Protein AF-A0A483CW60-F1 (afdb_monomer)

Mean predicted aligned error: 19.43 Å

Sequence (568 aa):
MTVKYGLYEPDGKHYSGELNRYHDRAVLLAAGRVGFYFESDRDRIILGSAIDVQKKGKRQDLHIYFMECQIESFQVSVIRDFYLNAVASLRDAGYEVLNIWGDERFVSSLDTLTLGYSGQSGPVLSYLSGKIVAQKPSYAFTKDFKRAMSLVSGVLEVMQPILFLGYRCAVGRDAIDRENPPDLSVLPMKPYNQHAANLDSGQIDDTDASTYQRFGKVLIDNRSSLFGKEQRIGTKQKLLNAIEDTIRRGLTPSKRLDHYSRLDELNIPRTSSNTIEDAVTAVIEKNNTAYLERYLSGNFNQRDFQKYVYELPALQFLDFFTKAKETLLKMKTADGKKISNNLSNHARQLQTVANQLKEKHDPEIAPRKPDKDSLMDEKSNRRGGFAGEFNLKKILLIGGIIGLIIAIGVAVTMFAPGIFGGDGPTDGTVPGLKSEAGPEEPITVPSDDGRVRLIYSNDSVSINGAGPLKIVHTEGVPKIGNGEWFNYDDSYYTIEPDVRFDPPAELIFTVDDRNPDQIYIGHKSCSALNWTREDPSIDGQDLTLTIHESGMYALFLENVTDAPSGGV

Nearest PDB structures (foldseek):
  1iiu-assembly1_A  TM=1.927E-01  e=6.440E+00  Gallus gallus

Radius of gyration: 35.62 Å; Cα contacts (8 Å, |Δi|>4): 869; chains: 1; bounding box: 75×81×122 Å

Structure (mmCIF, N/CA/C/O backbone):
data_AF-A0A483CW60-F1
#
_entry.id   AF-A0A483CW60-F1
#
loop_
_atom_site.group_PDB
_atom_site.id
_atom_site.type_symbol
_atom_site.label_atom_id
_atom_site.label_alt_id
_atom_site.label_comp_id
_atom_site.label_asym_id
_atom_site.label_entity_id
_atom_site.label_seq_id
_atom_site.pdbx_PDB_ins_code
_atom_site.Cartn_x
_atom_site.Cartn_y
_atom_site.Cartn_z
_atom_site.occupancy
_atom_site.B_iso_or_equiv
_atom_site.auth_seq_id
_atom_site.auth_comp_id
_atom_site.auth_asym_id
_atom_site.auth_atom_id
_atom_site.pdbx_PDB_model_num
ATOM 1 N N . MET A 1 1 ? 26.965 -17.995 -5.174 1.00 51.56 1 MET A N 1
ATOM 2 C CA . MET A 1 1 ? 25.501 -18.176 -5.081 1.00 51.56 1 MET A CA 1
ATOM 3 C C . MET A 1 1 ? 24.971 -18.218 -6.500 1.00 51.56 1 MET A C 1
ATOM 5 O O . MET A 1 1 ? 25.360 -17.352 -7.272 1.00 51.56 1 MET A O 1
ATOM 9 N N . THR A 1 2 ? 24.193 -19.232 -6.879 1.00 56.75 2 THR A N 1
ATOM 10 C CA . THR A 1 2 ? 23.747 -19.390 -8.274 1.00 56.75 2 THR A CA 1
ATOM 11 C C . THR A 1 2 ? 22.528 -18.513 -8.527 1.00 56.75 2 THR A C 1
ATOM 13 O O . THR A 1 2 ? 21.395 -18.939 -8.320 1.00 56.75 2 THR A O 1
ATOM 16 N N . VAL A 1 3 ? 22.783 -17.268 -8.921 1.00 74.19 3 VAL A N 1
ATOM 17 C CA . VAL A 1 3 ? 21.757 -16.356 -9.429 1.00 74.19 3 VAL A CA 1
ATOM 18 C C . VAL A 1 3 ? 21.280 -16.890 -10.777 1.00 74.19 3 VAL A C 1
ATOM 20 O O . VAL A 1 3 ? 22.108 -17.213 -11.625 1.00 74.19 3 VAL A O 1
ATOM 23 N N . LYS A 1 4 ? 19.964 -16.992 -10.964 1.00 90.06 4 LYS A N 1
ATOM 24 C CA . LYS A 1 4 ? 19.359 -17.279 -12.272 1.00 90.06 4 LYS A CA 1
ATOM 25 C C . LYS A 1 4 ? 18.820 -15.986 -12.858 1.00 90.06 4 LYS A C 1
ATOM 27 O O . LYS A 1 4 ? 18.336 -15.141 -12.099 1.00 90.06 4 LYS A O 1
ATOM 32 N N . TYR A 1 5 ? 18.849 -15.856 -14.177 1.00 94.62 5 TYR A N 1
ATOM 33 C CA . TYR A 1 5 ? 18.301 -14.685 -14.860 1.00 94.62 5 TYR A CA 1
ATOM 34 C C . TYR A 1 5 ? 17.463 -15.064 -16.083 1.00 94.62 5 TYR A C 1
ATOM 36 O O . TYR A 1 5 ? 17.492 -16.202 -16.546 1.00 94.62 5 TYR A O 1
ATOM 44 N N . GLY A 1 6 ? 16.691 -14.111 -16.597 1.00 95.62 6 GLY A N 1
ATOM 45 C CA . GLY A 1 6 ? 15.939 -14.257 -17.841 1.00 95.62 6 GLY A CA 1
ATOM 46 C C . GLY A 1 6 ? 15.800 -12.917 -18.552 1.00 95.62 6 GLY A C 1
ATOM 47 O O . GLY A 1 6 ? 15.478 -11.913 -17.924 1.00 95.62 6 GLY A O 1
ATOM 48 N N . LEU A 1 7 ? 16.048 -12.908 -19.855 1.00 95.38 7 LEU A N 1
ATOM 49 C CA . LEU A 1 7 ? 15.878 -11.779 -20.763 1.00 95.38 7 LEU A CA 1
ATOM 50 C C . LEU A 1 7 ? 14.683 -12.041 -21.674 1.00 95.38 7 LEU A C 1
ATOM 52 O O . LEU A 1 7 ? 14.558 -13.131 -22.234 1.00 95.38 7 LEU A O 1
ATOM 56 N N . TYR A 1 8 ? 13.839 -11.028 -21.840 1.00 96.25 8 TYR A N 1
ATOM 57 C CA . TYR A 1 8 ? 12.578 -11.103 -22.568 1.00 96.25 8 TYR A CA 1
ATOM 58 C C . TYR A 1 8 ? 12.396 -9.914 -23.523 1.00 96.25 8 TYR A C 1
ATOM 60 O O . TYR A 1 8 ? 12.883 -8.804 -23.280 1.00 96.25 8 TYR A O 1
ATOM 68 N N . GLU A 1 9 ? 11.677 -10.157 -24.614 1.00 93.88 9 GLU A N 1
ATOM 69 C CA . GLU A 1 9 ? 11.112 -9.138 -25.505 1.00 93.88 9 GLU A CA 1
ATOM 70 C C . GLU A 1 9 ? 9.797 -8.564 -24.905 1.00 93.88 9 GLU A C 1
ATOM 72 O O . GLU A 1 9 ? 9.199 -9.193 -24.024 1.00 93.88 9 GLU A O 1
ATOM 77 N N . PRO A 1 10 ? 9.331 -7.368 -25.328 1.00 91.50 10 PRO A N 1
ATOM 78 C CA . PRO A 1 10 ? 8.141 -6.706 -24.763 1.00 91.50 10 PRO A CA 1
ATOM 79 C C . PRO A 1 10 ? 6.817 -7.459 -24.938 1.00 91.50 10 PRO A C 1
ATOM 81 O O . PRO A 1 10 ? 5.877 -7.230 -24.182 1.00 91.50 10 PRO A O 1
ATOM 84 N N . ASP A 1 11 ? 6.745 -8.356 -25.921 1.00 91.19 11 ASP A N 1
ATOM 85 C CA . ASP A 1 11 ? 5.626 -9.275 -26.168 1.00 91.19 11 ASP A CA 1
ATOM 86 C C . ASP A 1 11 ? 5.635 -10.498 -25.227 1.00 91.19 11 ASP A C 1
ATOM 88 O O . ASP A 1 11 ? 4.802 -11.395 -25.346 1.00 91.19 11 ASP A O 1
ATOM 92 N N . GLY A 1 12 ? 6.583 -10.542 -24.289 1.00 92.38 12 GLY A N 1
ATOM 93 C CA . GLY A 1 12 ? 6.757 -11.626 -23.338 1.00 92.38 12 GLY A CA 1
ATOM 94 C C . GLY A 1 12 ? 7.580 -12.795 -23.865 1.00 92.38 12 GLY A C 1
ATOM 95 O O . GLY A 1 12 ? 7.766 -13.762 -23.129 1.00 92.38 12 GLY A O 1
ATOM 96 N N . LYS A 1 13 ? 8.113 -12.746 -25.090 1.00 94.75 13 LYS A N 1
ATOM 97 C CA . LYS A 1 13 ? 8.930 -13.828 -25.649 1.00 94.75 13 LYS A CA 1
ATOM 98 C C . LYS A 1 13 ? 10.295 -13.917 -24.959 1.00 94.75 13 LYS A C 1
ATOM 100 O O . LYS A 1 13 ? 11.052 -12.950 -24.900 1.00 94.75 13 LYS A O 1
ATOM 105 N N . HIS A 1 14 ? 10.634 -15.103 -24.452 1.00 94.50 14 HIS A N 1
ATOM 106 C CA . HIS A 1 14 ? 11.935 -15.364 -23.832 1.00 94.50 14 HIS A CA 1
ATOM 107 C C . HIS A 1 14 ? 13.072 -15.349 -24.870 1.00 94.50 14 HIS A C 1
ATOM 109 O O . HIS A 1 14 ? 13.005 -16.037 -25.889 1.00 94.50 14 HIS A O 1
ATOM 115 N N . TYR A 1 15 ? 14.138 -14.603 -24.572 1.00 85.38 15 TYR A N 1
ATOM 116 C CA . TYR A 1 15 ? 15.302 -14.394 -25.436 1.00 85.38 15 TYR A CA 1
ATOM 117 C C . TYR A 1 15 ? 16.565 -15.119 -24.932 1.00 85.38 15 TYR A C 1
ATOM 119 O O . TYR A 1 15 ? 17.265 -15.738 -25.731 1.00 85.38 15 TYR A O 1
ATOM 127 N N . SER A 1 16 ? 16.882 -15.061 -23.630 1.00 90.38 16 SER A N 1
ATOM 128 C CA . SER A 1 16 ? 18.107 -15.662 -23.057 1.00 90.38 16 SER A CA 1
ATOM 129 C C . SER A 1 16 ? 18.017 -15.845 -21.534 1.00 90.38 16 SER A C 1
ATOM 131 O O . SER A 1 16 ? 17.231 -15.162 -20.889 1.00 90.38 16 SER A O 1
ATOM 133 N N . GLY A 1 17 ? 18.862 -16.700 -20.952 1.00 89.88 17 GLY A N 1
ATOM 134 C CA . GLY A 1 17 ? 18.898 -17.013 -19.514 1.00 89.88 17 GLY A CA 1
ATOM 135 C C . GLY A 1 17 ? 18.189 -18.324 -19.148 1.00 89.88 17 GLY A C 1
ATOM 136 O O . GLY A 1 17 ? 17.678 -19.035 -20.014 1.00 89.88 17 GLY A O 1
ATOM 137 N N . GLU A 1 18 ? 18.195 -18.682 -17.860 1.00 93.19 18 GLU A N 1
ATOM 138 C CA . GLU A 1 18 ? 17.554 -19.904 -17.347 1.00 93.19 18 GLU A CA 1
ATOM 139 C C . GLU A 1 18 ? 16.102 -19.693 -16.889 1.00 93.19 18 GLU A C 1
ATOM 141 O O . GLU A 1 18 ? 15.346 -20.658 -16.748 1.00 93.19 18 GLU A O 1
ATOM 146 N N . LEU A 1 19 ? 15.699 -18.451 -16.608 1.00 92.56 19 LEU A N 1
ATOM 147 C CA . LEU A 1 19 ? 14.353 -18.113 -16.147 1.00 92.56 19 LEU A CA 1
ATOM 148 C C . LEU A 1 19 ? 13.417 -17.908 -17.337 1.00 92.56 19 LEU A C 1
ATOM 150 O O . LEU A 1 19 ? 13.172 -16.776 -17.739 1.00 92.56 19 LEU A O 1
ATOM 154 N N . ASN A 1 20 ? 12.828 -18.994 -17.837 1.00 91.31 20 ASN A N 1
ATOM 155 C CA . ASN A 1 20 ? 11.917 -19.024 -18.990 1.00 91.31 20 ASN A CA 1
ATOM 156 C C . ASN A 1 20 ? 10.415 -19.103 -18.628 1.00 91.31 20 ASN A C 1
ATOM 158 O O . ASN A 1 20 ? 9.617 -19.607 -19.412 1.00 91.31 20 ASN A O 1
ATOM 162 N N . ARG A 1 21 ? 10.016 -18.666 -17.424 1.00 92.12 21 ARG A N 1
ATOM 163 C CA . ARG A 1 21 ? 8.647 -18.829 -16.886 1.00 92.12 21 ARG A CA 1
ATOM 164 C C . ARG A 1 21 ? 7.871 -17.532 -16.629 1.00 92.12 21 ARG A C 1
ATOM 166 O O . ARG A 1 21 ? 6.826 -17.577 -15.992 1.00 92.12 21 ARG A O 1
ATOM 173 N N . TYR A 1 22 ? 8.382 -16.388 -17.079 1.00 92.31 22 TYR A N 1
ATOM 174 C CA . TYR A 1 22 ? 7.877 -15.057 -16.721 1.00 92.31 22 TYR A CA 1
ATOM 175 C C . TYR A 1 22 ? 7.289 -14.271 -17.904 1.00 92.31 22 TYR A C 1
ATOM 177 O O . TYR A 1 22 ? 7.218 -13.050 -17.831 1.00 92.31 22 TYR A O 1
ATOM 185 N N . HIS A 1 23 ? 6.830 -14.963 -18.955 1.00 92.69 23 HIS A N 1
ATOM 186 C CA . HIS A 1 23 ? 6.254 -14.372 -20.175 1.00 92.69 23 HIS A CA 1
ATOM 187 C C . HIS A 1 23 ? 5.191 -13.294 -19.875 1.00 92.69 23 HIS A C 1
ATOM 189 O O . HIS A 1 23 ? 5.396 -12.126 -20.194 1.00 92.69 23 HIS A O 1
ATOM 195 N N . ASP A 1 24 ? 4.113 -13.645 -19.165 1.00 91.69 24 ASP A N 1
ATOM 196 C CA . ASP A 1 24 ? 3.008 -12.715 -18.869 1.00 91.69 24 ASP A CA 1
ATOM 197 C C . ASP A 1 24 ? 3.470 -11.517 -18.021 1.00 91.69 24 ASP A C 1
ATOM 199 O O . ASP A 1 24 ? 3.046 -10.378 -18.216 1.00 91.69 24 ASP A O 1
ATOM 203 N N . ARG A 1 25 ? 4.409 -11.758 -17.095 1.00 91.25 25 ARG A N 1
ATOM 204 C CA . ARG A 1 25 ? 4.998 -10.697 -16.269 1.00 91.25 25 ARG A CA 1
ATOM 205 C C . ARG A 1 25 ? 5.880 -9.772 -17.095 1.00 91.25 25 ARG A C 1
ATOM 207 O O . ARG A 1 25 ? 5.869 -8.576 -16.836 1.00 91.25 25 ARG A O 1
ATOM 214 N N . ALA A 1 26 ? 6.612 -10.284 -18.083 1.00 93.81 26 ALA A N 1
ATOM 215 C CA . ALA A 1 26 ? 7.398 -9.455 -18.988 1.00 93.81 26 ALA A CA 1
ATOM 216 C C . ALA A 1 26 ? 6.505 -8.476 -19.762 1.00 93.81 26 ALA A C 1
ATOM 218 O O . ALA A 1 26 ? 6.825 -7.290 -19.793 1.00 93.81 26 ALA A O 1
ATOM 219 N N . VAL A 1 27 ? 5.350 -8.926 -20.270 1.00 92.19 27 VAL A N 1
ATOM 220 C CA . VAL A 1 27 ? 4.353 -8.050 -20.919 1.00 92.19 27 VAL A CA 1
ATOM 221 C C . VAL A 1 27 ? 3.872 -6.951 -19.964 1.00 92.19 27 VAL A C 1
ATOM 223 O O . VAL A 1 27 ? 3.865 -5.775 -20.327 1.00 92.19 27 VAL A O 1
ATOM 226 N N . LEU A 1 28 ? 3.531 -7.300 -18.718 1.00 90.12 28 LEU A N 1
ATOM 227 C CA . LEU A 1 28 ? 3.094 -6.325 -17.708 1.00 90.12 28 LEU A CA 1
ATOM 228 C C . LEU A 1 28 ? 4.190 -5.304 -17.350 1.00 90.12 28 LEU A C 1
ATOM 230 O O . LEU A 1 28 ? 3.907 -4.108 -17.250 1.00 90.12 28 LEU A O 1
ATOM 234 N N . LEU A 1 29 ? 5.444 -5.748 -17.191 1.00 92.00 29 LEU A N 1
ATOM 235 C CA . LEU A 1 29 ? 6.576 -4.850 -16.926 1.00 92.00 29 LEU A CA 1
ATOM 236 C C . LEU A 1 29 ? 6.887 -3.941 -18.124 1.00 92.00 29 LEU A C 1
ATOM 238 O O . LEU A 1 29 ? 7.250 -2.779 -17.926 1.00 92.00 29 LEU A O 1
ATOM 242 N N . ALA A 1 30 ? 6.721 -4.447 -19.348 1.00 90.56 30 ALA A N 1
ATOM 243 C CA . ALA A 1 30 ? 6.880 -3.681 -20.577 1.00 90.56 30 ALA A CA 1
ATOM 244 C C . ALA A 1 30 ? 5.825 -2.571 -20.685 1.00 90.56 30 ALA A C 1
ATOM 246 O O . ALA A 1 30 ? 6.172 -1.403 -20.865 1.00 90.56 30 ALA A O 1
ATOM 247 N N . ALA A 1 31 ? 4.548 -2.932 -20.513 1.00 86.19 31 ALA A N 1
ATOM 248 C CA . ALA A 1 31 ? 3.415 -2.016 -20.608 1.00 86.19 31 ALA A CA 1
ATOM 249 C C . ALA A 1 31 ? 3.511 -0.872 -19.585 1.00 86.19 31 ALA A C 1
ATOM 251 O O . ALA A 1 31 ? 3.405 0.293 -19.958 1.00 86.19 31 ALA A O 1
ATOM 252 N N . GLY A 1 32 ? 3.807 -1.182 -18.316 1.00 82.31 32 GLY A N 1
ATOM 253 C CA . GLY A 1 32 ? 3.988 -0.174 -17.260 1.00 82.31 32 GLY A CA 1
ATOM 254 C C . GLY A 1 32 ? 5.334 0.569 -17.282 1.00 82.31 32 GLY A C 1
ATOM 255 O O . GLY A 1 32 ? 5.597 1.360 -16.368 1.00 82.31 32 GLY A O 1
ATOM 256 N N . ARG A 1 33 ? 6.208 0.281 -18.268 1.00 87.12 33 ARG A N 1
ATOM 257 C CA . ARG A 1 33 ? 7.614 0.737 -18.365 1.00 87.12 33 ARG A CA 1
ATOM 258 C C . ARG A 1 33 ? 8.322 0.705 -17.011 1.00 87.12 33 ARG A C 1
ATOM 260 O O . ARG A 1 33 ? 8.782 1.724 -16.490 1.00 87.12 33 ARG A O 1
ATOM 267 N N . VAL A 1 34 ? 8.316 -0.472 -16.399 1.00 92.50 34 VAL A N 1
ATOM 268 C CA . VAL A 1 34 ? 8.626 -0.637 -14.980 1.00 92.50 34 VAL A CA 1
ATOM 269 C C . VAL A 1 34 ? 10.123 -0.527 -14.731 1.00 92.50 34 VAL A C 1
ATOM 271 O O . VAL A 1 34 ? 10.888 -1.401 -15.125 1.00 92.50 34 VAL A O 1
ATOM 274 N N . GLY A 1 35 ? 10.537 0.520 -14.019 1.00 93.69 35 GLY A N 1
ATOM 275 C CA . GLY A 1 35 ? 11.925 0.709 -13.611 1.00 93.69 35 GLY A CA 1
ATOM 276 C C . GLY A 1 35 ? 12.396 -0.395 -12.671 1.00 93.69 35 GLY A C 1
ATOM 277 O O . GLY A 1 35 ? 13.482 -0.931 -12.862 1.00 93.69 35 GLY A O 1
ATOM 278 N N . PHE A 1 36 ? 11.558 -0.781 -11.704 1.00 95.56 36 PHE A N 1
ATOM 279 C CA . PHE A 1 36 ? 11.854 -1.864 -10.766 1.00 95.56 36 PHE A CA 1
ATOM 280 C C . PHE A 1 36 ? 10.609 -2.645 -10.356 1.00 95.56 36 PHE A C 1
ATOM 282 O O . PHE A 1 36 ? 9.574 -2.064 -10.033 1.00 95.56 36 PHE A O 1
ATOM 289 N N . TYR A 1 37 ? 10.744 -3.960 -10.287 1.00 95.94 37 TYR A N 1
ATOM 290 C CA . TYR A 1 37 ? 9.766 -4.887 -9.747 1.00 95.94 37 TYR A CA 1
ATOM 291 C C . TYR A 1 37 ? 10.430 -5.769 -8.694 1.00 95.94 37 TYR A C 1
ATOM 293 O O . TYR A 1 37 ? 11.539 -6.264 -8.896 1.00 95.94 37 TYR A O 1
ATOM 301 N N . PHE A 1 38 ? 9.720 -5.995 -7.598 1.00 95.31 38 PHE A N 1
ATOM 302 C CA . PHE A 1 38 ? 10.049 -6.955 -6.560 1.00 95.31 38 PHE A CA 1
ATOM 303 C C . PHE A 1 38 ? 8.825 -7.826 -6.303 1.00 95.31 38 PHE A C 1
ATOM 305 O O . PHE A 1 38 ? 7.723 -7.315 -6.113 1.00 95.31 38 PHE A O 1
ATOM 312 N N . GLU A 1 39 ? 9.037 -9.128 -6.188 1.00 94.56 39 GLU A N 1
ATOM 313 C CA . GLU A 1 39 ? 8.072 -10.064 -5.629 1.00 94.56 39 GLU A CA 1
ATOM 314 C C . GLU A 1 39 ? 8.797 -11.088 -4.768 1.00 94.56 39 GLU A C 1
ATOM 316 O O . GLU A 1 39 ? 9.745 -11.725 -5.222 1.00 94.56 39 GLU A O 1
ATOM 321 N N . SER A 1 40 ? 8.334 -11.281 -3.539 1.00 93.06 40 SER A N 1
ATOM 322 C CA . SER A 1 40 ? 8.699 -12.447 -2.745 1.00 93.06 40 SER A CA 1
ATOM 323 C C . SER A 1 40 ? 7.630 -13.531 -2.858 1.00 93.06 40 SER A C 1
ATOM 325 O O . SER A 1 40 ? 6.443 -13.247 -2.998 1.00 93.06 40 SER A O 1
ATOM 327 N N . ASP A 1 41 ? 8.053 -14.785 -2.754 1.00 86.12 41 ASP A N 1
ATOM 328 C CA . ASP A 1 41 ? 7.183 -15.950 -2.615 1.00 86.12 41 ASP A CA 1
ATOM 329 C C . ASP A 1 41 ? 7.921 -16.992 -1.772 1.00 86.12 41 ASP A C 1
ATOM 331 O O . ASP A 1 41 ? 8.865 -17.614 -2.249 1.00 86.12 41 ASP A O 1
ATOM 335 N N . ARG A 1 42 ? 7.511 -17.144 -0.506 1.00 84.06 42 ARG A N 1
ATOM 336 C CA . ARG A 1 42 ? 8.074 -18.081 0.484 1.00 84.06 42 ARG A CA 1
ATOM 337 C C . ARG A 1 42 ? 9.600 -18.028 0.626 1.00 84.06 42 ARG A C 1
ATOM 339 O O . ARG A 1 42 ? 10.086 -17.300 1.481 1.00 84.06 42 ARG A O 1
ATOM 346 N N . ASP A 1 43 ? 10.322 -18.826 -0.154 1.00 85.94 43 ASP A N 1
ATOM 347 C CA . ASP A 1 43 ? 11.772 -19.037 -0.132 1.00 85.94 43 ASP A CA 1
ATOM 348 C C . ASP A 1 43 ? 12.529 -18.242 -1.214 1.00 85.94 43 ASP A C 1
ATOM 350 O O . ASP A 1 43 ? 13.755 -18.123 -1.158 1.00 85.94 43 ASP A O 1
ATOM 354 N N . ARG A 1 44 ? 11.820 -17.659 -2.186 1.00 89.81 44 ARG A N 1
ATOM 355 C CA . ARG A 1 44 ? 12.398 -16.955 -3.340 1.00 89.81 44 ARG A CA 1
ATOM 356 C C . ARG A 1 44 ? 12.004 -15.482 -3.408 1.00 89.81 44 ARG A C 1
ATOM 358 O O . ARG A 1 44 ? 10.941 -15.065 -2.948 1.00 89.81 44 ARG A O 1
ATOM 365 N N . ILE A 1 45 ? 12.875 -14.709 -4.045 1.00 92.44 45 ILE A N 1
ATOM 366 C CA . ILE A 1 45 ? 12.650 -13.332 -4.474 1.00 92.44 45 ILE A CA 1
ATOM 367 C C . ILE A 1 45 ? 12.875 -13.265 -5.983 1.00 92.44 45 ILE A C 1
ATOM 369 O O . ILE A 1 45 ? 13.838 -13.826 -6.510 1.00 92.44 45 ILE A O 1
ATOM 373 N N . ILE A 1 46 ? 11.978 -12.560 -6.661 1.00 93.94 46 ILE A N 1
ATOM 374 C CA . ILE A 1 46 ? 11.988 -12.294 -8.093 1.00 93.94 46 ILE A CA 1
ATOM 375 C C . ILE A 1 46 ? 12.122 -10.783 -8.256 1.00 93.94 46 ILE A C 1
ATOM 377 O O . ILE A 1 46 ? 11.268 -10.026 -7.792 1.00 93.94 46 ILE A O 1
ATOM 381 N N . LEU A 1 47 ? 13.193 -10.349 -8.912 1.00 95.44 47 LEU A N 1
ATOM 382 C CA . LEU A 1 47 ? 13.417 -8.955 -9.283 1.00 95.44 47 LEU A CA 1
ATOM 383 C C . LEU A 1 47 ? 13.225 -8.793 -10.789 1.00 95.44 47 LEU A C 1
ATOM 385 O O . LEU A 1 47 ? 13.595 -9.689 -11.548 1.00 95.44 47 LEU A O 1
ATOM 389 N N . GLY A 1 48 ? 12.653 -7.671 -11.218 1.00 96.25 48 GLY A N 1
ATOM 390 C CA . GLY A 1 48 ? 12.371 -7.387 -12.626 1.00 96.25 48 GLY A CA 1
ATOM 391 C C . GLY A 1 48 ? 12.577 -5.918 -12.991 1.00 96.25 48 GLY A C 1
ATOM 392 O O . GLY A 1 48 ? 12.482 -5.043 -12.134 1.00 96.25 48 GLY A O 1
ATOM 393 N N . SER A 1 49 ? 12.875 -5.636 -14.257 1.00 96.44 49 SER A N 1
ATOM 394 C CA . SER A 1 49 ? 12.995 -4.272 -14.790 1.00 96.44 49 SER A CA 1
ATOM 395 C C . SER A 1 49 ? 12.810 -4.270 -16.306 1.00 96.44 49 SER A C 1
ATOM 397 O O . SER A 1 49 ? 13.284 -5.182 -16.984 1.00 96.44 49 SER A O 1
ATOM 399 N N . ALA A 1 50 ? 12.133 -3.248 -16.824 1.00 95.00 50 ALA A N 1
ATOM 400 C CA . ALA A 1 50 ? 12.064 -2.913 -18.238 1.00 95.00 50 ALA A CA 1
ATOM 401 C C . ALA A 1 50 ? 13.115 -1.830 -18.539 1.00 95.00 50 ALA A C 1
ATOM 403 O O . ALA A 1 50 ? 13.114 -0.752 -17.939 1.00 95.00 50 ALA A O 1
ATOM 404 N N . ILE A 1 51 ? 14.035 -2.147 -19.447 1.00 95.31 51 ILE A N 1
ATOM 405 C CA . ILE A 1 51 ? 15.283 -1.418 -19.674 1.00 95.31 51 ILE A CA 1
ATOM 406 C C . ILE A 1 51 ? 15.324 -0.958 -21.134 1.00 95.31 51 ILE A C 1
ATOM 408 O O . ILE A 1 51 ? 15.239 -1.785 -22.048 1.00 95.31 51 ILE A O 1
ATOM 412 N N . ASP A 1 52 ? 15.469 0.352 -21.349 1.00 93.50 52 ASP A N 1
ATOM 413 C CA . ASP A 1 52 ? 15.628 0.933 -22.684 1.00 93.50 52 ASP A CA 1
ATOM 414 C C . ASP A 1 52 ? 17.059 0.655 -23.180 1.00 93.50 52 ASP A C 1
ATOM 416 O O . ASP A 1 52 ? 18.054 0.988 -22.525 1.00 93.50 52 ASP A O 1
ATOM 420 N N . VAL A 1 53 ? 17.171 0.037 -24.354 1.00 94.38 53 VAL A N 1
ATOM 421 C CA . VAL A 1 53 ? 18.431 -0.468 -24.915 1.00 94.38 53 VAL A CA 1
ATOM 422 C C . VAL A 1 53 ? 18.583 -0.124 -26.393 1.00 94.38 53 VAL A C 1
ATOM 424 O O . VAL A 1 53 ? 17.634 0.251 -27.080 1.00 94.38 53 VAL A O 1
ATOM 427 N N . GLN A 1 54 ? 19.789 -0.301 -26.930 1.00 93.25 54 GLN A N 1
ATOM 428 C CA . GLN A 1 54 ? 20.045 -0.181 -28.360 1.00 93.25 54 GLN A CA 1
ATOM 429 C C . GLN A 1 54 ? 21.136 -1.149 -28.820 1.00 93.25 54 GLN A C 1
ATOM 431 O O . GLN A 1 54 ? 22.194 -1.268 -28.210 1.00 93.25 54 GLN A O 1
ATOM 436 N N . LYS A 1 55 ? 20.908 -1.830 -29.946 1.00 91.75 55 LYS A N 1
ATOM 437 C CA . LYS A 1 55 ? 21.979 -2.516 -30.686 1.00 91.75 55 LYS A CA 1
ATOM 438 C C . LYS A 1 55 ? 22.640 -1.514 -31.630 1.00 91.75 55 LYS A C 1
ATOM 440 O O . LYS A 1 55 ? 21.940 -0.772 -32.317 1.00 91.75 55 LYS A O 1
ATOM 445 N N . LYS A 1 56 ? 23.975 -1.500 -31.699 1.00 85.06 56 LYS A N 1
ATOM 446 C CA . LYS A 1 56 ? 24.737 -0.551 -32.535 1.00 85.06 56 LYS A CA 1
ATOM 447 C C . LYS A 1 56 ? 24.217 -0.533 -33.980 1.00 85.06 56 LYS A C 1
ATOM 449 O O . LYS A 1 56 ? 24.185 -1.568 -34.642 1.00 85.06 56 LYS A O 1
ATOM 454 N N . GLY A 1 57 ? 23.815 0.645 -34.464 1.00 80.88 57 GLY A N 1
ATOM 455 C CA . GLY A 1 57 ? 23.260 0.829 -35.812 1.00 80.88 57 GLY A CA 1
ATOM 456 C C . GLY A 1 57 ? 21.809 0.359 -36.004 1.00 80.88 57 GLY A C 1
ATOM 457 O O . GLY A 1 57 ? 21.331 0.346 -37.134 1.00 80.88 57 GLY A O 1
ATOM 458 N N . LYS A 1 58 ? 21.098 -0.022 -34.935 1.00 88.69 58 LYS A N 1
ATOM 459 C CA . LYS A 1 58 ? 19.654 -0.309 -34.943 1.00 88.69 58 LYS A CA 1
ATOM 460 C C . LYS A 1 58 ? 18.873 0.784 -34.208 1.00 88.69 58 LYS A C 1
ATOM 462 O O . LYS A 1 58 ? 19.460 1.630 -33.534 1.00 88.69 58 LYS A O 1
ATOM 467 N N . ARG A 1 59 ? 17.542 0.758 -34.333 1.00 87.56 59 ARG A N 1
ATOM 468 C CA . ARG A 1 59 ? 16.637 1.568 -33.500 1.00 87.56 59 ARG A CA 1
ATOM 469 C C . ARG A 1 59 ? 16.767 1.199 -32.015 1.00 87.56 59 ARG A C 1
ATOM 471 O O . ARG A 1 59 ? 17.262 0.118 -31.691 1.00 87.56 59 ARG A O 1
ATOM 478 N N . GLN A 1 60 ? 16.303 2.096 -31.150 1.00 90.62 60 GLN A N 1
ATOM 479 C CA . GLN A 1 60 ? 16.087 1.803 -29.733 1.00 90.62 60 GLN A CA 1
ATOM 480 C C . GLN A 1 60 ? 15.055 0.677 -29.580 1.00 90.62 60 GLN A C 1
ATOM 482 O O . GLN A 1 60 ? 14.162 0.528 -30.419 1.00 90.62 60 GLN A O 1
ATOM 487 N N . ASP A 1 61 ? 15.209 -0.114 -28.527 1.00 90.38 61 ASP A N 1
ATOM 488 C CA . ASP A 1 61 ? 14.393 -1.281 -28.209 1.00 90.38 61 ASP A CA 1
ATOM 489 C C . ASP A 1 61 ? 14.176 -1.357 -26.690 1.00 90.38 61 ASP A C 1
ATOM 491 O O . ASP A 1 61 ? 14.863 -0.672 -25.928 1.00 90.38 61 ASP A O 1
ATOM 495 N N . LEU A 1 62 ? 13.242 -2.193 -26.243 1.00 92.50 62 LEU A N 1
ATOM 496 C CA . LEU A 1 62 ? 12.954 -2.402 -24.822 1.00 92.50 62 LEU A CA 1
ATOM 497 C C . LEU A 1 62 ? 13.183 -3.875 -24.477 1.00 92.50 62 LEU A C 1
ATOM 499 O O . LEU A 1 62 ? 12.606 -4.754 -25.111 1.00 92.50 62 LEU A O 1
ATOM 503 N N . HIS A 1 63 ? 13.988 -4.154 -23.452 1.00 94.75 63 HIS A N 1
ATOM 504 C CA . HIS A 1 63 ? 14.164 -5.515 -22.939 1.00 94.75 63 HIS A CA 1
ATOM 505 C C . HIS A 1 63 ? 13.805 -5.616 -21.467 1.00 94.75 63 HIS A C 1
ATOM 507 O O . HIS A 1 63 ? 14.029 -4.694 -20.686 1.00 94.75 63 HIS A O 1
ATOM 513 N N . ILE A 1 64 ? 13.242 -6.764 -21.094 1.00 96.75 64 ILE A N 1
ATOM 514 C CA . ILE A 1 64 ? 12.806 -7.030 -19.733 1.00 96.75 64 ILE A CA 1
ATOM 515 C C . ILE A 1 64 ? 13.767 -8.049 -19.138 1.00 96.75 64 ILE A C 1
ATOM 517 O O . ILE A 1 64 ? 13.939 -9.145 -19.673 1.00 96.75 64 ILE A O 1
ATOM 521 N N . TYR A 1 65 ? 14.413 -7.664 -18.043 1.00 96.75 65 TYR A N 1
ATOM 522 C CA . TYR A 1 65 ? 15.357 -8.499 -17.314 1.00 96.75 65 TYR A CA 1
ATOM 523 C C . TYR A 1 65 ? 14.736 -8.948 -15.993 1.00 96.75 65 TYR A C 1
ATOM 525 O O . TYR A 1 65 ? 14.291 -8.117 -15.201 1.00 96.75 65 TYR A O 1
ATOM 533 N N . PHE A 1 66 ? 14.742 -10.257 -15.754 1.00 96.81 66 PHE A N 1
ATOM 534 C CA . PHE A 1 66 ? 14.381 -10.883 -14.487 1.00 96.81 66 PHE A CA 1
ATOM 535 C C . PHE A 1 66 ? 15.595 -11.527 -13.826 1.00 96.81 66 PHE A C 1
ATOM 537 O O . PHE A 1 66 ? 16.447 -12.106 -14.500 1.00 96.81 66 PHE A O 1
ATOM 544 N N . MET A 1 67 ? 15.617 -11.505 -12.496 1.00 94.88 67 MET A N 1
ATOM 545 C CA . MET A 1 67 ? 16.602 -12.187 -11.661 1.00 94.88 67 MET A CA 1
ATOM 546 C C . MET A 1 67 ? 15.900 -12.905 -10.509 1.00 94.88 67 MET A C 1
ATOM 548 O O . MET A 1 67 ? 14.981 -12.357 -9.904 1.00 94.88 67 MET A O 1
ATOM 552 N N . GLU A 1 68 ? 16.354 -14.111 -10.176 1.00 92.56 68 GLU A N 1
ATOM 553 C CA . GLU A 1 68 ? 15.823 -14.904 -9.065 1.00 92.56 68 GLU A CA 1
ATOM 554 C C . GLU A 1 68 ? 16.918 -15.203 -8.042 1.00 92.56 68 GLU A C 1
ATOM 556 O O . GLU A 1 68 ? 18.002 -15.689 -8.384 1.00 92.56 68 GLU A O 1
ATOM 561 N N . CYS A 1 69 ? 16.619 -14.927 -6.774 1.00 90.00 69 CYS A N 1
ATOM 562 C CA . CYS A 1 69 ? 17.493 -15.193 -5.637 1.00 90.00 69 CYS A CA 1
ATOM 563 C C . CYS A 1 69 ? 16.712 -15.791 -4.455 1.00 90.00 69 CYS A C 1
ATOM 565 O O . CYS A 1 69 ? 15.481 -15.795 -4.426 1.00 90.00 69 CYS A O 1
ATOM 567 N N . GLN A 1 70 ? 17.434 -16.355 -3.487 1.00 87.00 70 GLN A N 1
ATOM 568 C CA . GLN A 1 70 ? 16.848 -16.926 -2.272 1.00 87.00 70 GLN A CA 1
ATOM 569 C C . GLN A 1 70 ? 16.550 -15.821 -1.252 1.00 87.00 70 GLN A C 1
ATOM 571 O O . GLN A 1 70 ? 17.339 -14.889 -1.094 1.00 87.00 70 GLN A O 1
ATOM 576 N N . ILE A 1 71 ? 15.441 -15.938 -0.526 1.00 84.00 71 ILE A N 1
ATOM 577 C CA . ILE A 1 71 ? 14.969 -14.917 0.420 1.00 84.00 71 ILE A CA 1
ATOM 578 C C . ILE A 1 71 ? 15.952 -14.665 1.571 1.00 84.00 71 ILE A C 1
ATOM 580 O O . ILE A 1 71 ? 16.199 -13.519 1.939 1.00 84.00 71 ILE A O 1
ATOM 584 N N . GLU A 1 72 ? 16.595 -15.725 2.069 1.00 76.88 72 GLU A N 1
ATOM 585 C CA . GLU A 1 72 ? 17.638 -15.678 3.107 1.00 76.88 72 GLU A CA 1
ATOM 586 C C . GLU A 1 72 ? 18.854 -14.843 2.676 1.00 76.88 72 GLU A C 1
ATOM 588 O O . GLU A 1 72 ? 19.625 -14.357 3.500 1.00 76.88 72 GLU A O 1
ATOM 593 N N . SER A 1 73 ? 19.026 -14.675 1.363 1.00 67.88 73 SER A N 1
ATOM 594 C CA . SER A 1 73 ? 20.122 -13.924 0.750 1.00 67.88 73 SER A CA 1
ATOM 595 C C . SER A 1 73 ? 19.796 -12.442 0.565 1.00 67.88 73 SER A C 1
ATOM 597 O O . SER A 1 73 ? 20.636 -11.699 0.060 1.00 67.88 73 SER A O 1
ATOM 599 N N . PHE A 1 74 ? 18.592 -11.994 0.943 1.00 77.81 74 PHE A N 1
ATOM 600 C CA . PHE A 1 74 ? 18.191 -10.606 0.760 1.00 77.81 74 PHE A CA 1
ATOM 601 C C . PHE A 1 74 ? 18.985 -9.665 1.666 1.00 77.81 74 PHE A C 1
ATOM 603 O O . PHE A 1 74 ? 18.835 -9.655 2.890 1.00 77.81 74 PHE A O 1
ATOM 610 N N . GLN A 1 75 ? 19.791 -8.827 1.027 1.00 77.44 75 GLN A N 1
ATOM 611 C CA . GLN A 1 75 ? 20.440 -7.657 1.601 1.00 77.44 75 GLN A CA 1
ATOM 612 C C . GLN A 1 75 ? 20.167 -6.469 0.674 1.00 77.44 75 GLN A C 1
ATOM 614 O O . GLN A 1 75 ? 19.906 -6.656 -0.512 1.00 77.44 75 GLN A O 1
ATOM 619 N N . VAL A 1 76 ? 20.268 -5.238 1.181 1.00 71.19 76 VAL A N 1
ATOM 620 C CA . VAL A 1 76 ? 20.035 -4.014 0.383 1.00 71.19 76 VAL A CA 1
ATOM 621 C C . VAL A 1 76 ? 20.907 -3.957 -0.884 1.00 71.19 76 VAL A C 1
ATOM 623 O O . VAL A 1 76 ? 20.461 -3.449 -1.914 1.00 71.19 76 VAL A O 1
ATOM 626 N N . SER A 1 77 ? 22.111 -4.544 -0.855 1.00 80.00 77 SER A N 1
ATOM 627 C CA . SER A 1 77 ? 22.990 -4.637 -2.030 1.00 80.00 77 SER A CA 1
ATOM 628 C C . SER A 1 77 ? 22.359 -5.382 -3.207 1.00 80.00 77 SER A C 1
ATOM 630 O O . SER A 1 77 ? 22.643 -5.023 -4.343 1.00 80.00 77 SER A O 1
ATOM 632 N N . VAL A 1 78 ? 21.447 -6.334 -2.970 1.00 85.38 78 VAL A N 1
ATOM 633 C CA . VAL A 1 78 ? 20.844 -7.181 -4.016 1.00 85.38 78 VAL A CA 1
ATOM 634 C C . VAL A 1 78 ? 20.121 -6.351 -5.085 1.00 85.38 78 VAL A C 1
ATOM 636 O O . VAL A 1 78 ? 20.096 -6.746 -6.246 1.00 85.38 78 VAL A O 1
ATOM 639 N N . ILE A 1 79 ? 19.593 -5.171 -4.736 1.00 88.44 79 ILE A N 1
ATOM 640 C CA . ILE A 1 79 ? 18.984 -4.236 -5.700 1.00 88.44 79 ILE A CA 1
ATOM 641 C C . ILE A 1 79 ? 20.046 -3.599 -6.614 1.00 88.44 79 ILE A C 1
ATOM 643 O O . ILE A 1 79 ? 19.808 -3.413 -7.805 1.00 88.44 79 ILE A O 1
ATOM 647 N N . ARG A 1 80 ? 21.232 -3.278 -6.085 1.00 87.88 80 ARG A N 1
ATOM 648 C CA . ARG A 1 80 ? 22.370 -2.791 -6.880 1.00 87.88 80 ARG A CA 1
ATOM 649 C C . ARG A 1 80 ? 22.945 -3.920 -7.739 1.00 87.88 80 ARG A C 1
ATOM 651 O O . ARG A 1 80 ? 23.146 -3.728 -8.936 1.00 87.88 80 ARG A O 1
ATOM 658 N N . ASP A 1 81 ? 23.149 -5.091 -7.140 1.00 88.19 81 ASP A N 1
ATOM 659 C CA . ASP A 1 81 ? 23.683 -6.284 -7.801 1.00 88.19 81 ASP A CA 1
ATOM 660 C C . ASP A 1 81 ? 22.774 -6.722 -8.964 1.00 88.19 81 ASP A C 1
ATOM 662 O O . ASP A 1 81 ? 23.263 -7.064 -10.037 1.00 88.19 81 ASP A O 1
ATOM 666 N N . PHE A 1 82 ? 21.450 -6.615 -8.797 1.00 92.88 82 PHE A N 1
ATOM 667 C CA . PHE A 1 82 ? 20.453 -6.816 -9.851 1.00 92.88 82 PHE A CA 1
ATOM 668 C C . PHE A 1 82 ? 20.720 -5.965 -11.099 1.00 92.88 82 PHE A C 1
ATOM 670 O O . PHE A 1 82 ? 20.810 -6.512 -12.196 1.00 92.88 82 PHE A O 1
ATOM 677 N N . TYR A 1 83 ? 20.891 -4.648 -10.949 1.00 93.31 83 TYR A N 1
ATOM 678 C CA . TYR A 1 83 ? 21.146 -3.770 -12.095 1.00 93.31 83 TYR A CA 1
ATOM 679 C C . TYR A 1 83 ? 22.533 -3.977 -12.705 1.00 93.31 83 TYR A C 1
ATOM 681 O O . TYR A 1 83 ? 22.667 -3.926 -13.926 1.00 93.31 83 TYR A O 1
ATOM 689 N N . LEU A 1 84 ? 23.558 -4.250 -11.890 1.00 91.81 84 LEU A N 1
ATOM 690 C CA . LEU A 1 84 ? 24.893 -4.587 -12.394 1.00 91.81 84 LEU A CA 1
ATOM 691 C C . LEU A 1 84 ? 24.855 -5.865 -13.251 1.00 91.81 84 LEU A C 1
ATOM 693 O O . LEU A 1 84 ? 25.400 -5.877 -14.356 1.00 91.81 84 LEU A O 1
ATOM 697 N N . ASN A 1 85 ? 24.142 -6.898 -12.792 1.00 92.69 85 ASN A N 1
ATOM 698 C CA . ASN A 1 85 ? 23.934 -8.135 -13.545 1.00 92.69 85 ASN A CA 1
ATOM 699 C C . ASN A 1 85 ? 23.100 -7.899 -14.816 1.00 92.69 85 ASN A C 1
ATOM 701 O O . ASN A 1 85 ? 23.466 -8.404 -15.873 1.00 92.69 85 ASN A O 1
ATOM 705 N N . ALA A 1 86 ? 22.040 -7.085 -14.752 1.00 94.12 86 ALA A N 1
ATOM 706 C CA . ALA A 1 86 ? 21.223 -6.730 -15.915 1.00 94.12 86 ALA A CA 1
ATOM 707 C C . ALA A 1 86 ? 22.048 -6.038 -17.015 1.00 94.12 86 ALA A C 1
ATOM 709 O O . ALA A 1 86 ? 22.001 -6.436 -18.180 1.00 94.12 86 ALA A O 1
ATOM 710 N N . VAL A 1 87 ? 22.851 -5.034 -16.640 1.00 93.62 87 VAL A N 1
ATOM 711 C CA . VAL A 1 87 ? 23.736 -4.299 -17.560 1.00 93.62 87 VAL A CA 1
ATOM 712 C C . VAL A 1 87 ? 24.800 -5.220 -18.162 1.00 93.62 87 VAL A C 1
ATOM 714 O O . VAL A 1 87 ? 25.073 -5.120 -19.359 1.00 93.62 87 VAL A O 1
ATOM 717 N N . ALA A 1 88 ? 25.376 -6.131 -17.372 1.00 92.62 88 ALA A N 1
ATOM 718 C CA . ALA A 1 88 ? 26.324 -7.127 -17.869 1.00 92.62 88 ALA A CA 1
ATOM 719 C C . ALA A 1 88 ? 25.665 -8.086 -18.879 1.00 92.62 88 ALA A C 1
ATOM 721 O O . ALA A 1 88 ? 26.125 -8.185 -20.014 1.00 92.62 88 ALA A O 1
ATOM 722 N N . SER A 1 89 ? 24.536 -8.712 -18.523 1.00 92.31 89 SER A N 1
ATOM 723 C CA . SER A 1 89 ? 23.827 -9.660 -19.396 1.00 92.31 89 SER A CA 1
ATOM 724 C C . SER A 1 89 ? 23.345 -9.027 -20.708 1.00 92.31 89 SER A C 1
ATOM 726 O O . SER A 1 89 ? 23.410 -9.662 -21.761 1.00 92.31 89 SER A O 1
ATOM 728 N N . LEU A 1 90 ? 22.883 -7.771 -20.677 1.00 92.44 90 LEU A N 1
ATOM 729 C CA . LEU A 1 90 ? 22.490 -7.035 -21.884 1.00 92.44 90 LEU A CA 1
ATOM 730 C C . LEU A 1 90 ? 23.697 -6.699 -22.773 1.00 92.44 90 LEU A C 1
ATOM 732 O O . LEU A 1 90 ? 23.614 -6.847 -23.995 1.00 92.44 90 LEU A O 1
ATOM 736 N N . ARG A 1 91 ? 24.834 -6.322 -22.172 1.00 92.12 91 ARG A N 1
ATOM 737 C CA . ARG A 1 91 ? 26.092 -6.074 -22.889 1.00 92.12 91 ARG A CA 1
ATOM 738 C C . ARG A 1 91 ? 26.621 -7.336 -23.566 1.00 92.12 91 ARG A C 1
ATOM 740 O O . ARG A 1 91 ? 26.980 -7.276 -24.741 1.00 92.12 91 ARG A O 1
ATOM 747 N N . ASP A 1 92 ? 26.593 -8.472 -22.873 1.00 90.62 92 ASP A N 1
ATOM 748 C CA . ASP A 1 92 ? 26.991 -9.774 -23.422 1.00 90.62 92 ASP A CA 1
ATOM 749 C C . ASP A 1 92 ? 26.058 -10.220 -24.567 1.00 90.62 92 ASP A C 1
ATOM 751 O O . ASP A 1 92 ? 26.502 -10.806 -25.553 1.00 90.62 92 ASP A O 1
ATOM 755 N N . ALA A 1 93 ? 24.771 -9.850 -24.508 1.00 88.25 93 ALA A N 1
ATOM 756 C CA . ALA A 1 93 ? 23.804 -10.015 -25.599 1.00 88.25 93 ALA A CA 1
ATOM 757 C C . ALA A 1 93 ? 23.963 -8.999 -26.762 1.00 88.25 93 ALA A C 1
ATOM 759 O O . ALA A 1 93 ? 23.178 -9.021 -27.724 1.00 88.25 93 ALA A O 1
ATOM 760 N N . GLY A 1 94 ? 24.970 -8.120 -26.696 1.00 90.12 94 GLY A N 1
ATOM 761 C CA . GLY A 1 94 ? 25.320 -7.139 -27.724 1.00 90.12 94 GLY A CA 1
ATOM 762 C C . GLY A 1 94 ? 24.499 -5.846 -27.700 1.00 90.12 94 GLY A C 1
ATOM 763 O O . GLY A 1 94 ? 24.430 -5.172 -28.730 1.00 90.12 94 GLY A O 1
ATOM 764 N N . TYR A 1 95 ? 23.858 -5.513 -26.577 1.00 92.44 95 TYR A N 1
ATOM 765 C CA . TYR A 1 95 ? 23.104 -4.270 -26.391 1.00 92.44 95 TYR A CA 1
ATOM 766 C C . TYR A 1 95 ? 23.882 -3.240 -25.567 1.00 92.44 95 TYR A C 1
ATOM 768 O O . TYR A 1 95 ? 24.567 -3.561 -24.598 1.00 92.44 95 TYR A O 1
ATOM 776 N N . GLU A 1 96 ? 23.714 -1.976 -25.928 1.00 92.25 96 GLU A N 1
ATOM 777 C CA . GLU A 1 96 ? 24.011 -0.826 -25.084 1.00 92.25 96 GLU A CA 1
ATOM 778 C C . GLU A 1 96 ? 22.766 -0.494 -24.250 1.00 92.25 96 GLU A C 1
ATOM 780 O O . GLU A 1 96 ? 21.647 -0.531 -24.766 1.00 92.25 96 GLU A O 1
ATOM 785 N N . VAL A 1 97 ? 22.946 -0.204 -22.959 1.00 92.88 97 VAL A N 1
ATOM 786 C CA . VAL A 1 97 ? 21.859 0.229 -22.068 1.00 92.88 97 VAL A CA 1
ATOM 787 C C . VAL A 1 97 ? 21.799 1.749 -22.098 1.00 92.88 97 VAL A C 1
ATOM 789 O O . VAL A 1 97 ? 22.798 2.396 -21.794 1.00 92.88 97 VAL A O 1
ATOM 792 N N . LEU A 1 98 ? 20.642 2.304 -22.460 1.00 90.56 98 LEU A N 1
ATOM 793 C CA . LEU A 1 98 ? 20.465 3.745 -22.634 1.00 90.56 98 LEU A CA 1
ATOM 794 C C . LEU A 1 98 ? 19.990 4.419 -21.348 1.00 90.56 98 LEU A C 1
ATOM 796 O O . LEU A 1 98 ? 20.583 5.391 -20.891 1.00 90.56 98 LEU A O 1
ATOM 800 N N . ASN A 1 99 ? 18.909 3.904 -20.765 1.00 88.50 99 ASN A N 1
ATOM 801 C CA . ASN A 1 99 ? 18.340 4.418 -19.527 1.00 88.50 99 ASN A CA 1
ATOM 802 C C . ASN A 1 99 ? 17.537 3.322 -18.809 1.00 88.50 99 ASN A C 1
ATOM 804 O O . ASN A 1 99 ? 17.219 2.278 -19.384 1.00 88.50 99 ASN A O 1
ATOM 808 N N . ILE A 1 100 ? 17.180 3.585 -17.553 1.00 88.19 100 ILE A N 1
ATOM 809 C CA . ILE A 1 100 ? 16.189 2.794 -16.817 1.00 88.19 100 ILE A CA 1
ATOM 810 C C . ILE A 1 100 ? 15.111 3.762 -16.331 1.00 88.19 100 ILE A C 1
ATOM 812 O O . ILE A 1 100 ? 15.430 4.792 -15.742 1.00 88.19 100 ILE A O 1
ATOM 816 N N . TRP A 1 101 ? 13.837 3.455 -16.606 1.00 86.06 101 TRP A N 1
ATOM 817 C CA . TRP A 1 101 ? 12.664 4.282 -16.255 1.00 86.06 101 TRP A CA 1
ATOM 818 C C . TRP A 1 101 ? 12.621 5.703 -16.874 1.00 86.06 101 TRP A C 1
ATOM 820 O O . TRP A 1 101 ? 11.675 6.464 -16.657 1.00 86.06 101 TRP A O 1
ATOM 830 N N . GLY A 1 102 ? 13.570 6.058 -17.740 1.00 83.06 102 GLY A N 1
ATOM 831 C CA . GLY A 1 102 ? 13.800 7.408 -18.267 1.00 83.06 102 GLY A CA 1
ATOM 832 C C . GLY A 1 102 ? 14.990 8.141 -17.635 1.00 83.06 102 GLY A C 1
ATOM 833 O O . GLY A 1 102 ? 15.258 9.274 -18.021 1.00 83.06 102 GLY A O 1
ATOM 834 N N . ASP A 1 103 ? 15.707 7.528 -16.687 1.00 85.69 103 ASP A N 1
ATOM 835 C CA . ASP A 1 103 ? 16.909 8.098 -16.071 1.00 85.69 103 ASP A CA 1
ATOM 836 C C . ASP A 1 103 ? 18.184 7.551 -16.743 1.00 85.69 103 ASP A C 1
ATOM 838 O O . ASP A 1 103 ? 18.644 6.438 -16.472 1.00 85.69 103 ASP A O 1
ATOM 842 N N . GLU A 1 104 ? 18.759 8.354 -17.642 1.00 85.25 104 GLU A N 1
ATOM 843 C CA . GLU A 1 104 ? 20.033 8.083 -18.332 1.00 85.25 104 GLU A CA 1
ATOM 844 C C . GLU A 1 104 ? 21.237 8.075 -17.369 1.00 85.25 104 GLU A C 1
ATOM 846 O O . GLU A 1 104 ? 22.263 7.443 -17.624 1.00 85.25 104 GLU A O 1
ATOM 851 N N . ARG A 1 105 ? 21.139 8.784 -16.235 1.00 86.75 105 ARG A N 1
ATOM 852 C CA . ARG A 1 105 ? 22.231 8.929 -15.260 1.00 86.75 105 ARG A CA 1
ATOM 853 C C . ARG A 1 105 ? 22.240 7.800 -14.238 1.00 86.75 105 ARG A C 1
ATOM 855 O O . ARG A 1 105 ? 23.286 7.521 -13.655 1.00 86.75 105 ARG A O 1
ATOM 862 N N . PHE A 1 106 ? 21.111 7.125 -14.029 1.00 86.06 106 PHE A N 1
ATOM 863 C CA . PHE A 1 106 ? 21.013 6.030 -13.068 1.00 86.06 106 PHE A CA 1
ATOM 864 C C . PHE A 1 106 ? 22.061 4.939 -13.328 1.00 86.06 106 PHE A C 1
ATOM 866 O O . PHE A 1 106 ? 22.785 4.558 -12.407 1.00 86.06 106 PHE A O 1
ATOM 873 N N . VAL A 1 107 ? 22.210 4.510 -14.587 1.00 84.19 107 VAL A N 1
ATOM 874 C CA . VAL A 1 107 ? 23.152 3.452 -15.000 1.00 84.19 107 VAL A CA 1
ATOM 875 C C . VAL A 1 107 ? 24.605 3.837 -14.701 1.00 84.19 107 VAL A C 1
ATOM 877 O O . VAL A 1 107 ? 25.347 3.035 -14.139 1.00 84.19 107 VAL A O 1
ATOM 880 N N . SER A 1 108 ? 25.010 5.077 -14.999 1.00 84.00 108 SER A N 1
ATOM 881 C CA . SER A 1 108 ? 26.364 5.563 -14.688 1.00 84.00 108 SER A CA 1
ATOM 882 C C . SER A 1 108 ? 26.602 5.770 -13.187 1.00 84.00 108 SER A C 1
ATOM 884 O O . SER A 1 108 ? 27.748 5.790 -12.741 1.00 84.00 108 SER A O 1
ATOM 886 N N . SER A 1 109 ? 25.536 5.868 -12.386 1.00 84.75 109 SER A N 1
ATOM 887 C CA . SER A 1 109 ? 25.625 5.991 -10.929 1.00 84.75 109 SER A CA 1
ATOM 888 C C . SER A 1 109 ? 25.748 4.657 -10.180 1.00 84.75 109 SER A C 1
ATOM 890 O O . SER A 1 109 ? 26.096 4.683 -8.999 1.00 84.75 109 SER A O 1
ATOM 892 N N . LEU A 1 110 ? 25.510 3.503 -10.827 1.00 83.69 110 LEU A N 1
ATOM 893 C CA . LEU A 1 110 ? 25.412 2.181 -10.177 1.00 83.69 110 LEU A CA 1
ATOM 894 C C . LEU A 1 110 ? 26.619 1.816 -9.298 1.00 83.69 110 LEU A C 1
ATOM 896 O O . LEU A 1 110 ? 26.444 1.195 -8.249 1.00 83.69 110 LEU A O 1
ATOM 900 N N . ASP A 1 111 ? 27.831 2.231 -9.668 1.00 78.75 111 ASP A N 1
ATOM 901 C CA . ASP A 1 111 ? 29.045 1.955 -8.886 1.00 78.75 111 ASP A CA 1
ATOM 902 C C . ASP A 1 111 ? 29.158 2.768 -7.589 1.00 78.75 111 ASP A C 1
ATOM 904 O O . ASP A 1 111 ? 29.823 2.350 -6.641 1.00 78.75 111 ASP A O 1
ATOM 908 N N . THR A 1 112 ? 28.458 3.901 -7.522 1.00 79.19 112 THR A N 1
ATOM 909 C CA . THR A 1 112 ? 28.407 4.816 -6.368 1.00 79.19 112 THR A CA 1
ATOM 910 C C . THR A 1 112 ? 27.002 4.899 -5.758 1.00 79.19 112 THR A C 1
ATOM 912 O O . THR A 1 112 ? 26.693 5.802 -4.973 1.00 79.19 112 THR A O 1
ATOM 915 N N . LEU A 1 113 ? 26.122 3.959 -6.120 1.00 77.88 113 LEU A N 1
ATOM 916 C CA . LEU A 1 113 ? 24.723 3.957 -5.722 1.00 77.88 113 LEU A CA 1
ATOM 917 C C . LEU A 1 113 ? 24.567 3.528 -4.258 1.00 77.88 113 LEU A C 1
ATOM 919 O O . LEU A 1 113 ? 24.330 2.362 -3.943 1.00 77.88 113 LEU A O 1
ATOM 923 N N . THR A 1 114 ? 24.639 4.501 -3.355 1.00 75.81 114 THR A N 1
ATOM 924 C CA . THR A 1 114 ? 24.151 4.340 -1.983 1.00 75.81 114 THR A CA 1
ATOM 925 C C . THR A 1 114 ? 22.623 4.358 -1.991 1.00 75.81 114 THR A C 1
ATOM 927 O O . THR A 1 114 ? 22.019 5.406 -2.233 1.00 75.81 114 THR A O 1
ATOM 930 N N . LEU A 1 115 ? 22.009 3.203 -1.725 1.00 77.25 115 LEU A N 1
ATOM 931 C CA . LEU A 1 115 ? 20.594 3.078 -1.376 1.00 77.25 115 LEU A CA 1
ATOM 932 C C . LEU A 1 115 ? 20.462 3.036 0.148 1.00 77.25 115 LEU A C 1
ATOM 934 O O . LEU A 1 115 ? 21.224 2.348 0.825 1.00 77.25 115 LEU A O 1
ATOM 938 N N . GLY A 1 116 ? 19.502 3.782 0.685 1.00 62.84 116 GLY A N 1
ATOM 939 C CA . GLY A 1 116 ? 19.247 3.852 2.120 1.00 62.84 116 GLY A CA 1
ATOM 940 C C . GLY A 1 116 ? 18.327 5.018 2.457 1.00 62.84 116 GLY A C 1
ATOM 941 O O . GLY A 1 116 ? 18.332 6.042 1.775 1.00 62.84 116 GLY A O 1
ATOM 942 N N . TYR A 1 117 ? 17.517 4.859 3.501 1.00 61.66 117 TYR A N 1
ATOM 943 C CA . TYR A 1 117 ? 16.553 5.876 3.911 1.00 61.66 117 TYR A CA 1
ATOM 944 C C . TYR A 1 117 ? 17.161 6.819 4.954 1.00 61.66 117 TYR A C 1
ATOM 946 O O . TYR A 1 117 ? 17.733 6.372 5.949 1.00 61.66 117 TYR A O 1
ATOM 954 N N . SER A 1 118 ? 17.055 8.132 4.732 1.00 54.97 118 SER A N 1
ATOM 955 C CA . SER A 1 118 ? 17.551 9.128 5.686 1.00 54.97 118 SER A CA 1
ATOM 956 C C . SER A 1 118 ? 16.576 9.290 6.860 1.00 54.97 118 SER A C 1
ATOM 958 O O . SER A 1 118 ? 15.371 9.058 6.733 1.00 54.97 118 SER A O 1
ATOM 960 N N . GLY A 1 119 ? 17.082 9.725 8.019 1.00 52.12 119 GLY A N 1
ATOM 961 C CA . GLY A 1 119 ? 16.270 9.846 9.239 1.00 52.12 119 GLY A CA 1
ATOM 962 C C . GLY A 1 119 ? 15.065 10.792 9.120 1.00 52.12 119 GLY A C 1
ATOM 963 O O . GLY A 1 119 ? 14.083 10.614 9.836 1.00 52.12 119 GLY A O 1
ATOM 964 N N . GLN A 1 120 ? 15.096 11.753 8.189 1.00 50.19 120 GLN A N 1
ATOM 965 C CA . GLN A 1 120 ? 13.981 12.675 7.940 1.00 50.19 120 GLN A CA 1
ATOM 966 C C . GLN A 1 120 ? 12.767 11.993 7.286 1.00 50.19 120 GLN A C 1
ATOM 968 O O . GLN A 1 120 ? 11.647 12.471 7.434 1.00 50.19 120 GLN A O 1
ATOM 973 N N . SER A 1 121 ? 12.956 10.853 6.616 1.00 67.00 121 SER A N 1
ATOM 974 C CA . SER A 1 121 ? 11.890 10.150 5.891 1.00 67.00 121 SER A CA 1
ATOM 975 C C . SER A 1 121 ? 11.202 9.042 6.714 1.00 67.00 121 SER A C 1
ATOM 977 O O . SER A 1 121 ? 10.275 8.390 6.232 1.00 67.00 121 SER A O 1
ATOM 979 N N . GLY A 1 122 ? 11.589 8.847 7.982 1.00 79.56 122 GLY A N 1
ATOM 980 C CA . GLY A 1 122 ? 11.005 7.845 8.890 1.00 79.56 122 GLY A CA 1
ATOM 981 C C . GLY A 1 122 ? 9.461 7.809 8.972 1.00 79.56 122 GLY A C 1
ATOM 982 O O . GLY A 1 122 ? 8.904 6.705 9.004 1.00 79.56 122 GLY A O 1
ATOM 983 N N . PRO A 1 123 ? 8.738 8.951 8.952 1.00 88.06 123 PRO A N 1
ATOM 984 C CA . PRO A 1 123 ? 7.271 8.965 8.931 1.00 88.06 123 PRO A CA 1
ATOM 985 C C . PRO A 1 123 ? 6.662 8.338 7.669 1.00 88.06 123 PRO A C 1
ATOM 987 O O . PRO A 1 123 ? 5.652 7.642 7.767 1.00 88.06 123 PRO A O 1
ATOM 990 N N . VAL A 1 124 ? 7.287 8.532 6.501 1.00 92.31 124 VAL A N 1
ATOM 991 C CA . VAL A 1 124 ? 6.853 7.945 5.220 1.00 92.31 124 VAL A CA 1
ATOM 992 C C . VAL A 1 124 ? 7.107 6.439 5.205 1.00 92.31 124 VAL A C 1
ATOM 994 O O . VAL A 1 124 ? 6.213 5.666 4.864 1.00 92.31 124 VAL A O 1
ATOM 997 N N . LEU A 1 125 ? 8.289 6.007 5.658 1.00 92.31 125 LEU A N 1
ATOM 998 C CA . LEU A 1 125 ? 8.635 4.586 5.763 1.00 92.31 125 LEU A CA 1
ATOM 999 C C . LEU A 1 125 ? 7.669 3.830 6.687 1.00 92.31 125 LEU A C 1
ATOM 1001 O O . LEU A 1 125 ? 7.190 2.749 6.343 1.00 92.31 125 LEU A O 1
ATOM 1005 N N . SER A 1 126 ? 7.352 4.425 7.840 1.00 93.38 126 SER A N 1
ATOM 1006 C CA . SER A 1 126 ? 6.410 3.862 8.814 1.00 93.38 126 SER A CA 1
ATOM 1007 C C . SER A 1 126 ? 4.978 3.833 8.271 1.00 93.38 126 SER A C 1
ATOM 1009 O O . SER A 1 126 ? 4.263 2.861 8.488 1.00 93.38 126 SER A O 1
ATOM 1011 N N . TYR A 1 127 ? 4.556 4.872 7.544 1.00 96.00 127 TYR A N 1
ATOM 1012 C CA . TYR A 1 127 ? 3.241 4.935 6.902 1.00 96.00 127 TYR A CA 1
ATOM 1013 C C . TYR A 1 127 ? 3.058 3.819 5.862 1.00 96.00 127 TYR A C 1
ATOM 1015 O O . TYR A 1 127 ? 2.127 3.023 5.977 1.00 96.00 127 TYR A O 1
ATOM 1023 N N . LEU A 1 128 ? 3.978 3.709 4.898 1.00 96.06 128 LEU A N 1
ATOM 1024 C CA . LEU A 1 128 ? 3.877 2.743 3.798 1.00 96.06 128 LEU A CA 1
ATOM 1025 C C . LEU A 1 128 ? 3.998 1.300 4.299 1.00 96.06 128 LEU A C 1
ATOM 1027 O O . LEU A 1 128 ? 3.129 0.481 4.016 1.00 96.06 128 LEU A O 1
ATOM 1031 N N . SER A 1 129 ? 4.998 1.004 5.138 1.00 95.00 129 SER A N 1
ATOM 1032 C CA . SER A 1 129 ? 5.131 -0.323 5.767 1.00 95.00 129 SER A CA 1
ATOM 1033 C C . SER A 1 129 ? 3.886 -0.684 6.590 1.00 95.00 129 SER A C 1
ATOM 1035 O O . SER A 1 129 ? 3.475 -1.841 6.646 1.00 95.00 129 SER A O 1
ATOM 1037 N N . GLY A 1 130 ? 3.253 0.319 7.206 1.00 95.94 130 GLY A N 1
ATOM 1038 C CA . GLY A 1 130 ? 2.008 0.181 7.948 1.00 95.94 130 GLY A CA 1
ATOM 1039 C C . GLY A 1 130 ? 0.790 -0.157 7.091 1.00 95.94 130 GLY A C 1
ATOM 1040 O O . GLY A 1 130 ? 0.020 -1.033 7.480 1.00 95.94 130 GLY A O 1
ATOM 1041 N N . LYS A 1 131 ? 0.622 0.480 5.923 1.00 95.94 131 LYS A N 1
ATOM 1042 C CA . LYS A 1 131 ? -0.450 0.138 4.969 1.00 95.94 131 LYS A CA 1
ATOM 1043 C C . LYS A 1 131 ? -0.279 -1.272 4.403 1.00 95.94 131 LYS A C 1
ATOM 1045 O O . LYS A 1 131 ? -1.246 -2.031 4.403 1.00 95.94 131 LYS A O 1
ATOM 1050 N N . ILE A 1 132 ? 0.949 -1.667 4.059 1.00 95.50 132 ILE A N 1
ATOM 1051 C CA . ILE A 1 132 ? 1.268 -3.033 3.608 1.00 95.50 132 ILE A CA 1
ATOM 1052 C C . ILE A 1 132 ? 0.908 -4.076 4.683 1.00 95.50 132 ILE A C 1
ATOM 1054 O O . ILE A 1 132 ? 0.253 -5.078 4.391 1.00 95.50 132 ILE A O 1
ATOM 1058 N N . VAL A 1 133 ? 1.269 -3.831 5.950 1.00 93.69 133 VAL A N 1
ATOM 1059 C CA . VAL A 1 133 ? 0.874 -4.680 7.095 1.00 93.69 133 VAL A CA 1
ATOM 1060 C C . VAL A 1 133 ? -0.644 -4.721 7.287 1.00 93.69 133 VAL A C 1
ATOM 1062 O O . VAL A 1 133 ? -1.200 -5.788 7.540 1.00 93.69 133 VAL A O 1
ATOM 1065 N N . ALA A 1 134 ? -1.320 -3.580 7.142 1.00 93.31 134 ALA A N 1
ATOM 1066 C CA . ALA A 1 134 ? -2.776 -3.469 7.209 1.00 93.31 134 ALA A CA 1
ATOM 1067 C C . ALA A 1 134 ? -3.501 -4.079 5.991 1.00 93.31 134 ALA A C 1
ATOM 1069 O O . ALA A 1 134 ? -4.730 -4.036 5.942 1.00 93.31 134 ALA A O 1
ATOM 1070 N N . GLN A 1 135 ? -2.761 -4.664 5.038 1.00 92.19 135 GLN A N 1
ATOM 1071 C CA . GLN A 1 135 ? -3.274 -5.257 3.799 1.00 92.19 135 GLN A CA 1
ATOM 1072 C C . GLN A 1 135 ? -4.050 -4.228 2.951 1.00 92.19 135 GLN A C 1
ATOM 1074 O O . GLN A 1 135 ? -5.112 -4.516 2.403 1.00 92.19 135 GLN A O 1
ATOM 1079 N N . LYS A 1 136 ? -3.516 -3.001 2.869 1.00 92.06 136 LYS A N 1
ATOM 1080 C CA . LYS A 1 136 ? -4.038 -1.894 2.056 1.00 92.06 136 LYS A CA 1
ATOM 1081 C C . LYS A 1 136 ? -3.025 -1.513 0.966 1.00 92.06 136 LYS A C 1
ATOM 1083 O O . LYS A 1 136 ? -1.834 -1.435 1.279 1.00 92.06 136 LYS A O 1
ATOM 1088 N N . PRO A 1 137 ? -3.467 -1.215 -0.273 1.00 90.19 137 PRO A N 1
ATOM 1089 C CA . PRO A 1 137 ? -2.586 -0.707 -1.322 1.00 90.19 137 PRO A CA 1
ATOM 1090 C C . PRO A 1 137 ? -1.827 0.540 -0.862 1.00 90.19 137 PRO A C 1
ATOM 1092 O O . PRO A 1 137 ? -2.414 1.472 -0.299 1.00 90.19 137 PRO A O 1
ATOM 1095 N N . SER A 1 138 ? -0.514 0.547 -1.082 1.00 93.88 138 SER A N 1
ATOM 1096 C CA . SER A 1 138 ? 0.373 1.628 -0.653 1.00 93.88 138 SER A CA 1
ATOM 1097 C C . SER A 1 138 ? 0.932 2.355 -1.863 1.00 93.88 138 SER A C 1
ATOM 1099 O O . SER A 1 138 ? 1.527 1.735 -2.741 1.00 93.88 138 SER A O 1
ATOM 1101 N N . TYR A 1 139 ? 0.779 3.676 -1.888 1.00 94.12 139 TYR A N 1
ATOM 1102 C CA . TYR A 1 139 ? 1.235 4.507 -2.995 1.00 94.12 139 TYR A CA 1
ATOM 1103 C C . TYR A 1 139 ? 2.239 5.552 -2.523 1.00 94.12 139 TYR A C 1
ATOM 1105 O O . TYR A 1 139 ? 2.076 6.179 -1.472 1.00 94.12 139 TYR A O 1
ATOM 1113 N N . ALA A 1 140 ? 3.264 5.770 -3.332 1.00 94.88 140 ALA A N 1
ATOM 1114 C CA . ALA A 1 140 ? 4.194 6.876 -3.192 1.00 94.88 140 ALA A CA 1
ATOM 1115 C C . ALA A 1 140 ? 4.467 7.498 -4.561 1.00 94.88 140 ALA A C 1
ATOM 1117 O O . ALA A 1 140 ? 4.276 6.843 -5.587 1.00 94.88 140 ALA A O 1
ATOM 1118 N N . PHE A 1 141 ? 4.931 8.745 -4.592 1.00 93.50 141 PHE A N 1
ATOM 1119 C CA . PHE A 1 141 ? 5.321 9.373 -5.848 1.00 93.50 141 PHE A CA 1
ATOM 1120 C C . PHE A 1 141 ? 6.533 10.295 -5.738 1.00 93.50 141 PHE A C 1
ATOM 1122 O O . PHE A 1 141 ? 6.774 10.927 -4.707 1.00 93.50 141 PHE A O 1
ATOM 1129 N N . THR A 1 142 ? 7.305 10.327 -6.822 1.00 91.81 142 THR A N 1
ATOM 1130 C CA . THR A 1 142 ? 8.469 11.194 -7.052 1.00 91.81 142 THR A CA 1
ATOM 1131 C C . THR A 1 142 ? 8.891 11.094 -8.511 1.00 91.81 142 THR A C 1
ATOM 1133 O O . THR A 1 142 ? 8.722 10.044 -9.123 1.00 91.81 142 THR A O 1
ATOM 1136 N N . LYS A 1 143 ? 9.503 12.146 -9.060 1.00 89.38 143 LYS A N 1
ATOM 1137 C CA . LYS A 1 143 ? 10.169 12.086 -10.376 1.00 89.38 143 LYS A CA 1
ATOM 1138 C C . LYS A 1 143 ? 11.638 11.632 -10.298 1.00 89.38 143 LYS A C 1
ATOM 1140 O O . LYS A 1 143 ? 12.267 11.440 -11.332 1.00 89.38 143 LYS A O 1
ATOM 1145 N N . ASP A 1 144 ? 12.191 11.462 -9.095 1.00 89.81 144 ASP A N 1
ATOM 1146 C CA . ASP A 1 144 ? 13.571 11.027 -8.843 1.00 89.81 144 ASP A CA 1
ATOM 1147 C C . ASP A 1 144 ? 13.624 9.494 -8.685 1.00 89.81 144 ASP A C 1
ATOM 1149 O O . ASP A 1 144 ? 13.189 8.929 -7.676 1.00 89.81 144 ASP A O 1
ATOM 1153 N N . PHE A 1 145 ? 14.177 8.801 -9.687 1.00 90.00 145 PHE A N 1
ATOM 1154 C CA . PHE A 1 145 ? 14.256 7.337 -9.683 1.00 90.00 145 PHE A CA 1
ATOM 1155 C C . PHE A 1 145 ? 15.118 6.802 -8.534 1.00 90.00 145 PHE A C 1
ATOM 1157 O O . PHE A 1 145 ? 14.750 5.829 -7.874 1.00 90.00 145 PHE A O 1
ATOM 1164 N N . LYS A 1 146 ? 16.233 7.470 -8.213 1.00 88.38 146 LYS A N 1
ATOM 1165 C CA . LYS A 1 146 ? 17.101 7.084 -7.093 1.00 88.38 146 LYS A CA 1
ATOM 1166 C C . LYS A 1 146 ? 16.366 7.211 -5.757 1.00 88.38 146 LYS A C 1
ATOM 1168 O O . LYS A 1 146 ? 16.559 6.371 -4.873 1.00 88.38 146 LYS A O 1
ATOM 1173 N N . ARG A 1 147 ? 15.493 8.208 -5.607 1.00 88.94 147 ARG A N 1
ATOM 1174 C CA . ARG A 1 147 ? 14.620 8.381 -4.433 1.00 88.94 147 ARG A CA 1
ATOM 1175 C C . ARG A 1 147 ? 13.550 7.299 -4.338 1.00 88.94 147 ARG A C 1
ATOM 1177 O O . ARG A 1 147 ? 13.382 6.731 -3.257 1.00 88.94 147 ARG A O 1
ATOM 1184 N N . ALA A 1 148 ? 12.901 6.954 -5.450 1.00 92.19 148 ALA A N 1
ATOM 1185 C CA . ALA A 1 148 ? 11.965 5.831 -5.516 1.00 92.19 148 ALA A CA 1
ATOM 1186 C C . ALA A 1 148 ? 12.642 4.504 -5.123 1.00 92.19 148 ALA A C 1
ATOM 1188 O O . ALA A 1 148 ? 12.157 3.791 -4.242 1.00 92.19 148 ALA A O 1
ATOM 1189 N N . MET A 1 149 ? 13.818 4.219 -5.689 1.00 91.06 149 MET A N 1
ATOM 1190 C CA . MET A 1 149 ? 14.612 3.032 -5.359 1.00 91.06 149 MET A CA 1
ATOM 1191 C C . MET A 1 149 ? 15.080 3.015 -3.899 1.00 91.06 149 MET A C 1
ATOM 1193 O O . MET A 1 149 ? 15.056 1.965 -3.258 1.00 91.06 149 MET A O 1
ATOM 1197 N N . SER A 1 150 ? 15.453 4.171 -3.340 1.00 89.38 150 SER A N 1
ATOM 1198 C CA . SER A 1 150 ? 15.850 4.288 -1.929 1.00 89.38 150 SER A CA 1
ATOM 1199 C C . SER A 1 150 ? 14.681 4.031 -0.974 1.00 89.38 150 SER A C 1
ATOM 1201 O O . SER A 1 150 ? 14.881 3.409 0.070 1.00 89.38 150 SER A O 1
ATOM 1203 N N . LEU A 1 151 ? 13.457 4.444 -1.335 1.00 91.94 151 LEU A N 1
ATOM 1204 C CA . LEU A 1 151 ? 12.244 4.076 -0.599 1.00 91.94 151 LEU A CA 1
ATOM 1205 C C . LEU A 1 151 ? 11.998 2.570 -0.643 1.00 91.94 151 LEU A C 1
ATOM 1207 O O . LEU A 1 151 ? 11.840 1.962 0.414 1.00 91.94 151 LEU A O 1
ATOM 1211 N N . VAL A 1 152 ? 11.942 1.973 -1.838 1.00 92.62 152 VAL A N 1
ATOM 1212 C CA . VAL A 1 152 ? 11.627 0.542 -1.974 1.00 92.62 152 VAL A CA 1
ATOM 1213 C C . VAL A 1 152 ? 12.672 -0.297 -1.240 1.00 92.62 152 VAL A C 1
ATOM 1215 O O . VAL A 1 152 ? 12.307 -1.192 -0.484 1.00 92.62 152 VAL A O 1
ATOM 1218 N N . SER A 1 153 ? 13.952 0.069 -1.342 1.00 91.00 153 SER A N 1
ATOM 1219 C CA . SER A 1 153 ? 15.026 -0.512 -0.534 1.00 91.00 153 SER A CA 1
ATOM 1220 C C . SER A 1 153 ? 14.740 -0.442 0.971 1.00 91.00 153 SER A C 1
ATOM 1222 O O . SER A 1 153 ? 14.862 -1.455 1.653 1.00 91.00 153 SER A O 1
ATOM 1224 N N . GLY A 1 154 ? 14.352 0.724 1.500 1.00 89.94 154 GLY A N 1
ATOM 1225 C CA . GLY A 1 154 ? 14.052 0.895 2.926 1.00 89.94 154 GLY A CA 1
ATOM 1226 C C . GLY A 1 154 ? 12.831 0.094 3.390 1.00 89.94 154 GLY A C 1
ATOM 1227 O O . GLY A 1 154 ? 12.871 -0.526 4.452 1.00 89.94 154 GLY A O 1
ATOM 1228 N N . VAL A 1 155 ? 11.761 0.057 2.589 1.00 91.88 155 VAL A N 1
ATOM 1229 C CA . VAL A 1 155 ? 10.548 -0.728 2.885 1.00 91.88 155 VAL A CA 1
ATOM 1230 C C . VAL A 1 155 ? 10.866 -2.222 2.906 1.00 91.88 155 VAL A C 1
ATOM 1232 O O . VAL A 1 155 ? 10.526 -2.904 3.872 1.00 91.88 155 VAL A O 1
ATOM 1235 N N . LEU A 1 156 ? 11.574 -2.729 1.894 1.00 90.50 156 LEU A N 1
ATOM 1236 C CA . LEU A 1 156 ? 11.979 -4.135 1.830 1.00 90.50 156 LEU A CA 1
ATOM 1237 C C . LEU A 1 156 ? 12.927 -4.520 2.972 1.00 90.50 156 LEU A C 1
ATOM 1239 O O . LEU A 1 156 ? 12.843 -5.633 3.484 1.00 90.50 156 LEU A O 1
ATOM 1243 N N . GLU A 1 157 ? 13.790 -3.605 3.422 1.00 87.94 157 GLU A N 1
ATOM 1244 C CA . GLU A 1 157 ? 14.651 -3.841 4.581 1.00 87.94 157 GLU A CA 1
ATOM 1245 C C . GLU A 1 157 ? 13.837 -3.979 5.883 1.00 87.94 157 GLU A C 1
ATOM 1247 O O . GLU A 1 157 ? 14.036 -4.927 6.645 1.00 87.94 157 GLU A O 1
ATOM 1252 N N . VAL A 1 158 ? 12.866 -3.087 6.115 1.00 88.31 158 VAL A N 1
ATOM 1253 C CA . VAL A 1 158 ? 11.923 -3.177 7.248 1.00 88.31 158 VAL A CA 1
ATOM 1254 C C . VAL A 1 158 ? 11.102 -4.467 7.186 1.00 88.31 158 VAL A C 1
ATOM 1256 O O . VAL A 1 158 ? 10.891 -5.122 8.209 1.00 88.31 158 VAL A O 1
ATOM 1259 N N . MET A 1 159 ? 10.664 -4.852 5.987 1.00 89.12 159 MET A N 1
ATOM 1260 C CA . MET A 1 159 ? 9.846 -6.037 5.744 1.00 89.12 159 MET A CA 1
ATOM 1261 C C . MET A 1 159 ? 10.638 -7.348 5.667 1.00 89.12 159 MET A C 1
ATOM 1263 O O . MET A 1 159 ? 10.015 -8.406 5.640 1.00 89.12 159 MET A O 1
ATOM 1267 N N . GLN A 1 160 ? 11.973 -7.330 5.687 1.00 87.88 160 GLN A N 1
ATOM 1268 C CA . GLN A 1 160 ? 12.812 -8.531 5.566 1.00 87.88 160 GLN A CA 1
ATOM 1269 C C . GLN A 1 160 ? 12.347 -9.742 6.415 1.00 87.88 160 GLN A C 1
ATOM 1271 O O . GLN A 1 160 ? 12.252 -10.826 5.841 1.00 87.88 160 GLN A O 1
ATOM 1276 N N . PRO A 1 161 ? 11.970 -9.612 7.712 1.00 86.19 161 PRO A N 1
ATOM 1277 C CA . PRO A 1 161 ? 11.543 -10.755 8.535 1.00 86.19 161 PRO A CA 1
ATOM 1278 C C . PRO A 1 161 ? 10.176 -11.341 8.154 1.00 86.19 161 PRO A C 1
ATOM 1280 O O . PRO A 1 161 ? 9.720 -12.283 8.794 1.00 86.19 161 PRO A O 1
ATOM 1283 N N . ILE A 1 162 ? 9.462 -10.723 7.211 1.00 89.75 162 ILE A N 1
ATOM 1284 C CA . ILE A 1 162 ? 8.096 -11.080 6.811 1.00 89.75 162 ILE A CA 1
ATOM 1285 C C . ILE A 1 162 ? 7.953 -11.258 5.294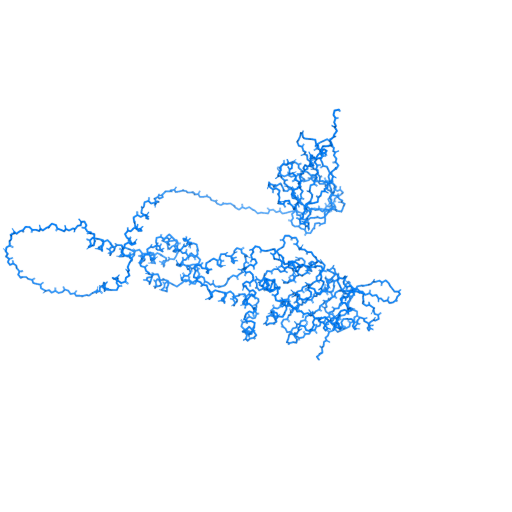 1.00 89.75 162 ILE A C 1
ATOM 1287 O O . ILE A 1 162 ? 6.868 -11.606 4.835 1.00 89.75 162 ILE A O 1
ATOM 1291 N N . LEU A 1 163 ? 9.023 -11.073 4.507 1.00 90.56 163 LEU A N 1
ATOM 1292 C CA . LEU A 1 163 ? 8.982 -11.216 3.046 1.00 90.56 163 LEU A CA 1
ATOM 1293 C C . LEU A 1 163 ? 8.464 -12.602 2.608 1.00 90.56 163 LEU A C 1
ATOM 1295 O O . LEU A 1 163 ? 7.799 -12.698 1.579 1.00 90.56 163 LEU A O 1
ATOM 1299 N N . PHE A 1 164 ? 8.650 -13.654 3.413 1.00 88.56 164 PHE A N 1
ATOM 1300 C CA . PHE A 1 164 ? 8.157 -15.010 3.124 1.00 88.56 164 PHE A CA 1
ATOM 1301 C C . PHE A 1 164 ? 6.620 -15.105 2.988 1.00 88.56 164 PHE A C 1
ATOM 1303 O O . PHE A 1 164 ? 6.102 -16.091 2.465 1.00 88.56 164 PHE A O 1
ATOM 1310 N N . LEU A 1 165 ? 5.878 -14.082 3.435 1.00 91.12 165 LEU A N 1
ATOM 1311 C CA . LEU A 1 165 ? 4.416 -13.978 3.323 1.00 91.12 165 LEU A CA 1
ATOM 1312 C C . LEU A 1 165 ? 3.910 -13.550 1.934 1.00 91.12 165 LEU A C 1
ATOM 1314 O O . LEU A 1 165 ? 2.697 -13.477 1.737 1.00 91.12 165 LEU A O 1
ATOM 1318 N N . GLY A 1 166 ? 4.816 -13.268 0.995 1.00 92.81 166 GLY A N 1
ATOM 1319 C CA . GLY A 1 166 ? 4.505 -12.969 -0.402 1.00 92.81 166 GLY A CA 1
ATOM 1320 C C . GLY A 1 166 ? 4.063 -11.525 -0.639 1.00 92.81 166 GLY A C 1
ATOM 1321 O O . GLY A 1 166 ? 2.869 -11.223 -0.634 1.00 92.81 166 GLY A O 1
ATOM 1322 N N . TYR A 1 167 ? 5.021 -10.621 -0.840 1.00 94.25 167 TYR A N 1
ATOM 1323 C CA . TYR A 1 167 ? 4.784 -9.191 -1.045 1.00 94.25 167 TYR A CA 1
ATOM 1324 C C . TYR A 1 167 ? 5.326 -8.728 -2.396 1.00 94.25 167 TYR A C 1
ATOM 1326 O O . TYR A 1 167 ? 6.390 -9.172 -2.826 1.00 94.25 167 TYR A O 1
ATOM 1334 N N . ARG A 1 168 ? 4.604 -7.810 -3.045 1.00 94.81 168 ARG A N 1
ATOM 1335 C CA . ARG A 1 168 ? 4.972 -7.205 -4.329 1.00 94.81 168 ARG A CA 1
ATOM 1336 C C . ARG A 1 168 ? 5.243 -5.712 -4.167 1.00 94.81 168 ARG A C 1
ATOM 1338 O O . ARG A 1 168 ? 4.462 -5.001 -3.534 1.00 94.81 168 ARG A O 1
ATOM 1345 N N . CYS A 1 169 ? 6.323 -5.222 -4.766 1.00 95.06 169 CYS A N 1
ATOM 1346 C CA . CYS A 1 169 ? 6.643 -3.797 -4.821 1.00 95.06 169 CYS A CA 1
ATOM 1347 C C . CYS A 1 169 ? 7.035 -3.388 -6.244 1.00 95.06 169 CYS A C 1
ATOM 1349 O O . CYS A 1 169 ? 7.663 -4.159 -6.966 1.00 95.06 169 CYS A O 1
ATOM 1351 N N . ALA A 1 170 ? 6.686 -2.166 -6.634 1.00 94.62 170 ALA A N 1
ATOM 1352 C CA . ALA A 1 170 ? 6.884 -1.658 -7.983 1.00 94.62 170 ALA A CA 1
ATOM 1353 C C . ALA A 1 170 ? 7.358 -0.202 -7.998 1.00 94.62 170 ALA A C 1
ATOM 1355 O O . ALA A 1 170 ? 6.887 0.617 -7.211 1.00 94.62 170 ALA A O 1
ATOM 1356 N N . VAL A 1 171 ? 8.232 0.124 -8.949 1.00 94.69 171 VAL A N 1
ATOM 1357 C CA . VAL A 1 171 ? 8.532 1.487 -9.400 1.00 94.69 171 VAL A CA 1
ATOM 1358 C C . VAL A 1 171 ? 8.228 1.533 -10.896 1.00 94.69 171 VAL A C 1
ATOM 1360 O O . VAL A 1 171 ? 8.996 1.007 -11.701 1.00 94.69 171 VAL A O 1
ATOM 1363 N N . GLY A 1 172 ? 7.076 2.091 -11.262 1.00 88.62 172 GLY A N 1
ATOM 1364 C CA . GLY A 1 172 ? 6.532 2.082 -12.627 1.00 88.62 172 GLY A CA 1
ATOM 1365 C C . GLY A 1 172 ? 6.191 3.485 -13.109 1.00 88.62 172 GLY A C 1
ATOM 1366 O O . GLY A 1 172 ? 6.211 4.427 -12.319 1.00 88.62 172 GLY A O 1
ATOM 1367 N N . ARG A 1 173 ? 5.948 3.666 -14.412 1.00 79.25 173 ARG A N 1
ATOM 1368 C CA . ARG A 1 173 ? 5.327 4.918 -14.891 1.00 79.25 173 ARG A CA 1
ATOM 1369 C C . ARG A 1 173 ? 3.836 4.936 -14.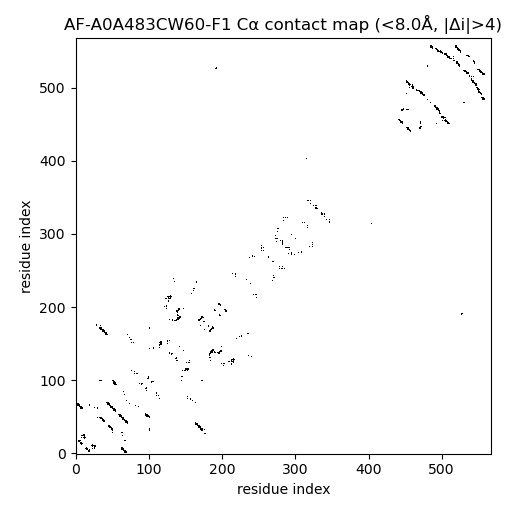573 1.00 79.25 173 ARG A C 1
ATOM 1371 O O . ARG A 1 173 ? 3.318 5.961 -14.147 1.00 79.25 173 ARG A O 1
ATOM 1378 N N . ASP A 1 174 ? 3.220 3.766 -14.672 1.00 73.00 174 ASP A N 1
ATOM 1379 C CA . ASP A 1 174 ? 1.828 3.501 -14.341 1.00 73.00 174 ASP A CA 1
ATOM 1380 C C . ASP A 1 174 ? 1.723 2.441 -13.238 1.00 73.00 174 ASP A C 1
ATOM 1382 O O . ASP A 1 174 ? 2.684 1.722 -12.939 1.00 73.00 174 ASP A O 1
ATOM 1386 N N . ALA A 1 175 ? 0.541 2.329 -12.629 1.00 66.00 175 ALA A N 1
ATOM 1387 C CA . ALA A 1 175 ? 0.236 1.226 -11.726 1.00 66.00 175 ALA A CA 1
ATOM 1388 C C . ALA A 1 175 ? 0.256 -0.096 -12.511 1.00 66.00 175 ALA A C 1
ATOM 1390 O O . ALA A 1 175 ? -0.580 -0.317 -13.389 1.00 66.00 175 ALA A O 1
ATOM 1391 N N . ILE A 1 176 ? 1.217 -0.967 -12.190 1.00 65.94 176 ILE A N 1
ATOM 1392 C CA . ILE A 1 176 ? 1.259 -2.334 -12.717 1.00 65.94 176 ILE A CA 1
ATOM 1393 C C . ILE A 1 176 ? 0.010 -3.052 -12.215 1.00 65.94 176 ILE A C 1
ATOM 1395 O O . ILE A 1 176 ? -0.179 -3.103 -11.004 1.00 65.94 176 ILE A O 1
ATOM 1399 N N . ASP A 1 177 ? -0.778 -3.630 -13.125 1.00 68.25 177 ASP A N 1
ATOM 1400 C CA . ASP A 1 177 ? -1.959 -4.441 -12.798 1.00 68.25 177 ASP A CA 1
ATOM 1401 C C . ASP A 1 177 ? -3.004 -3.672 -11.952 1.00 68.25 177 ASP A C 1
ATOM 1403 O O . ASP A 1 177 ? -2.997 -3.692 -10.723 1.00 68.25 177 ASP A O 1
ATOM 1407 N N . ARG A 1 178 ? -3.922 -2.958 -12.625 1.00 67.00 178 ARG A N 1
ATOM 1408 C CA . ARG A 1 178 ? -4.981 -2.175 -11.955 1.00 67.00 178 ARG A CA 1
ATOM 1409 C C . ARG A 1 178 ? -5.969 -3.041 -11.167 1.00 67.00 178 ARG A C 1
ATOM 1411 O O . ARG A 1 178 ? -6.546 -2.547 -10.203 1.00 67.00 178 ARG A O 1
ATOM 1418 N N . GLU A 1 179 ? -6.178 -4.290 -11.578 1.00 72.56 179 GLU A N 1
ATOM 1419 C CA . GLU A 1 179 ? -7.117 -5.213 -10.928 1.00 72.56 179 GLU A CA 1
ATOM 1420 C C . GLU A 1 179 ? -6.511 -5.825 -9.661 1.00 72.56 179 GLU A C 1
ATOM 1422 O O . GLU A 1 179 ? -7.207 -6.038 -8.667 1.00 72.56 179 GLU A O 1
ATOM 1427 N N . ASN A 1 180 ? -5.199 -6.070 -9.668 1.00 80.00 180 ASN A N 1
ATOM 1428 C CA . ASN A 1 180 ? -4.470 -6.669 -8.560 1.00 80.00 180 ASN A CA 1
ATOM 1429 C C . ASN A 1 180 ? -3.118 -5.959 -8.320 1.00 80.00 180 ASN A C 1
ATOM 1431 O O . ASN A 1 180 ? -2.051 -6.562 -8.518 1.00 80.00 180 ASN A O 1
ATOM 1435 N N . PRO A 1 181 ? -3.134 -4.700 -7.839 1.00 82.75 181 PRO A N 1
ATOM 1436 C CA . PRO A 1 181 ? -1.935 -3.877 -7.722 1.00 82.75 181 PRO A CA 1
ATOM 1437 C C . PRO A 1 181 ? -0.912 -4.435 -6.713 1.00 82.75 181 PRO A C 1
ATOM 1439 O O . PRO A 1 181 ? -1.277 -5.120 -5.748 1.00 82.75 181 PRO A O 1
ATOM 1442 N N . PRO A 1 182 ? 0.389 -4.132 -6.889 1.00 90.94 182 PRO A N 1
ATOM 1443 C CA . PRO A 1 182 ? 1.430 -4.395 -5.899 1.00 90.94 182 PRO A CA 1
ATOM 1444 C C . PRO A 1 182 ? 1.085 -3.828 -4.515 1.00 90.94 182 PRO A C 1
ATOM 1446 O O . PRO A 1 182 ? 0.481 -2.760 -4.410 1.00 90.94 182 PRO A O 1
ATOM 1449 N N . ASP A 1 183 ? 1.541 -4.493 -3.444 1.00 95.12 183 ASP A N 1
ATOM 1450 C CA . ASP A 1 183 ? 1.356 -4.009 -2.067 1.00 95.12 183 ASP A CA 1
ATOM 1451 C C . ASP A 1 183 ? 1.943 -2.588 -1.881 1.00 95.12 183 ASP A C 1
ATOM 1453 O O . ASP A 1 183 ? 1.391 -1.784 -1.126 1.00 95.12 183 ASP A O 1
ATOM 1457 N N . LEU A 1 184 ? 3.025 -2.270 -2.612 1.00 95.56 184 LEU A N 1
ATOM 1458 C CA . LEU A 1 184 ? 3.599 -0.928 -2.765 1.00 95.56 184 LEU A CA 1
ATOM 1459 C C . LEU A 1 184 ? 3.823 -0.569 -4.241 1.00 95.56 184 LEU A C 1
ATOM 1461 O O . LEU A 1 184 ? 4.572 -1.255 -4.933 1.00 95.56 184 LEU A O 1
ATOM 1465 N N . SER A 1 185 ? 3.285 0.566 -4.683 1.00 94.56 185 SER A N 1
ATOM 1466 C CA . SER A 1 185 ? 3.584 1.172 -5.986 1.00 94.56 185 SER A CA 1
ATOM 1467 C C . SER A 1 185 ? 4.182 2.572 -5.822 1.00 94.56 185 SER A C 1
ATOM 1469 O O . SER A 1 185 ? 3.605 3.428 -5.147 1.00 94.56 185 SER A O 1
ATOM 1471 N N . VAL A 1 186 ? 5.329 2.820 -6.456 1.00 94.44 186 VAL A N 1
ATOM 1472 C CA . VAL A 1 186 ? 5.960 4.142 -6.562 1.00 94.44 186 VAL A CA 1
ATOM 1473 C C . VAL A 1 186 ? 5.842 4.638 -8.000 1.00 94.44 186 VAL A C 1
ATOM 1475 O O . VAL A 1 186 ? 6.242 3.938 -8.931 1.00 94.44 186 VAL A O 1
ATOM 1478 N N . LEU A 1 187 ? 5.273 5.830 -8.171 1.00 92.38 187 LEU A N 1
ATOM 1479 C CA . LEU A 1 187 ? 4.868 6.395 -9.461 1.00 92.38 187 LEU A CA 1
ATOM 1480 C C . LEU A 1 187 ? 5.521 7.773 -9.705 1.00 92.38 187 LEU A C 1
ATOM 1482 O O . LEU A 1 187 ? 5.929 8.433 -8.748 1.00 92.38 187 LEU A O 1
ATOM 1486 N N . PRO A 1 188 ? 5.602 8.268 -10.955 1.00 90.06 188 PRO A N 1
ATOM 1487 C CA . PRO A 1 188 ? 6.128 9.605 -11.248 1.00 90.06 188 PRO A CA 1
ATOM 1488 C C . PRO A 1 188 ? 5.208 10.737 -10.760 1.00 90.06 188 PRO A C 1
ATOM 1490 O O . PRO A 1 188 ? 5.647 11.878 -10.603 1.00 90.06 188 PRO A O 1
ATOM 1493 N N . MET A 1 189 ? 3.923 10.437 -10.547 1.00 89.25 189 MET A N 1
ATOM 1494 C CA . MET A 1 189 ? 2.869 11.370 -10.141 1.00 89.25 189 MET A CA 1
ATOM 1495 C C . MET A 1 189 ? 1.919 10.699 -9.142 1.00 89.25 189 MET A C 1
ATOM 1497 O O . MET A 1 189 ? 1.877 9.471 -9.045 1.00 89.25 189 MET A O 1
ATOM 1501 N N . LYS A 1 190 ? 1.163 11.501 -8.381 1.00 87.81 190 LYS A N 1
ATOM 1502 C CA . LYS A 1 190 ? 0.177 10.986 -7.424 1.00 87.81 190 LYS A CA 1
ATOM 1503 C C . LYS A 1 190 ? -0.928 10.211 -8.172 1.00 87.81 190 LYS A C 1
ATOM 1505 O O . LYS A 1 190 ? -1.531 10.791 -9.072 1.00 87.81 190 LYS A O 1
ATOM 1510 N N . PRO A 1 191 ? -1.245 8.959 -7.794 1.00 82.69 191 PRO A N 1
ATOM 1511 C CA . PRO A 1 191 ? -2.402 8.257 -8.341 1.00 82.69 191 PRO A CA 1
ATOM 1512 C C . PRO A 1 191 ? -3.722 8.923 -7.911 1.00 82.69 191 PRO A C 1
ATOM 1514 O O . PRO A 1 191 ? -3.872 9.357 -6.765 1.00 82.69 191 PRO A O 1
ATOM 1517 N N . TYR A 1 192 ? -4.678 9.009 -8.839 1.00 75.81 192 TYR A N 1
ATOM 1518 C CA . TYR A 1 192 ? -5.964 9.680 -8.628 1.00 75.81 192 TYR A CA 1
ATOM 1519 C C . TYR A 1 192 ? -6.823 8.978 -7.573 1.00 75.81 192 TYR A C 1
ATOM 1521 O O . TYR A 1 192 ? -6.844 7.751 -7.501 1.00 75.81 192 TYR A O 1
ATOM 1529 N N . ASN A 1 193 ? -7.499 9.763 -6.727 1.00 80.50 193 ASN A N 1
ATOM 1530 C CA . ASN A 1 193 ? -8.310 9.303 -5.591 1.00 80.50 193 ASN A CA 1
ATOM 1531 C C . ASN A 1 193 ? -7.624 8.287 -4.649 1.00 80.50 193 ASN A C 1
ATOM 1533 O O . ASN A 1 193 ? -8.284 7.621 -3.856 1.00 80.50 193 ASN A O 1
ATOM 1537 N N . GLN A 1 194 ? -6.289 8.199 -4.683 1.00 85.56 194 GLN A N 1
ATOM 1538 C CA . GLN A 1 194 ? -5.500 7.337 -3.810 1.00 85.56 194 GLN A CA 1
ATOM 1539 C C . GLN A 1 194 ? -4.703 8.151 -2.790 1.00 85.56 194 GLN A C 1
ATOM 1541 O O . GLN A 1 194 ? -4.041 9.141 -3.114 1.00 85.56 194 GLN A O 1
ATOM 1546 N N . HIS A 1 195 ? -4.704 7.671 -1.549 1.00 91.69 195 HIS A N 1
ATOM 1547 C CA . HIS A 1 195 ? -3.837 8.179 -0.492 1.00 91.69 195 HIS A CA 1
ATOM 1548 C C . HIS A 1 195 ? -2.382 7.768 -0.730 1.00 91.69 195 HIS A C 1
ATOM 1550 O O . HIS A 1 195 ? -2.072 6.572 -0.800 1.00 91.69 195 HIS A O 1
ATOM 1556 N N . ALA A 1 196 ? -1.483 8.750 -0.817 1.00 92.56 196 ALA A N 1
ATOM 1557 C CA . ALA A 1 196 ? -0.103 8.540 -1.245 1.00 92.56 196 ALA A CA 1
ATOM 1558 C C . ALA A 1 196 ? 0.907 9.419 -0.493 1.00 92.56 196 ALA A C 1
ATOM 1560 O O . ALA A 1 196 ? 0.587 10.512 -0.029 1.00 92.56 196 ALA A O 1
ATOM 1561 N N . ALA A 1 197 ? 2.154 8.952 -0.406 1.00 93.69 197 ALA A N 1
ATOM 1562 C CA . ALA A 1 197 ? 3.270 9.737 0.116 1.00 93.69 197 ALA A CA 1
ATOM 1563 C C . ALA A 1 197 ? 4.027 10.460 -1.011 1.00 93.69 197 ALA A C 1
ATOM 1565 O O . ALA A 1 197 ? 4.529 9.822 -1.937 1.00 93.69 197 ALA A O 1
ATOM 1566 N N . ASN A 1 198 ? 4.160 11.780 -0.904 1.00 92.50 198 ASN A N 1
ATOM 1567 C CA . ASN A 1 198 ? 5.040 12.573 -1.754 1.00 92.50 198 ASN A CA 1
ATOM 1568 C C . ASN A 1 198 ? 6.473 12.449 -1.220 1.00 92.50 198 ASN A C 1
ATOM 1570 O O . ASN A 1 198 ? 6.768 12.933 -0.127 1.00 92.50 198 ASN A O 1
ATOM 1574 N N . LEU A 1 199 ? 7.377 11.811 -1.965 1.00 90.44 199 LEU A N 1
ATOM 1575 C CA . LEU A 1 199 ? 8.762 11.642 -1.502 1.00 90.44 199 LEU A CA 1
ATOM 1576 C C . LEU A 1 199 ? 9.602 12.906 -1.701 1.00 90.44 199 LEU A C 1
ATOM 1578 O O . LEU A 1 199 ? 10.660 13.027 -1.089 1.00 90.44 199 LEU A O 1
ATOM 1582 N N . ASP A 1 200 ? 9.131 13.847 -2.521 1.00 87.38 200 ASP A N 1
ATOM 1583 C CA . ASP A 1 200 ? 9.829 15.095 -2.820 1.00 87.38 200 ASP A CA 1
ATOM 1584 C C . ASP A 1 200 ? 9.598 16.165 -1.748 1.00 87.38 200 ASP A C 1
ATOM 1586 O O . ASP A 1 200 ? 10.525 16.906 -1.428 1.00 87.38 200 ASP A O 1
ATOM 1590 N N . SER A 1 201 ? 8.405 16.203 -1.142 1.00 86.44 201 SER A N 1
ATOM 1591 C CA . SER A 1 201 ? 8.108 17.055 0.022 1.00 86.44 201 SER A CA 1
ATOM 1592 C C . SER A 1 201 ? 8.145 16.319 1.368 1.00 86.44 201 SER A C 1
ATOM 1594 O O . SER A 1 201 ? 8.124 16.960 2.417 1.00 86.44 201 SER A O 1
ATOM 1596 N N . GLY A 1 202 ? 8.157 14.981 1.366 1.00 85.75 202 GLY A N 1
ATOM 1597 C CA . GLY A 1 202 ? 8.007 14.150 2.567 1.00 85.75 202 GLY A CA 1
ATOM 1598 C C . GLY A 1 202 ? 6.591 14.144 3.163 1.00 85.75 202 GLY A C 1
ATOM 1599 O O . GLY A 1 202 ? 6.376 13.543 4.216 1.00 85.75 202 GLY A O 1
ATOM 1600 N N . GLN A 1 203 ? 5.625 14.810 2.521 1.00 89.81 203 GLN A N 1
ATOM 1601 C CA . GLN A 1 203 ? 4.237 14.874 2.978 1.00 89.81 203 GLN A CA 1
ATOM 1602 C C . GLN A 1 203 ? 3.480 13.579 2.666 1.00 89.81 203 GLN A C 1
ATOM 1604 O O . GLN A 1 203 ? 3.739 12.902 1.671 1.00 89.81 203 GLN A O 1
ATOM 1609 N N . ILE A 1 204 ? 2.501 13.257 3.509 1.00 93.75 204 ILE A N 1
ATOM 1610 C CA . ILE A 1 204 ? 1.613 12.108 3.335 1.00 93.75 204 ILE A CA 1
ATOM 1611 C C . ILE A 1 204 ? 0.196 12.643 3.158 1.00 93.75 204 ILE A C 1
ATOM 1613 O O . ILE A 1 204 ? -0.330 13.299 4.055 1.00 93.75 204 ILE A O 1
ATOM 1617 N N . ASP A 1 205 ? -0.404 12.360 2.007 1.00 92.19 205 ASP A N 1
ATOM 1618 C CA . ASP A 1 205 ? -1.776 12.736 1.674 1.00 92.19 205 ASP A CA 1
ATOM 1619 C C . ASP A 1 205 ? -2.741 11.613 2.088 1.00 92.19 205 ASP A C 1
ATOM 1621 O O . ASP A 1 205 ? -3.269 10.857 1.269 1.00 92.19 205 ASP A O 1
ATOM 1625 N N . ASP A 1 206 ? -2.861 11.441 3.404 1.00 93.19 206 ASP A N 1
ATOM 1626 C CA . ASP A 1 206 ? -3.725 10.465 4.067 1.00 93.19 206 ASP A CA 1
ATOM 1627 C C . ASP A 1 206 ? -4.100 11.026 5.452 1.00 93.19 206 ASP A C 1
ATOM 1629 O O . ASP A 1 206 ? -3.232 11.212 6.312 1.00 93.19 206 ASP A O 1
ATOM 1633 N N . THR A 1 207 ? -5.385 11.311 5.689 1.00 91.25 207 THR A N 1
ATOM 1634 C CA . THR A 1 207 ? -5.898 11.776 6.997 1.00 91.25 207 THR A CA 1
ATOM 1635 C C . THR A 1 207 ? -5.666 10.755 8.112 1.00 91.25 207 THR A C 1
ATOM 1637 O O . THR A 1 207 ? -5.646 11.087 9.301 1.00 91.25 207 THR A O 1
ATOM 1640 N N . ASP A 1 208 ? -5.438 9.503 7.728 1.00 92.88 208 ASP A N 1
ATOM 1641 C CA . ASP A 1 208 ? -5.380 8.335 8.584 1.00 92.88 208 ASP A CA 1
ATOM 1642 C C . ASP A 1 208 ? -3.925 7.848 8.719 1.00 92.88 208 ASP A C 1
ATOM 1644 O O . ASP A 1 208 ? -3.652 6.855 9.403 1.00 92.88 208 ASP A O 1
ATOM 1648 N N . ALA A 1 209 ? -2.966 8.602 8.153 1.00 94.19 209 ALA A N 1
ATOM 1649 C CA . ALA A 1 209 ? -1.530 8.330 8.162 1.00 94.19 209 ALA A CA 1
ATOM 1650 C C . ALA A 1 209 ? -0.996 7.935 9.543 1.00 94.19 209 ALA A C 1
ATOM 1652 O O . ALA A 1 209 ? -0.209 6.997 9.649 1.00 94.19 209 ALA A O 1
ATOM 1653 N N . SER A 1 210 ? -1.448 8.604 10.608 1.00 93.19 210 SER A N 1
ATOM 1654 C CA . SER A 1 210 ? -1.040 8.325 11.994 1.00 93.19 210 SER A CA 1
ATOM 1655 C C . SER A 1 210 ? -1.403 6.909 12.465 1.00 93.19 210 SER A C 1
ATOM 1657 O O . SER A 1 210 ? -0.667 6.306 13.251 1.00 93.19 210 SER A O 1
ATOM 1659 N N . THR A 1 211 ? -2.501 6.341 11.953 1.00 92.56 211 THR A N 1
ATOM 1660 C CA . THR A 1 211 ? -2.928 4.967 12.250 1.00 92.56 211 THR A CA 1
ATOM 1661 C C . THR A 1 211 ? -1.998 3.975 11.561 1.00 92.56 211 THR A C 1
ATOM 1663 O O . THR A 1 211 ? -1.440 3.100 12.224 1.00 92.56 211 THR A O 1
ATOM 1666 N N . TYR A 1 212 ? -1.738 4.151 10.264 1.00 96.06 212 TYR A N 1
ATOM 1667 C CA . TYR A 1 212 ? -0.816 3.290 9.517 1.00 96.06 212 TYR A CA 1
ATOM 1668 C C . TYR A 1 212 ? 0.630 3.407 10.016 1.00 96.06 212 TYR A C 1
ATOM 1670 O O . TYR A 1 212 ? 1.275 2.390 10.265 1.00 96.06 212 TYR A O 1
ATOM 1678 N N . GLN A 1 213 ? 1.117 4.619 10.296 1.00 95.44 213 GLN A N 1
ATOM 1679 C CA . GLN A 1 213 ? 2.424 4.846 10.924 1.00 95.44 213 GLN A CA 1
ATOM 1680 C C . GLN A 1 213 ? 2.595 4.053 12.219 1.00 95.44 213 GLN A C 1
ATOM 1682 O O . GLN A 1 213 ? 3.695 3.585 12.502 1.00 95.44 213 GLN A O 1
ATOM 1687 N N . ARG A 1 214 ? 1.521 3.847 12.991 1.00 93.50 214 ARG A N 1
ATOM 1688 C CA . ARG A 1 214 ? 1.555 3.032 14.208 1.00 93.50 214 ARG A CA 1
ATOM 1689 C C . ARG A 1 214 ? 1.768 1.544 13.917 1.00 93.50 214 ARG A C 1
ATOM 1691 O O . ARG A 1 214 ? 2.561 0.916 14.616 1.00 93.50 214 ARG A O 1
ATOM 1698 N N . PHE A 1 215 ? 1.126 0.998 12.880 1.00 93.62 215 PHE A N 1
ATOM 1699 C CA . PHE A 1 215 ? 1.369 -0.373 12.410 1.00 93.62 215 PHE A CA 1
ATOM 1700 C C . PHE A 1 215 ? 2.817 -0.554 11.935 1.00 93.62 215 PHE A C 1
ATOM 1702 O O . PHE A 1 215 ? 3.510 -1.460 12.403 1.00 93.62 215 PHE A O 1
ATOM 1709 N N . GLY A 1 216 ? 3.308 0.339 11.069 1.00 93.81 216 GLY A N 1
ATOM 1710 C CA . GLY A 1 216 ? 4.678 0.259 10.556 1.00 93.81 216 GLY A CA 1
ATOM 1711 C C . GLY A 1 216 ? 5.732 0.487 11.639 1.00 93.81 216 GLY A C 1
ATOM 1712 O O . GLY A 1 216 ? 6.733 -0.222 11.671 1.00 93.81 216 GLY A O 1
ATOM 1713 N N . LYS A 1 217 ? 5.483 1.390 12.595 1.00 93.06 217 LYS A N 1
ATOM 1714 C CA . LYS A 1 217 ? 6.359 1.580 13.757 1.00 93.06 217 LYS A CA 1
ATOM 1715 C C . LYS A 1 217 ? 6.479 0.311 14.598 1.00 93.06 217 LYS A C 1
ATOM 1717 O O . LYS A 1 217 ? 7.585 -0.033 14.995 1.00 93.06 217 LYS A O 1
ATOM 1722 N N . VAL A 1 218 ? 5.386 -0.417 14.836 1.00 91.62 218 VAL A N 1
ATOM 1723 C CA . VAL A 1 218 ? 5.459 -1.695 15.563 1.00 91.62 218 VAL A CA 1
ATOM 1724 C C . VAL A 1 218 ? 6.258 -2.739 14.778 1.00 91.62 218 VAL A C 1
ATOM 1726 O O . VAL A 1 218 ? 7.059 -3.434 15.399 1.00 91.62 218 VAL A O 1
ATOM 1729 N N . LEU A 1 219 ? 6.120 -2.816 13.448 1.00 90.12 219 LEU A N 1
ATOM 1730 C CA . LEU A 1 219 ? 6.963 -3.679 12.606 1.00 90.12 219 LEU A CA 1
ATOM 1731 C C . LEU A 1 219 ? 8.457 -3.322 12.736 1.00 90.12 219 LEU A C 1
ATOM 1733 O O . LEU A 1 219 ? 9.272 -4.211 12.980 1.00 90.12 219 LEU A O 1
ATOM 1737 N N . ILE A 1 220 ? 8.802 -2.033 12.641 1.00 89.69 220 ILE A N 1
ATOM 1738 C CA . ILE A 1 220 ? 10.176 -1.518 12.774 1.00 89.69 220 ILE A CA 1
ATOM 1739 C C . ILE A 1 220 ? 10.743 -1.824 14.169 1.00 89.69 220 ILE A C 1
ATOM 1741 O O . ILE A 1 220 ? 11.776 -2.485 14.284 1.00 89.69 220 ILE A O 1
ATOM 1745 N N . ASP A 1 221 ? 10.043 -1.410 15.229 1.00 88.88 221 ASP A N 1
ATOM 1746 C CA . ASP A 1 221 ? 10.487 -1.550 16.622 1.00 88.88 221 ASP A CA 1
ATOM 1747 C C . ASP A 1 221 ? 10.609 -3.034 17.050 1.00 88.88 221 ASP A C 1
ATOM 1749 O O . ASP A 1 221 ? 11.380 -3.359 17.952 1.00 88.88 221 ASP A O 1
ATOM 1753 N N . ASN A 1 222 ? 9.869 -3.955 16.409 1.00 82.75 222 ASN A N 1
ATOM 1754 C CA . ASN A 1 222 ? 9.844 -5.384 16.757 1.00 82.75 222 ASN A CA 1
ATOM 1755 C C . ASN A 1 222 ? 10.554 -6.300 15.745 1.00 82.75 222 ASN A C 1
ATOM 1757 O O . ASN A 1 222 ? 10.506 -7.521 15.945 1.00 82.75 222 ASN A O 1
ATOM 1761 N N . ARG A 1 223 ? 11.229 -5.756 14.716 1.00 76.94 223 ARG A N 1
ATOM 1762 C CA . ARG A 1 223 ? 11.880 -6.489 13.604 1.00 76.94 223 ARG A CA 1
ATOM 1763 C C . ARG A 1 223 ? 12.659 -7.723 14.084 1.00 76.94 223 ARG A C 1
ATOM 1765 O O . ARG A 1 223 ? 12.382 -8.841 13.653 1.00 76.94 223 ARG A O 1
ATOM 1772 N N . SER A 1 224 ? 13.536 -7.551 15.077 1.00 73.50 224 SER A N 1
ATOM 1773 C CA . SER A 1 224 ? 14.350 -8.624 15.678 1.00 73.50 224 SER A CA 1
ATOM 1774 C C . SER A 1 224 ? 13.530 -9.751 16.324 1.00 73.50 224 SER A C 1
ATOM 1776 O O . SER A 1 224 ? 13.935 -10.909 16.304 1.00 73.50 224 SER A O 1
ATOM 1778 N N . SER A 1 225 ? 12.361 -9.437 16.891 1.00 75.44 225 SER A N 1
ATOM 1779 C CA . SER A 1 225 ? 11.483 -10.419 17.547 1.00 75.44 225 SER A CA 1
ATOM 1780 C C . SER A 1 225 ? 10.575 -11.181 16.575 1.00 75.44 225 SER A C 1
ATOM 1782 O O . SER A 1 225 ? 9.945 -12.164 16.977 1.00 75.44 225 SER A O 1
ATOM 1784 N N . LEU A 1 226 ? 10.459 -10.703 15.330 1.00 69.94 226 LEU A N 1
ATOM 1785 C CA . LEU A 1 226 ? 9.635 -11.301 14.279 1.00 69.94 226 LEU A CA 1
ATOM 1786 C C . LEU A 1 226 ? 10.405 -12.380 13.508 1.00 69.94 226 LEU A C 1
ATOM 1788 O O . LEU A 1 226 ? 9.820 -13.428 13.249 1.00 69.94 226 LEU A O 1
ATOM 1792 N N . PHE A 1 227 ? 11.716 -12.201 13.288 1.00 62.19 227 PHE A N 1
ATOM 1793 C CA . PHE A 1 227 ? 12.605 -13.245 12.743 1.00 62.19 227 PHE A CA 1
ATOM 1794 C C . PHE A 1 227 ? 12.488 -14.583 13.503 1.00 62.19 227 PHE A C 1
ATOM 1796 O O . PHE A 1 227 ? 12.470 -15.649 12.905 1.00 62.19 227 PHE A O 1
ATOM 1803 N N . GLY A 1 228 ? 12.326 -14.556 14.831 1.00 60.56 228 GLY A N 1
ATOM 1804 C CA . GLY A 1 228 ? 12.145 -15.772 15.640 1.00 60.56 228 GLY A CA 1
ATOM 1805 C C . GLY A 1 228 ? 10.740 -16.401 15.599 1.00 60.56 228 GLY A C 1
ATOM 1806 O O . GLY A 1 228 ? 10.463 -17.303 16.391 1.00 60.56 228 GLY A O 1
ATOM 1807 N N . LYS A 1 229 ? 9.810 -15.898 14.771 1.00 62.16 229 LYS A N 1
ATOM 1808 C CA . LYS A 1 229 ? 8.374 -16.254 14.805 1.00 62.16 229 LYS A CA 1
ATOM 1809 C C . LYS A 1 229 ? 7.786 -16.688 13.460 1.00 62.16 229 LYS A C 1
ATOM 1811 O O . LYS A 1 229 ? 6.571 -16.884 13.402 1.00 62.16 229 LYS A O 1
ATOM 1816 N N . GLU A 1 230 ? 8.590 -16.889 12.417 1.00 61.25 230 GLU A N 1
ATOM 1817 C CA . GLU A 1 230 ? 8.120 -17.238 11.061 1.00 61.25 230 GLU A CA 1
ATOM 1818 C C . GLU A 1 230 ? 7.084 -18.379 11.064 1.00 61.25 230 GLU A C 1
ATOM 1820 O O . GLU A 1 230 ? 5.965 -18.209 10.574 1.00 61.25 230 GLU A O 1
ATOM 1825 N N . GLN A 1 231 ? 7.395 -19.482 11.762 1.00 59.09 231 GLN A N 1
ATOM 1826 C CA . GLN A 1 231 ? 6.516 -20.652 11.935 1.00 59.09 231 GLN A CA 1
ATOM 1827 C C . GLN A 1 231 ? 5.153 -20.345 12.587 1.00 59.09 231 GLN A C 1
ATOM 1829 O O . GLN A 1 231 ? 4.193 -21.090 12.397 1.00 59.09 231 GLN A O 1
ATOM 1834 N N . ARG A 1 232 ? 5.048 -19.279 13.391 1.00 66.94 232 ARG A N 1
ATOM 1835 C CA . ARG A 1 232 ? 3.798 -18.882 14.067 1.00 66.94 232 ARG A CA 1
ATOM 1836 C C . ARG A 1 232 ? 2.969 -17.914 13.233 1.00 66.94 232 ARG A C 1
ATOM 1838 O O . ARG A 1 232 ? 1.742 -17.936 13.341 1.00 66.94 232 ARG A O 1
ATOM 1845 N N . ILE A 1 233 ? 3.630 -17.071 12.440 1.00 80.62 233 ILE A N 1
ATOM 1846 C CA . ILE A 1 233 ? 2.979 -16.033 11.644 1.00 80.62 233 ILE A CA 1
ATOM 1847 C C . ILE A 1 233 ? 2.385 -16.661 10.382 1.00 80.62 233 ILE A C 1
ATOM 1849 O O . ILE A 1 233 ? 1.170 -16.763 10.312 1.00 80.62 233 ILE A O 1
ATOM 1853 N N . GLY A 1 234 ? 3.175 -17.173 9.436 1.00 83.00 234 GLY A N 1
ATOM 1854 C CA . GLY A 1 234 ? 2.688 -18.002 8.312 1.00 83.00 234 GLY A CA 1
ATOM 1855 C C . GLY A 1 234 ? 1.667 -17.401 7.316 1.00 83.00 234 GLY A C 1
ATOM 1856 O O . GLY A 1 234 ? 1.500 -17.969 6.243 1.00 83.00 234 GLY A O 1
ATOM 1857 N N . THR A 1 235 ? 0.976 -16.296 7.626 1.00 89.88 235 THR A N 1
ATOM 1858 C CA . THR A 1 235 ? 0.027 -15.580 6.748 1.00 89.88 235 THR A CA 1
ATOM 1859 C C . THR A 1 235 ? 0.027 -14.071 7.038 1.00 89.88 235 THR A C 1
ATOM 1861 O O . THR A 1 235 ? 0.251 -13.661 8.182 1.00 89.88 235 THR A O 1
ATOM 1864 N N . LYS A 1 236 ? -0.299 -13.236 6.033 1.00 91.44 236 LYS A N 1
ATOM 1865 C CA . LYS A 1 236 ? -0.455 -11.772 6.198 1.00 91.44 236 LYS A CA 1
ATOM 1866 C C . LYS A 1 236 ? -1.467 -11.416 7.299 1.00 91.44 236 LYS A C 1
ATOM 1868 O O . LYS A 1 236 ? -1.180 -10.571 8.143 1.00 91.44 236 LYS A O 1
ATOM 1873 N N . GLN A 1 237 ? -2.589 -12.137 7.390 1.00 90.19 237 GLN A N 1
ATOM 1874 C CA . GLN A 1 237 ? -3.576 -11.907 8.451 1.00 90.19 237 GLN A CA 1
ATOM 1875 C C . GLN A 1 237 ? -3.015 -12.170 9.857 1.00 90.19 237 GLN A C 1
ATOM 1877 O O . GLN A 1 237 ? -3.210 -11.359 10.755 1.00 90.19 237 GLN A O 1
ATOM 1882 N N . LYS A 1 238 ? -2.286 -13.271 10.081 1.00 89.00 238 LYS A N 1
ATOM 1883 C CA . LYS A 1 238 ? -1.687 -13.550 11.399 1.00 89.00 238 LYS A CA 1
ATOM 1884 C C . LYS A 1 238 ? -0.597 -12.540 11.775 1.00 89.00 238 LYS A C 1
ATOM 1886 O O . LYS A 1 238 ? -0.418 -12.284 12.965 1.00 89.00 238 LYS A O 1
ATOM 1891 N N . LEU A 1 239 ? 0.097 -11.951 10.797 1.00 91.00 239 LEU A N 1
ATOM 1892 C CA . LEU A 1 239 ? 1.011 -10.831 11.037 1.00 91.00 239 LEU A CA 1
ATOM 1893 C C . LEU A 1 239 ? 0.247 -9.596 11.528 1.00 91.00 239 LEU A C 1
ATOM 1895 O O . LEU A 1 239 ? 0.605 -9.045 12.568 1.00 91.00 239 LEU A O 1
ATOM 1899 N N . LEU A 1 240 ? -0.815 -9.203 10.814 1.00 91.50 240 LEU A N 1
ATOM 1900 C CA . LEU A 1 240 ? -1.683 -8.089 11.201 1.00 91.50 240 LEU A CA 1
ATOM 1901 C C . LEU A 1 240 ? -2.214 -8.285 12.628 1.00 91.50 240 LEU A C 1
ATOM 1903 O O . LEU A 1 240 ? -2.077 -7.387 13.454 1.00 91.50 240 LEU A O 1
ATOM 1907 N N . ASN A 1 241 ? -2.698 -9.489 12.951 1.00 87.50 241 ASN A N 1
ATOM 1908 C CA . ASN A 1 241 ? -3.147 -9.848 14.297 1.00 87.50 241 ASN A CA 1
ATOM 1909 C C . ASN A 1 241 ? -2.034 -9.665 15.340 1.00 87.50 241 ASN A C 1
ATOM 1911 O O . ASN A 1 241 ? -2.266 -9.075 16.384 1.00 87.50 241 ASN A O 1
ATOM 1915 N N . ALA A 1 242 ? -0.814 -10.149 15.081 1.00 87.44 242 ALA A N 1
ATOM 1916 C CA . ALA A 1 242 ? 0.298 -10.038 16.030 1.00 87.44 242 ALA A CA 1
ATOM 1917 C C . ALA A 1 242 ? 0.741 -8.581 16.270 1.00 87.44 242 ALA A C 1
ATOM 1919 O O . ALA A 1 242 ? 1.192 -8.240 17.369 1.00 87.44 242 ALA A O 1
ATOM 1920 N N . ILE A 1 243 ? 0.606 -7.721 15.258 1.00 89.94 243 ILE A N 1
ATOM 1921 C CA . ILE A 1 243 ? 0.905 -6.289 15.352 1.00 89.94 243 ILE A CA 1
ATOM 1922 C C . ILE A 1 243 ? -0.227 -5.544 16.076 1.00 89.94 243 ILE A C 1
ATOM 1924 O O . ILE A 1 243 ? 0.060 -4.797 17.012 1.00 89.94 243 ILE A O 1
ATOM 1928 N N . GLU A 1 244 ? -1.492 -5.802 15.734 1.00 88.94 244 GLU A N 1
ATOM 1929 C CA . GLU A 1 244 ? -2.681 -5.289 16.439 1.00 88.94 244 GLU A CA 1
ATOM 1930 C C . GLU A 1 244 ? -2.629 -5.646 17.929 1.00 88.94 244 GLU A C 1
ATOM 1932 O O . GLU A 1 244 ? -2.673 -4.765 18.784 1.00 88.94 244 GLU A O 1
ATOM 1937 N N . ASP A 1 245 ? -2.360 -6.910 18.249 1.00 85.44 245 ASP A N 1
ATOM 1938 C CA . ASP A 1 245 ? -2.262 -7.413 19.617 1.00 85.44 245 ASP A CA 1
ATOM 1939 C C . ASP A 1 245 ? -1.100 -6.768 20.407 1.00 85.44 245 ASP A C 1
ATOM 1941 O O . ASP A 1 245 ? -1.163 -6.638 21.632 1.00 85.44 245 ASP A O 1
ATOM 1945 N N . THR A 1 246 ? -0.051 -6.305 19.714 1.00 88.00 246 THR A N 1
ATOM 1946 C CA . THR A 1 246 ? 1.055 -5.528 20.302 1.00 88.00 246 THR A CA 1
ATOM 1947 C C . THR A 1 246 ? 0.652 -4.069 20.548 1.00 88.00 246 THR A C 1
ATOM 1949 O O . THR A 1 246 ? 0.913 -3.543 21.632 1.00 88.00 246 THR A O 1
ATOM 1952 N N . ILE A 1 247 ? -0.045 -3.426 19.601 1.00 88.88 247 ILE A N 1
ATOM 1953 C CA . ILE A 1 247 ? -0.619 -2.077 19.765 1.00 88.88 247 ILE A CA 1
ATOM 1954 C C . ILE A 1 247 ? -1.609 -2.059 20.940 1.00 88.88 247 ILE A C 1
ATOM 1956 O O . ILE A 1 247 ? -1.528 -1.194 21.817 1.00 88.88 247 ILE A O 1
ATOM 1960 N N . ARG A 1 248 ? -2.510 -3.046 20.982 1.00 85.38 248 ARG A N 1
ATOM 1961 C CA . ARG A 1 248 ? -3.592 -3.221 21.957 1.00 85.38 248 ARG A CA 1
ATOM 1962 C C . ARG A 1 248 ? -3.096 -3.297 23.400 1.00 85.38 248 ARG A C 1
ATOM 1964 O O . ARG A 1 248 ? -3.704 -2.700 24.286 1.00 85.38 248 ARG A O 1
ATOM 1971 N N . ARG A 1 249 ? -1.980 -3.992 23.648 1.00 83.62 249 ARG A N 1
ATOM 1972 C CA . ARG A 1 249 ? -1.375 -4.125 24.991 1.00 83.62 249 ARG A CA 1
ATOM 1973 C C . ARG A 1 249 ? -0.867 -2.799 25.563 1.00 83.62 249 ARG A C 1
ATOM 1975 O O . ARG A 1 249 ? -0.793 -2.666 26.778 1.00 83.62 249 ARG A O 1
ATOM 1982 N N . GLY A 1 250 ? -0.547 -1.824 24.710 1.00 82.00 250 GLY A N 1
ATOM 1983 C CA . GLY A 1 250 ? -0.131 -0.476 25.109 1.00 82.00 250 GLY A CA 1
ATOM 1984 C C . GLY A 1 250 ? -1.280 0.527 25.279 1.00 82.00 250 GLY A C 1
ATOM 1985 O O . GLY A 1 250 ? -1.019 1.727 25.359 1.00 82.00 250 GLY A O 1
ATOM 1986 N N . LEU A 1 251 ? -2.543 0.083 25.269 1.00 85.31 251 LEU A N 1
ATOM 1987 C CA . LEU A 1 251 ? -3.721 0.952 25.288 1.00 85.31 251 LEU A CA 1
ATOM 1988 C C . LEU A 1 251 ? -4.629 0.703 26.499 1.00 85.31 251 LEU A C 1
ATOM 1990 O O . LEU A 1 251 ? -4.923 -0.436 26.861 1.00 85.31 251 LEU A O 1
ATOM 1994 N N . THR A 1 252 ? -5.134 1.800 27.073 1.00 83.31 252 THR A N 1
ATOM 1995 C CA . THR A 1 252 ? -6.242 1.778 28.039 1.00 83.31 252 THR A CA 1
ATOM 1996 C C . THR A 1 252 ? -7.551 1.377 27.344 1.00 83.31 252 THR A C 1
ATOM 1998 O O . THR A 1 252 ? -7.669 1.604 26.137 1.00 83.31 252 THR A O 1
ATOM 2001 N N . PRO A 1 253 ? -8.563 0.849 28.058 1.00 79.44 253 PRO A N 1
ATOM 2002 C CA . PRO A 1 253 ? -9.790 0.334 27.435 1.00 79.44 253 PRO A CA 1
ATOM 2003 C C . PRO A 1 253 ? -10.515 1.373 26.563 1.00 79.44 253 PRO A C 1
ATOM 2005 O O . PRO A 1 253 ? -10.862 1.089 25.419 1.00 79.44 253 PRO A O 1
ATOM 2008 N N . SER A 1 254 ? -10.614 2.620 27.038 1.00 75.00 254 SER A N 1
ATOM 2009 C CA . SER A 1 254 ? -11.160 3.755 26.274 1.00 75.00 254 SER A CA 1
ATOM 2010 C C . SER A 1 254 ? -10.429 3.995 24.944 1.00 75.00 254 SER A C 1
ATOM 2012 O O . SER A 1 254 ? -11.050 4.171 23.899 1.00 75.00 254 SER A O 1
ATOM 2014 N N . LYS A 1 255 ? -9.089 3.917 24.951 1.00 84.00 255 LYS A N 1
ATOM 2015 C CA . LYS A 1 255 ? -8.269 4.067 23.739 1.00 84.00 255 LYS A CA 1
ATOM 2016 C C . LYS A 1 255 ? -8.268 2.813 22.859 1.00 84.00 255 LYS A C 1
ATOM 2018 O O . LYS A 1 255 ? -8.014 2.933 21.664 1.00 84.00 255 LYS A O 1
ATOM 2023 N N . ARG A 1 256 ? -8.531 1.622 23.417 1.00 84.44 256 ARG A N 1
ATOM 2024 C CA . ARG A 1 256 ? -8.765 0.393 22.636 1.00 84.44 256 ARG A CA 1
ATOM 2025 C C . ARG A 1 256 ? -10.067 0.514 21.848 1.00 84.44 256 ARG A C 1
ATOM 2027 O O . ARG A 1 256 ? -10.046 0.248 20.655 1.00 84.44 256 ARG A O 1
ATOM 2034 N N . LEU A 1 257 ? -11.143 1.007 22.468 1.00 79.12 257 LEU A N 1
ATOM 2035 C CA . LEU A 1 257 ? -12.404 1.308 21.779 1.00 79.12 257 LEU A CA 1
ATOM 2036 C C . LEU A 1 257 ? -12.188 2.246 20.581 1.00 79.12 257 LEU A C 1
ATOM 2038 O O . LEU A 1 257 ? -12.563 1.886 19.470 1.00 79.12 257 LEU A O 1
ATOM 2042 N N . ASP A 1 258 ? -11.527 3.390 20.786 1.00 83.38 258 ASP A N 1
ATOM 2043 C CA . ASP A 1 258 ? -11.246 4.346 19.701 1.00 83.38 258 ASP A CA 1
ATOM 2044 C C . ASP A 1 258 ? -10.374 3.737 18.597 1.00 83.38 258 ASP A C 1
ATOM 2046 O O . ASP A 1 258 ? -10.614 3.962 17.412 1.00 83.38 258 ASP A O 1
ATOM 2050 N N . HIS A 1 259 ? -9.393 2.910 18.970 1.00 86.94 259 HIS A N 1
ATOM 2051 C CA . HIS A 1 259 ? -8.587 2.172 18.005 1.00 86.94 259 HIS A CA 1
ATOM 2052 C C . HIS A 1 259 ? -9.436 1.208 17.166 1.00 86.94 259 HIS A C 1
ATOM 2054 O O . HIS A 1 259 ? -9.294 1.210 15.949 1.00 86.94 259 HIS A O 1
ATOM 2060 N N . TYR A 1 260 ? -10.333 0.421 17.770 1.00 83.62 260 TYR A N 1
ATOM 2061 C CA . TYR A 1 260 ? -11.165 -0.527 17.023 1.00 83.62 260 TYR A CA 1
ATOM 2062 C C . TYR A 1 260 ? -12.212 0.150 16.145 1.00 83.62 260 TYR A C 1
ATOM 2064 O O . TYR A 1 260 ? -12.410 -0.312 15.027 1.00 83.62 260 TYR A O 1
ATOM 2072 N N . SER A 1 261 ? -12.849 1.233 16.608 1.00 81.62 261 SER A N 1
ATOM 2073 C CA . SER A 1 261 ? -13.735 2.042 15.757 1.00 81.62 261 SER A CA 1
ATOM 2074 C C . SER A 1 261 ? -12.982 2.509 14.512 1.00 81.62 261 SER A C 1
ATOM 2076 O O . SER A 1 261 ? -13.465 2.334 13.400 1.00 81.62 261 SER A O 1
ATOM 2078 N N . ARG A 1 262 ? -11.735 2.968 14.688 1.00 87.44 262 ARG A N 1
ATOM 2079 C CA . ARG A 1 262 ? -10.879 3.394 13.580 1.00 87.44 262 ARG A CA 1
ATOM 2080 C C . ARG A 1 262 ? -10.460 2.258 12.641 1.00 87.44 262 ARG A C 1
ATOM 2082 O O . ARG A 1 262 ? -10.317 2.489 11.446 1.00 87.44 262 ARG A O 1
ATOM 2089 N N . LEU A 1 263 ? -10.261 1.038 13.148 1.00 89.00 263 LEU A N 1
ATOM 2090 C CA . LEU A 1 263 ? -10.010 -0.134 12.295 1.00 89.00 263 LEU A CA 1
ATOM 2091 C C . LEU A 1 263 ? -11.263 -0.557 11.518 1.00 89.00 263 LEU A C 1
ATOM 2093 O O . LEU A 1 263 ? -11.141 -0.893 10.342 1.00 89.00 263 LEU A O 1
ATOM 2097 N N . ASP A 1 264 ? -12.440 -0.509 12.152 1.00 84.06 264 ASP A N 1
ATOM 2098 C CA . ASP A 1 264 ? -13.728 -0.784 11.506 1.00 84.06 264 ASP A CA 1
ATOM 2099 C C . ASP A 1 264 ? -13.984 0.244 10.375 1.00 84.06 264 ASP A C 1
ATOM 2101 O O . ASP A 1 264 ? -14.257 -0.161 9.248 1.00 84.06 264 ASP A O 1
ATOM 2105 N N . GLU A 1 265 ? -13.795 1.550 10.626 1.00 87.50 265 GLU A N 1
ATOM 2106 C CA . GLU A 1 265 ? -13.873 2.634 9.618 1.00 87.50 265 GLU A CA 1
ATOM 2107 C C . GLU A 1 265 ? -12.929 2.407 8.424 1.00 87.50 265 GLU A C 1
ATOM 2109 O O . GLU A 1 265 ? -13.327 2.520 7.265 1.00 87.50 265 GLU A O 1
ATOM 2114 N N . LEU A 1 266 ? -11.674 2.039 8.699 1.00 88.12 266 LEU A N 1
ATOM 2115 C CA . LEU A 1 266 ? -10.655 1.777 7.679 1.00 88.12 266 LEU A CA 1
ATOM 2116 C C . LEU A 1 266 ? -10.838 0.438 6.945 1.00 88.12 266 LEU A C 1
ATOM 2118 O O . LEU A 1 266 ? -10.044 0.101 6.056 1.00 88.12 266 LEU A O 1
ATOM 2122 N N . ASN A 1 267 ? -11.854 -0.354 7.305 1.00 89.00 267 ASN A N 1
ATOM 2123 C CA . ASN A 1 267 ? -12.049 -1.729 6.848 1.00 89.00 267 ASN A CA 1
ATOM 2124 C C . ASN A 1 267 ? -10.784 -2.597 7.047 1.00 89.00 267 ASN A C 1
ATOM 2126 O O . ASN A 1 267 ? -10.385 -3.345 6.149 1.00 89.00 267 ASN A O 1
ATOM 2130 N N . ILE A 1 268 ? -10.086 -2.446 8.177 1.00 88.50 268 ILE A N 1
ATOM 2131 C CA . ILE A 1 268 ? -8.908 -3.249 8.541 1.00 88.50 268 ILE A CA 1
ATOM 2132 C C . ILE A 1 268 ? -9.382 -4.452 9.374 1.00 88.50 268 ILE A C 1
ATOM 2134 O O . ILE A 1 268 ? -9.952 -4.249 10.448 1.00 88.50 268 ILE A O 1
ATOM 2138 N N . PRO A 1 269 ? -9.141 -5.706 8.942 1.00 81.06 269 PRO A N 1
ATOM 2139 C CA . PRO A 1 269 ? -9.614 -6.879 9.673 1.00 81.06 269 PRO A CA 1
ATOM 2140 C C . PRO A 1 269 ? -8.989 -6.986 11.071 1.00 81.06 269 PRO A C 1
ATOM 2142 O O . PRO A 1 269 ? -7.787 -7.228 11.206 1.00 81.06 269 PRO A O 1
ATOM 2145 N N . ARG A 1 270 ? -9.816 -6.866 12.116 1.00 75.56 270 ARG A N 1
ATOM 2146 C CA . ARG A 1 270 ? -9.426 -7.112 13.514 1.00 75.56 270 ARG A CA 1
ATOM 2147 C C . ARG A 1 270 ? -9.808 -8.518 13.966 1.00 75.56 270 ARG A C 1
ATOM 2149 O O . ARG A 1 270 ? -10.832 -9.054 13.551 1.00 75.56 270 ARG A O 1
ATOM 2156 N N . THR A 1 271 ? -8.995 -9.109 14.842 1.00 64.38 271 THR A N 1
ATOM 2157 C CA . THR A 1 271 ? -9.228 -10.474 15.363 1.00 64.38 271 THR A CA 1
ATOM 2158 C C . THR A 1 271 ? -9.313 -10.551 16.879 1.00 64.38 271 THR A C 1
ATOM 2160 O O . THR A 1 271 ? -9.811 -11.544 17.411 1.00 64.38 271 THR A O 1
ATOM 2163 N N . SER A 1 272 ? -8.899 -9.502 17.592 1.00 61.12 272 SER A N 1
ATOM 2164 C CA . SER A 1 272 ? -9.146 -9.366 19.020 1.00 61.12 272 SER A CA 1
ATOM 2165 C C . SER A 1 272 ? -10.654 -9.337 19.314 1.00 61.12 272 SER A C 1
ATOM 2167 O O . SER A 1 272 ? -11.347 -8.365 18.997 1.00 61.12 272 SER A O 1
ATOM 2169 N N . SER A 1 273 ? -11.174 -10.374 19.974 1.00 64.38 273 SER A N 1
ATOM 2170 C CA . SER A 1 273 ? -12.504 -10.301 20.581 1.00 64.38 273 SER A CA 1
ATOM 2171 C C . SER A 1 273 ? -12.505 -9.230 21.672 1.00 64.38 273 SER A C 1
ATOM 2173 O O . SER A 1 273 ? -11.613 -9.245 22.524 1.00 64.38 273 SER A O 1
ATOM 2175 N N . ASN A 1 274 ? -13.513 -8.350 21.667 1.00 71.50 274 ASN A N 1
ATOM 2176 C CA . ASN A 1 274 ? -13.757 -7.358 22.717 1.00 71.50 274 ASN A CA 1
ATOM 2177 C C . ASN A 1 274 ? -13.543 -7.995 24.108 1.00 71.50 274 ASN A C 1
ATOM 2179 O O . ASN A 1 274 ? -14.088 -9.068 24.373 1.00 71.50 274 ASN A O 1
ATOM 2183 N N . THR A 1 275 ? -12.759 -7.378 24.996 1.00 79.62 275 THR A N 1
ATOM 2184 C CA . THR A 1 275 ? -12.628 -7.894 26.371 1.00 79.62 275 THR A CA 1
ATOM 2185 C C . THR A 1 275 ? -13.814 -7.452 27.235 1.00 79.62 275 THR A C 1
ATOM 2187 O O . THR A 1 275 ? -14.506 -6.491 26.900 1.00 79.62 275 THR A O 1
ATOM 2190 N N . ILE A 1 276 ? -14.039 -8.127 28.371 1.00 85.62 276 ILE A N 1
ATOM 2191 C CA . ILE A 1 276 ? -15.046 -7.713 29.370 1.00 85.62 276 ILE A CA 1
ATOM 2192 C C . ILE A 1 276 ? -14.798 -6.264 29.810 1.00 85.62 276 ILE A C 1
ATOM 2194 O O . ILE A 1 276 ? -15.724 -5.460 29.845 1.00 85.62 276 ILE A O 1
ATOM 2198 N N . GLU A 1 277 ? -13.537 -5.940 30.096 1.00 84.50 277 GLU A N 1
ATOM 2199 C CA . GLU A 1 277 ? -13.083 -4.600 30.464 1.00 84.50 277 GLU A CA 1
ATOM 2200 C C . GLU A 1 277 ? -13.428 -3.573 29.373 1.00 84.50 277 GLU A C 1
ATOM 2202 O O . GLU A 1 277 ? -14.061 -2.565 29.671 1.00 84.50 277 GLU A O 1
ATOM 2207 N N . ASP A 1 278 ? -13.124 -3.857 28.099 1.00 81.06 278 ASP A N 1
ATOM 2208 C CA . ASP A 1 278 ? -13.496 -2.962 26.990 1.00 81.06 278 ASP A CA 1
ATOM 2209 C C . ASP A 1 278 ? -15.010 -2.752 26.899 1.00 81.06 278 ASP A C 1
ATOM 2211 O O . ASP A 1 278 ? -15.470 -1.629 26.714 1.00 81.06 278 ASP A O 1
ATOM 2215 N N . ALA A 1 279 ? -15.790 -3.829 27.030 1.00 82.69 279 ALA A N 1
ATOM 2216 C CA . ALA A 1 279 ? -17.245 -3.785 26.936 1.00 82.69 279 ALA A CA 1
ATOM 2217 C C . ALA A 1 279 ? -17.890 -2.975 28.068 1.00 82.69 279 ALA A C 1
ATOM 2219 O O . ALA A 1 279 ? -18.849 -2.240 27.835 1.00 82.69 279 ALA A O 1
ATOM 2220 N N . VAL A 1 280 ? -17.351 -3.081 29.282 1.00 86.50 280 VAL A N 1
ATOM 2221 C CA . VAL A 1 280 ? -17.834 -2.343 30.451 1.00 86.50 280 VAL A CA 1
ATOM 2222 C C . VAL A 1 280 ? -17.405 -0.875 30.394 1.00 86.50 280 VAL A C 1
ATOM 2224 O O . VAL A 1 280 ? -18.252 0.005 30.556 1.00 86.50 280 VAL A O 1
ATOM 2227 N N . THR A 1 281 ? -16.137 -0.582 30.082 1.00 85.38 281 THR A N 1
ATOM 2228 C CA . THR A 1 281 ? -15.656 0.803 29.945 1.00 85.38 281 THR A CA 1
ATOM 2229 C C . THR A 1 281 ? -16.339 1.539 28.789 1.00 85.38 281 THR A C 1
ATOM 2231 O O . THR A 1 281 ? -16.705 2.699 28.956 1.00 85.38 281 THR A O 1
ATOM 2234 N N . ALA A 1 282 ? -16.587 0.883 27.647 1.00 82.56 282 ALA A N 1
ATOM 2235 C CA . ALA A 1 282 ? -17.291 1.486 26.509 1.00 82.56 282 ALA A CA 1
ATOM 2236 C C . ALA A 1 282 ? -18.705 1.973 26.870 1.00 82.56 282 ALA A C 1
ATOM 2238 O O . ALA A 1 282 ? -19.136 3.033 26.409 1.00 82.56 282 ALA A O 1
ATOM 2239 N N . VAL A 1 283 ? -19.411 1.228 27.724 1.00 85.12 283 VAL A N 1
ATOM 2240 C CA . VAL A 1 283 ? -20.726 1.622 28.238 1.00 85.12 283 VAL A CA 1
ATOM 2241 C C . VAL A 1 283 ? -20.603 2.763 29.247 1.00 85.12 283 VAL A C 1
ATOM 2243 O O . VAL A 1 283 ? -21.288 3.768 29.091 1.00 85.12 283 VAL A O 1
ATOM 2246 N N . ILE A 1 284 ? -19.724 2.651 30.248 1.00 85.31 284 ILE A N 1
ATOM 2247 C CA . ILE A 1 284 ? -19.561 3.681 31.290 1.00 85.31 284 ILE A CA 1
ATOM 2248 C C . ILE A 1 284 ? -19.128 5.018 30.668 1.00 85.31 284 ILE A C 1
ATOM 2250 O O . ILE A 1 284 ? -19.829 6.021 30.791 1.00 85.31 284 ILE A O 1
ATOM 2254 N N . GLU A 1 285 ? -18.000 5.038 29.958 1.00 82.81 285 GLU A N 1
ATOM 2255 C CA . GLU A 1 285 ? -17.366 6.284 29.512 1.00 82.81 285 GLU A CA 1
ATOM 2256 C C . GLU A 1 285 ? -17.986 6.869 28.240 1.00 82.81 285 GLU A C 1
ATOM 2258 O O . GLU A 1 285 ? -18.043 8.089 28.104 1.00 82.81 285 GLU A O 1
ATOM 2263 N N . LYS A 1 286 ? -18.434 6.025 27.299 1.00 79.25 286 LYS A N 1
ATOM 2264 C CA . LYS A 1 286 ? -18.883 6.470 25.965 1.00 79.25 286 LYS A CA 1
ATOM 2265 C C . LYS A 1 286 ? -20.349 6.166 25.656 1.00 79.25 286 LYS A C 1
ATOM 2267 O O . LYS A 1 286 ? -20.792 6.431 24.544 1.00 79.25 286 LYS A O 1
ATOM 2272 N N . ASN A 1 287 ? -21.097 5.599 26.609 1.00 81.94 287 ASN A N 1
ATOM 2273 C CA . ASN A 1 287 ? -22.481 5.141 26.422 1.00 81.94 287 ASN A CA 1
ATOM 2274 C C . ASN A 1 287 ? -22.664 4.189 25.214 1.00 81.94 287 ASN A C 1
ATOM 2276 O O . ASN A 1 287 ? -23.752 4.074 24.654 1.00 81.94 287 ASN A O 1
ATOM 2280 N N . ASN A 1 288 ? -21.596 3.502 24.787 1.00 79.44 288 ASN A N 1
ATOM 2281 C CA . ASN A 1 288 ? -21.589 2.696 23.568 1.00 79.44 288 ASN A CA 1
ATOM 2282 C C . ASN A 1 288 ? -22.021 1.255 23.873 1.00 79.44 288 ASN A C 1
ATOM 2284 O O . ASN A 1 288 ? -21.209 0.354 24.099 1.00 79.44 288 ASN A O 1
ATOM 2288 N N . THR A 1 289 ? -23.334 1.042 23.881 1.00 82.75 289 THR A N 1
ATOM 2289 C CA . THR A 1 289 ? -23.953 -0.257 24.166 1.00 82.75 289 THR A CA 1
ATOM 2290 C C . THR A 1 289 ? -23.839 -1.263 23.015 1.00 82.75 289 THR A C 1
ATOM 2292 O O . THR A 1 289 ? -23.829 -2.467 23.272 1.00 82.75 289 THR A O 1
ATOM 2295 N N . ALA A 1 290 ? -23.649 -0.814 21.770 1.00 77.88 290 ALA A N 1
ATOM 2296 C CA . ALA A 1 290 ? -23.390 -1.692 20.623 1.00 77.88 290 ALA A CA 1
ATOM 2297 C C . ALA A 1 290 ? -22.062 -2.461 20.771 1.00 77.88 290 ALA A C 1
ATOM 2299 O O . ALA A 1 290 ? -21.932 -3.614 20.354 1.00 77.88 290 ALA A O 1
ATOM 2300 N N . TYR A 1 291 ? -21.065 -1.856 21.422 1.00 76.19 291 TYR A N 1
ATOM 2301 C CA . TYR A 1 291 ? -19.798 -2.523 21.711 1.00 76.19 291 TYR A CA 1
ATOM 2302 C C . TYR A 1 291 ? -19.942 -3.633 22.775 1.00 76.19 291 TYR A C 1
ATOM 2304 O O . TYR A 1 291 ? -19.301 -4.685 22.668 1.00 76.19 291 TYR A O 1
ATOM 2312 N N . LEU A 1 292 ? 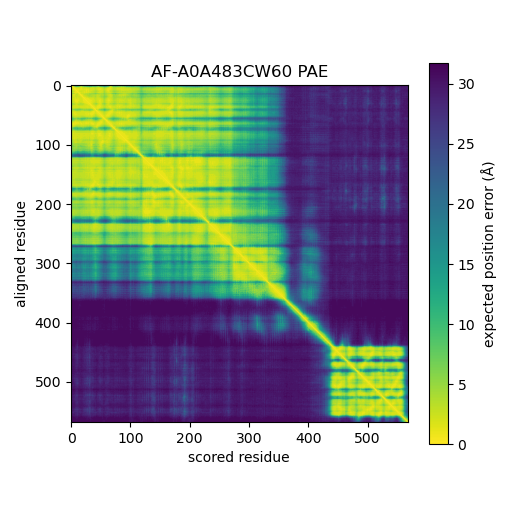-20.836 -3.439 23.755 1.00 82.31 292 LEU A N 1
ATOM 2313 C CA . LEU A 1 292 ? -21.257 -4.488 24.688 1.00 82.31 292 LEU A CA 1
ATOM 2314 C C . LEU A 1 292 ? -22.027 -5.597 23.954 1.00 82.31 292 LEU A C 1
ATOM 2316 O O . LEU A 1 292 ? -21.724 -6.766 24.159 1.00 82.31 292 LEU A O 1
ATOM 2320 N N . GLU A 1 293 ? -22.959 -5.264 23.060 1.00 79.62 293 GLU A N 1
ATOM 2321 C CA . GLU A 1 293 ? -23.710 -6.253 22.270 1.00 79.62 293 GLU A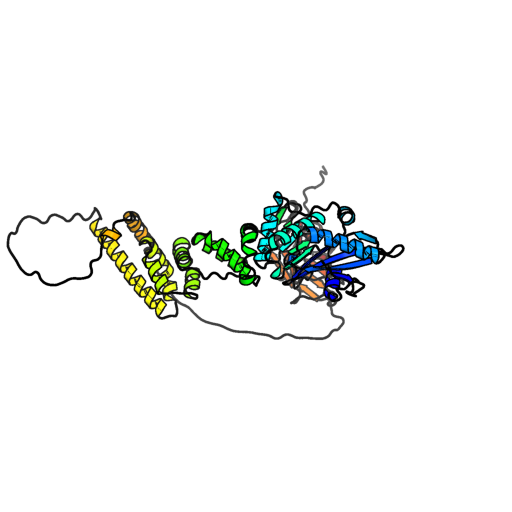 CA 1
ATOM 2322 C C . GLU A 1 293 ? -22.781 -7.157 21.439 1.00 79.62 293 GLU A C 1
ATOM 2324 O O . GLU A 1 293 ? -22.910 -8.384 21.472 1.00 79.62 293 GLU A O 1
ATOM 2329 N N . ARG A 1 294 ? -21.762 -6.573 20.791 1.00 76.62 294 ARG A N 1
ATOM 2330 C CA . ARG A 1 294 ? -20.700 -7.309 20.078 1.00 76.62 294 ARG A CA 1
ATOM 2331 C C . ARG A 1 294 ? -19.911 -8.255 20.997 1.00 76.62 294 ARG A C 1
ATOM 2333 O O . ARG A 1 294 ? -19.590 -9.363 20.580 1.00 76.62 294 ARG A O 1
ATOM 2340 N N . TYR A 1 295 ? -19.623 -7.860 22.243 1.00 79.88 295 TYR A N 1
ATOM 2341 C CA . TYR A 1 295 ? -18.993 -8.752 23.229 1.00 79.88 295 TYR A CA 1
ATOM 2342 C C . TYR A 1 295 ? -19.921 -9.908 23.636 1.00 79.88 295 TYR A C 1
ATOM 2344 O O . TYR A 1 295 ? -19.517 -11.071 23.603 1.00 79.88 295 TYR A O 1
ATOM 2352 N N . LEU A 1 296 ? -21.175 -9.592 23.972 1.00 77.94 296 LEU A N 1
ATOM 2353 C CA . LEU A 1 296 ? -22.199 -10.549 24.406 1.00 77.94 296 LEU A CA 1
ATOM 2354 C C . LEU A 1 296 ? -22.571 -11.572 23.317 1.00 77.94 296 LEU A C 1
ATOM 2356 O O . LEU A 1 296 ? -23.012 -12.672 23.641 1.00 77.94 296 LEU A O 1
ATOM 2360 N N . SER A 1 297 ? -22.372 -11.217 22.046 1.00 74.50 297 SER A N 1
ATOM 2361 C CA . SER A 1 297 ? -22.614 -12.078 20.877 1.00 74.50 297 SER A CA 1
ATOM 2362 C C . SER A 1 297 ? -21.394 -12.915 20.463 1.00 74.50 297 SER A C 1
ATOM 2364 O O . SER A 1 297 ? -21.502 -13.752 19.570 1.00 74.50 297 SER A O 1
ATOM 2366 N N . GLY A 1 298 ? -20.229 -12.667 21.073 1.00 72.69 298 GLY A N 1
ATOM 2367 C CA . GLY A 1 298 ? -18.953 -13.310 20.753 1.00 72.69 298 GLY A CA 1
ATOM 2368 C C . GLY A 1 298 ? -18.497 -14.297 21.830 1.00 72.69 298 GLY A C 1
ATOM 2369 O O . GLY A 1 298 ? -19.237 -15.189 22.238 1.00 72.69 298 GLY A O 1
ATOM 2370 N N . ASN A 1 299 ? -17.263 -14.120 22.315 1.00 64.88 299 ASN A N 1
ATOM 2371 C CA . ASN A 1 299 ? -16.632 -14.941 23.362 1.00 64.88 299 ASN A CA 1
ATOM 2372 C C . ASN A 1 299 ? -17.199 -14.642 24.770 1.00 64.88 299 ASN A C 1
ATOM 2374 O O . ASN A 1 299 ? -16.460 -14.337 25.712 1.00 64.88 299 ASN A O 1
ATOM 2378 N N . PHE A 1 300 ? -18.523 -14.674 24.914 1.00 78.69 300 PHE A N 1
ATOM 2379 C CA . PHE A 1 300 ? -19.203 -14.317 26.149 1.00 78.69 300 PHE A CA 1
ATOM 2380 C C . PHE A 1 300 ? -19.042 -15.394 27.231 1.00 78.69 300 PHE A C 1
ATOM 2382 O O . PHE A 1 300 ? -19.511 -16.522 27.084 1.00 78.69 300 PHE A O 1
ATOM 2389 N N . ASN A 1 301 ? -18.444 -15.023 28.367 1.00 80.25 301 ASN A N 1
ATOM 2390 C CA . ASN A 1 301 ? -18.407 -15.854 29.569 1.00 80.25 301 ASN A CA 1
ATOM 2391 C C . ASN A 1 301 ? -19.205 -15.173 30.687 1.00 80.25 301 ASN A C 1
ATOM 2393 O O . ASN A 1 301 ? -18.763 -14.181 31.268 1.00 80.25 301 ASN A O 1
ATOM 2397 N N . GLN A 1 302 ? -20.369 -15.741 31.019 1.00 78.69 302 GLN A N 1
ATOM 2398 C CA . GLN A 1 302 ? -21.267 -15.216 32.053 1.00 78.69 302 GLN A CA 1
ATOM 2399 C C . GLN A 1 302 ? -20.592 -15.063 33.419 1.00 78.69 302 GLN A C 1
ATOM 2401 O O . GLN A 1 302 ? -20.836 -14.070 34.104 1.00 78.69 302 GLN A O 1
ATOM 2406 N N . ARG A 1 303 ? -19.768 -16.035 33.831 1.00 80.56 303 ARG A N 1
ATOM 2407 C CA . ARG A 1 303 ? -19.153 -16.060 35.164 1.00 80.56 303 ARG A CA 1
ATOM 2408 C C . ARG A 1 303 ? -18.130 -14.942 35.309 1.00 80.56 303 ARG A C 1
ATOM 2410 O O . ARG A 1 303 ? -18.160 -14.218 36.302 1.00 80.56 303 ARG A O 1
ATOM 2417 N N . ASP A 1 304 ? -17.262 -14.799 34.316 1.00 82.44 304 ASP A N 1
ATOM 2418 C CA . ASP A 1 304 ? -16.186 -13.809 34.344 1.00 82.44 304 ASP A CA 1
ATOM 2419 C C . ASP A 1 304 ? -16.744 -12.393 34.151 1.00 82.44 304 ASP A C 1
ATOM 2421 O O . ASP A 1 304 ? -16.340 -11.473 34.860 1.00 82.44 304 ASP A O 1
ATOM 2425 N N . PHE A 1 305 ? -17.747 -12.232 33.279 1.00 84.06 305 PHE A N 1
ATOM 2426 C CA . PHE A 1 305 ? -18.467 -10.971 33.102 1.00 84.06 305 PHE A CA 1
ATOM 2427 C C . PHE A 1 305 ? -19.177 -10.525 34.387 1.00 84.06 305 PHE A C 1
ATOM 2429 O O . PHE A 1 305 ? -18.994 -9.391 34.825 1.00 84.06 305 PHE A O 1
ATOM 2436 N N . GLN A 1 306 ? -19.946 -11.414 35.031 1.00 82.50 306 GLN A N 1
ATOM 2437 C CA . GLN A 1 306 ? -20.601 -11.098 36.305 1.00 82.50 306 GLN A CA 1
ATOM 2438 C C . GLN A 1 306 ? -19.577 -10.747 37.383 1.00 82.50 306 GLN A C 1
ATOM 2440 O O . GLN A 1 306 ? -19.748 -9.738 38.060 1.00 82.50 306 GLN A O 1
ATOM 2445 N N . LYS A 1 307 ? -18.502 -11.537 37.521 1.00 84.12 307 LYS A N 1
ATOM 2446 C CA . LYS A 1 307 ? -17.437 -11.265 38.492 1.00 84.12 307 LYS A CA 1
ATOM 2447 C C . LYS A 1 307 ? -16.853 -9.862 38.299 1.00 84.12 307 LYS A C 1
ATOM 2449 O O . LYS A 1 307 ? -16.822 -9.100 39.257 1.00 84.12 307 LYS A O 1
ATOM 2454 N N . TYR A 1 308 ? -16.447 -9.518 37.077 1.00 86.19 308 TYR A N 1
ATOM 2455 C CA . TYR A 1 308 ? -15.857 -8.213 36.774 1.00 86.19 308 TYR A CA 1
ATOM 2456 C C . TYR A 1 308 ? -16.824 -7.062 37.078 1.00 86.19 308 TYR A C 1
ATOM 2458 O O . TYR A 1 308 ? -16.451 -6.103 37.746 1.00 86.19 308 TYR A O 1
ATOM 2466 N N . VAL A 1 309 ? -18.087 -7.173 36.647 1.00 85.56 309 VAL A N 1
ATOM 2467 C CA . VAL A 1 309 ? -19.098 -6.132 36.890 1.00 85.56 309 VAL A CA 1
ATOM 2468 C C . VAL A 1 309 ? -19.374 -5.959 38.392 1.00 85.56 309 VAL A C 1
ATOM 2470 O O . VAL A 1 309 ? -19.502 -4.828 38.847 1.00 85.56 309 VAL A O 1
ATOM 2473 N N . TYR A 1 310 ? -19.399 -7.035 39.187 1.00 81.25 310 TYR A N 1
ATOM 2474 C CA . TYR A 1 310 ? -19.550 -6.949 40.649 1.00 81.25 310 TYR A CA 1
ATOM 2475 C C . TYR A 1 310 ? -18.300 -6.443 41.395 1.00 81.25 310 TYR A C 1
ATOM 2477 O O . TYR A 1 310 ? -18.411 -6.060 42.558 1.00 81.25 310 TYR A O 1
ATOM 2485 N N . GLU A 1 311 ? -17.127 -6.428 40.757 1.00 84.81 311 GLU A N 1
ATOM 2486 C CA . GLU A 1 311 ? -15.888 -5.862 41.313 1.00 84.81 311 GLU A CA 1
ATOM 2487 C C . GLU A 1 311 ? -15.740 -4.349 41.022 1.00 84.81 311 GLU A C 1
ATOM 2489 O O . GLU A 1 311 ? -14.828 -3.710 41.550 1.00 84.81 311 GLU A O 1
ATOM 2494 N N . LEU A 1 312 ? -16.656 -3.747 40.247 1.00 81.62 312 LEU A N 1
ATOM 2495 C CA . LEU A 1 312 ? -16.683 -2.304 39.981 1.00 81.62 312 LEU A CA 1
ATOM 2496 C C . LEU A 1 312 ? -17.008 -1.470 41.242 1.00 81.62 312 LEU A C 1
ATOM 2498 O O . LEU A 1 312 ? -17.848 -1.863 42.057 1.00 81.62 312 LEU A O 1
ATOM 2502 N N . PRO A 1 313 ? -16.457 -0.245 41.367 1.00 85.88 313 PRO A N 1
ATOM 2503 C CA . PRO A 1 313 ? -16.943 0.758 42.314 1.00 85.88 313 PRO A CA 1
ATOM 2504 C C . PRO A 1 313 ? -18.452 0.999 42.159 1.00 85.88 313 PRO A C 1
ATOM 2506 O O . PRO A 1 313 ? -18.946 1.118 41.040 1.00 85.88 313 PRO A O 1
ATOM 2509 N N . ALA A 1 314 ? -19.185 1.159 43.267 1.00 75.81 314 ALA A N 1
ATOM 2510 C CA . ALA A 1 314 ? -20.655 1.222 43.260 1.00 75.81 314 ALA A CA 1
ATOM 2511 C C . ALA A 1 314 ? -21.252 2.265 42.286 1.00 75.81 314 ALA A C 1
ATOM 2513 O O . ALA A 1 314 ? -22.264 1.994 41.646 1.00 75.81 314 ALA A O 1
ATOM 2514 N N . LEU A 1 315 ? -20.606 3.428 42.126 1.00 75.62 315 LEU A N 1
ATOM 2515 C CA . LEU A 1 315 ? -20.999 4.448 41.143 1.00 75.62 315 LEU A CA 1
ATOM 2516 C C . LEU A 1 315 ? -20.856 3.953 39.694 1.00 75.62 315 LEU A C 1
ATOM 2518 O O . LEU A 1 315 ? -21.775 4.117 38.898 1.00 75.62 315 LEU A O 1
ATOM 2522 N N . GLN A 1 316 ? -19.732 3.309 39.367 1.00 81.94 316 GLN A N 1
ATOM 2523 C CA . GLN A 1 316 ? -19.472 2.740 38.041 1.00 81.94 316 GLN A CA 1
ATOM 2524 C C . GLN A 1 316 ? -20.377 1.538 37.750 1.00 81.94 316 GLN A C 1
ATOM 2526 O O . GLN A 1 316 ? -20.845 1.394 36.626 1.00 81.94 316 GLN A O 1
ATOM 2531 N N . PHE A 1 317 ? -20.684 0.714 38.759 1.00 83.25 317 PHE A N 1
ATOM 2532 C CA . PHE A 1 317 ? -21.674 -0.359 38.642 1.00 83.25 317 PHE A CA 1
ATOM 2533 C C . PHE A 1 317 ? -23.068 0.185 38.296 1.00 83.25 317 PHE A C 1
ATOM 2535 O O . PHE A 1 317 ? -23.713 -0.324 37.382 1.00 83.25 317 PHE A O 1
ATOM 2542 N N . LEU A 1 318 ? -23.541 1.209 39.019 1.00 78.81 318 LEU A N 1
ATOM 2543 C CA . LEU A 1 318 ? -24.870 1.792 38.801 1.00 78.81 318 LEU A CA 1
ATOM 2544 C C . LEU A 1 318 ? -24.968 2.482 37.436 1.00 78.81 318 LEU A C 1
ATOM 2546 O O . LEU A 1 318 ? -25.965 2.298 36.737 1.00 78.81 318 LEU A O 1
ATOM 2550 N N . ASP A 1 319 ? -23.933 3.219 37.033 1.00 81.50 319 ASP A N 1
ATOM 2551 C CA . ASP A 1 319 ? -23.856 3.862 35.720 1.00 81.50 319 ASP A CA 1
ATOM 2552 C C . ASP A 1 319 ? -23.817 2.829 34.578 1.00 81.50 319 ASP A C 1
ATOM 2554 O O . ASP A 1 319 ? -24.645 2.880 33.664 1.00 81.50 319 ASP A O 1
ATOM 2558 N N . PHE A 1 320 ? -22.949 1.813 34.689 1.00 87.38 320 PHE A N 1
ATOM 2559 C CA . PHE A 1 320 ? -22.912 0.679 33.764 1.00 87.38 320 PHE A CA 1
ATOM 2560 C C . PHE A 1 320 ? -24.279 0.003 33.649 1.00 87.38 320 PHE A C 1
ATOM 2562 O O . PHE A 1 320 ? -24.784 -0.178 32.545 1.00 87.38 320 PHE A O 1
ATOM 2569 N N . PHE A 1 321 ? -24.889 -0.370 34.778 1.00 82.88 321 PHE A N 1
ATOM 2570 C CA . PHE A 1 321 ? -26.159 -1.087 34.786 1.00 82.88 321 PHE A CA 1
ATOM 2571 C C . PHE A 1 321 ? -27.279 -0.256 34.157 1.00 82.88 321 PHE A C 1
ATOM 2573 O O . PHE A 1 321 ? -28.036 -0.787 33.349 1.00 82.88 321 PHE A O 1
ATOM 2580 N N . THR A 1 322 ? -27.357 1.038 34.477 1.00 81.75 322 THR A N 1
ATOM 2581 C CA . THR A 1 322 ? -28.377 1.949 33.935 1.00 81.75 322 THR A CA 1
ATOM 2582 C C . THR A 1 322 ? -28.296 2.022 32.410 1.00 81.75 322 THR A C 1
ATOM 2584 O O . THR A 1 322 ? -29.313 1.853 31.740 1.00 81.75 322 THR A O 1
ATOM 2587 N N . LYS A 1 323 ? -27.085 2.178 31.861 1.00 86.38 323 LYS A N 1
ATOM 2588 C CA . LYS A 1 323 ? -26.838 2.264 30.413 1.00 86.38 323 LYS A CA 1
ATOM 2589 C C . LYS A 1 323 ? -26.956 0.908 29.696 1.00 86.38 323 LYS A C 1
ATOM 2591 O O . LYS A 1 323 ? -27.527 0.825 28.614 1.00 86.38 323 LYS A O 1
ATOM 2596 N N . ALA A 1 324 ? -26.468 -0.180 30.297 1.00 85.06 324 ALA A N 1
ATOM 2597 C CA . ALA A 1 324 ? -26.453 -1.521 29.697 1.00 85.06 324 ALA A CA 1
ATOM 2598 C C . ALA A 1 324 ? -27.791 -2.279 29.774 1.00 85.06 324 ALA A C 1
ATOM 2600 O O . ALA A 1 324 ? -27.956 -3.289 29.081 1.00 85.06 324 ALA A O 1
ATOM 2601 N N . LYS A 1 325 ? -28.728 -1.854 30.636 1.00 81.94 325 LYS A N 1
ATOM 2602 C CA . LYS A 1 325 ? -29.945 -2.611 30.987 1.00 81.94 325 LYS A CA 1
ATOM 2603 C C . LYS A 1 325 ? -30.723 -3.109 29.771 1.00 81.94 325 LYS A C 1
ATOM 2605 O O . LYS A 1 325 ? -31.103 -4.279 29.743 1.00 81.94 325 LYS A O 1
ATOM 2610 N N . GLU A 1 326 ? -30.961 -2.254 28.777 1.00 79.12 326 GLU A N 1
ATOM 2611 C CA . GLU A 1 326 ? -31.720 -2.645 27.585 1.00 79.12 326 GLU A CA 1
ATOM 2612 C C . GLU A 1 326 ? -30.997 -3.696 26.743 1.00 79.12 326 GLU A C 1
ATOM 2614 O O . GLU A 1 326 ? -31.607 -4.684 26.346 1.00 79.12 326 GLU A O 1
ATOM 2619 N N . THR A 1 327 ? -29.700 -3.521 26.498 1.00 81.62 327 THR A N 1
ATOM 2620 C CA . THR A 1 327 ? -28.883 -4.469 25.724 1.00 81.62 327 THR A CA 1
ATOM 2621 C C . THR A 1 327 ? -28.810 -5.831 26.413 1.00 81.62 327 THR A C 1
ATOM 2623 O O . THR A 1 327 ? -28.968 -6.866 25.768 1.00 81.62 327 THR A O 1
ATOM 2626 N N . LEU A 1 328 ? -28.681 -5.849 27.744 1.00 79.00 328 LEU A N 1
ATOM 2627 C CA . LEU A 1 328 ? -28.715 -7.080 28.542 1.00 79.00 328 LEU A CA 1
ATOM 2628 C C . LEU A 1 328 ? -30.089 -7.776 28.506 1.00 79.00 328 LEU A C 1
ATOM 2630 O O . LEU A 1 328 ? -30.154 -9.001 28.577 1.00 79.00 328 LEU A O 1
ATOM 2634 N N . LEU A 1 329 ? -31.185 -7.018 28.374 1.00 73.38 329 LEU A N 1
ATOM 2635 C CA . LEU A 1 329 ? -32.541 -7.558 28.194 1.00 73.38 329 LEU A CA 1
ATOM 2636 C C . LEU A 1 329 ? -32.814 -8.044 26.758 1.00 73.38 329 LEU A C 1
ATOM 2638 O O . LEU A 1 329 ? -33.623 -8.953 26.581 1.00 73.38 329 LEU A O 1
ATOM 2642 N N . LYS A 1 330 ? -32.141 -7.466 25.752 1.00 73.50 330 LYS A N 1
ATOM 2643 C CA . LYS A 1 330 ? -32.240 -7.839 24.327 1.00 73.50 330 LYS A CA 1
ATOM 2644 C C . LYS A 1 330 ? -31.482 -9.132 23.978 1.00 73.50 330 LYS A C 1
ATOM 2646 O O . LYS A 1 330 ? -31.776 -9.738 22.948 1.00 73.50 330 LYS A O 1
ATOM 2651 N N . MET A 1 331 ? -30.567 -9.608 24.833 1.00 69.94 331 MET A N 1
ATOM 2652 C CA . MET A 1 331 ? -29.919 -10.918 24.664 1.00 69.94 331 MET A CA 1
ATOM 2653 C C . MET A 1 331 ? -30.958 -12.049 24.554 1.00 69.94 331 MET A C 1
ATOM 2655 O O . MET A 1 331 ? -31.700 -12.325 25.497 1.00 69.94 331 MET A O 1
ATOM 2659 N N . LYS A 1 332 ? -30.965 -12.758 23.418 1.00 57.91 332 LYS A N 1
ATOM 2660 C CA . LYS A 1 332 ? -31.946 -13.816 23.098 1.00 57.91 332 LYS A CA 1
ATOM 2661 C C . LYS A 1 332 ? -31.828 -15.096 23.947 1.00 57.91 332 LYS A C 1
ATOM 2663 O O . LYS A 1 332 ? -32.659 -15.989 23.805 1.00 57.91 332 LYS A O 1
ATOM 2668 N N . THR A 1 333 ? -30.824 -15.216 24.817 1.00 58.66 333 THR A N 1
ATOM 2669 C CA . THR A 1 333 ? -30.590 -16.403 25.657 1.00 58.66 333 THR A CA 1
ATOM 2670 C C . THR A 1 333 ? -31.220 -16.272 27.048 1.00 58.66 333 THR A C 1
ATOM 2672 O O . THR A 1 333 ? -31.381 -15.177 27.590 1.00 58.66 333 THR A O 1
ATOM 2675 N N . ALA A 1 334 ? -31.535 -17.411 27.678 1.00 61.88 334 ALA A N 1
ATOM 2676 C CA . ALA A 1 334 ? -32.007 -17.449 29.068 1.00 61.88 334 ALA A CA 1
ATOM 2677 C C . ALA A 1 334 ? -31.011 -16.787 30.046 1.00 61.88 334 ALA A C 1
ATOM 2679 O O . ALA A 1 334 ? -31.410 -16.206 31.059 1.00 61.88 334 ALA A O 1
ATOM 2680 N N . ASP A 1 335 ? -29.721 -16.817 29.703 1.00 64.00 335 ASP A N 1
ATOM 2681 C CA . ASP A 1 335 ? -28.648 -16.190 30.466 1.00 64.00 335 ASP A CA 1
ATOM 2682 C C . ASP A 1 335 ? -28.758 -14.669 30.511 1.00 64.00 335 ASP A C 1
ATOM 2684 O O . ASP A 1 335 ? -28.545 -14.106 31.580 1.00 64.00 335 ASP A O 1
ATOM 2688 N N . GLY A 1 336 ? -29.163 -14.005 29.422 1.00 62.19 336 GLY A N 1
ATOM 2689 C CA . GLY A 1 336 ? -29.367 -12.551 29.386 1.00 62.19 336 GLY A CA 1
ATOM 2690 C C . GLY A 1 336 ? -30.376 -12.077 30.434 1.00 62.19 336 GLY A C 1
ATOM 2691 O O . GLY A 1 336 ? -30.073 -11.229 31.278 1.00 62.19 336 GLY A O 1
ATOM 2692 N N . LYS A 1 337 ? -31.546 -12.730 30.482 1.00 66.38 337 LYS A N 1
ATOM 2693 C CA . LYS A 1 337 ? -32.567 -12.484 31.518 1.00 66.38 337 LYS A CA 1
ATOM 2694 C C . LYS A 1 337 ? -32.044 -12.784 32.927 1.00 66.38 337 LYS A C 1
ATOM 2696 O O . LYS A 1 337 ? -32.286 -12.005 33.845 1.00 66.38 337 LYS A O 1
ATOM 2701 N N . LYS A 1 338 ? -31.295 -13.877 33.111 1.00 70.56 338 LYS A N 1
ATOM 2702 C CA . LYS A 1 338 ? -30.694 -14.251 34.404 1.00 70.56 338 LYS A CA 1
ATOM 2703 C C . LYS A 1 338 ? -29.647 -13.232 34.877 1.00 70.56 338 LYS A C 1
ATOM 2705 O O . LYS A 1 338 ? -29.641 -12.871 36.050 1.00 70.56 338 LYS A O 1
ATOM 2710 N N . ILE A 1 339 ? -28.806 -12.725 33.974 1.00 69.69 339 ILE A N 1
ATOM 2711 C CA . ILE A 1 339 ? -27.820 -11.667 34.239 1.00 69.69 339 ILE A CA 1
ATOM 2712 C C . ILE A 1 339 ? -28.537 -10.373 34.610 1.00 69.69 339 ILE A C 1
ATOM 2714 O O . ILE A 1 339 ? -28.249 -9.808 35.661 1.00 69.69 339 ILE A O 1
ATOM 2718 N N . SER A 1 340 ? -29.506 -9.938 33.799 1.00 68.69 340 SER A N 1
ATOM 2719 C CA . SER A 1 340 ? -30.266 -8.712 34.053 1.00 68.69 340 SER A CA 1
ATOM 2720 C C . SER A 1 340 ? -31.002 -8.761 35.399 1.00 68.69 340 SER A C 1
ATOM 2722 O O . SER A 1 340 ? -30.929 -7.806 36.173 1.00 68.69 340 SER A O 1
ATOM 2724 N N . ASN A 1 341 ? -31.612 -9.898 35.754 1.00 74.38 341 ASN A N 1
ATOM 2725 C CA . ASN A 1 341 ? -32.251 -10.103 37.060 1.00 74.38 341 ASN A CA 1
ATOM 2726 C C . ASN A 1 341 ? -31.243 -10.064 38.226 1.00 74.38 341 ASN A C 1
ATOM 2728 O O . ASN A 1 341 ? -31.484 -9.386 39.227 1.00 74.38 341 ASN A O 1
ATOM 2732 N N . ASN A 1 342 ? -30.101 -10.747 38.098 1.00 75.81 342 ASN A N 1
ATOM 2733 C CA . ASN A 1 342 ? -29.055 -10.759 39.127 1.00 75.81 342 ASN A CA 1
ATOM 2734 C C . ASN A 1 342 ? -28.443 -9.363 39.347 1.00 75.81 342 ASN A C 1
ATOM 2736 O O . ASN A 1 342 ? -28.220 -8.956 40.489 1.00 75.81 342 ASN A O 1
ATOM 2740 N N . LEU A 1 343 ? -28.203 -8.608 38.272 1.00 71.44 343 LEU A N 1
ATOM 2741 C CA . LEU A 1 343 ? -27.714 -7.230 38.339 1.00 71.44 343 LEU A CA 1
ATOM 2742 C C . LEU A 1 343 ? -28.779 -6.282 38.910 1.00 71.44 343 LEU A C 1
ATOM 2744 O O . LEU A 1 343 ? -28.461 -5.481 39.784 1.00 71.44 343 LEU A O 1
ATOM 2748 N N . SER A 1 344 ? -30.050 -6.436 38.520 1.00 73.25 344 SER A N 1
ATOM 2749 C CA . SER A 1 344 ? -31.177 -5.656 39.063 1.00 73.25 344 SER A CA 1
ATOM 2750 C C . SER A 1 344 ? -31.324 -5.823 40.577 1.00 73.25 344 SER A C 1
ATOM 2752 O O . SER A 1 344 ? -31.564 -4.850 41.292 1.00 73.25 344 SER A O 1
ATOM 2754 N N . ASN A 1 345 ? -31.166 -7.048 41.085 1.00 75.25 345 ASN A N 1
ATOM 2755 C CA . ASN A 1 345 ? -31.220 -7.319 42.521 1.00 75.25 345 ASN A CA 1
ATOM 2756 C C . ASN A 1 345 ? -30.050 -6.667 43.271 1.00 75.25 345 ASN A C 1
ATOM 2758 O O . ASN A 1 345 ? -30.258 -6.112 44.348 1.00 75.25 345 ASN A O 1
ATOM 2762 N N . HIS A 1 346 ? -28.847 -6.664 42.693 1.00 71.75 346 HIS A N 1
ATOM 2763 C CA . HIS A 1 346 ? -27.694 -6.002 43.301 1.00 71.75 346 HIS A CA 1
ATOM 2764 C C . HIS A 1 346 ? -27.790 -4.469 43.245 1.00 71.75 346 HIS A C 1
ATOM 2766 O O . HIS A 1 346 ? -27.512 -3.802 44.238 1.00 71.75 346 HIS A O 1
ATOM 2772 N N . ALA A 1 347 ? -28.287 -3.903 42.140 1.00 68.00 347 ALA A N 1
ATOM 2773 C CA . ALA A 1 347 ? -28.583 -2.474 42.027 1.00 68.00 347 ALA A CA 1
ATOM 2774 C C . ALA A 1 347 ? -29.591 -2.021 43.096 1.00 68.00 347 ALA A C 1
ATOM 2776 O O . ALA A 1 347 ? -29.371 -1.013 43.764 1.00 68.00 347 ALA A O 1
ATOM 2777 N N . ARG A 1 348 ? -30.651 -2.810 43.337 1.00 72.94 348 ARG A N 1
ATOM 2778 C CA . ARG A 1 348 ? -31.598 -2.569 44.441 1.00 72.94 348 ARG A CA 1
ATOM 2779 C C . ARG A 1 348 ? -30.916 -2.615 45.808 1.00 72.94 348 ARG A C 1
ATOM 2781 O O . ARG A 1 348 ? -31.148 -1.716 46.603 1.00 72.94 348 ARG A O 1
ATOM 2788 N N . GLN A 1 349 ? -30.060 -3.606 46.073 1.00 71.88 349 GLN A N 1
ATOM 2789 C CA . GLN A 1 349 ? -29.307 -3.691 47.334 1.00 71.88 349 GLN A CA 1
ATOM 2790 C C . GLN A 1 349 ? -28.421 -2.457 47.558 1.00 71.88 349 GLN A C 1
ATOM 2792 O O . GLN A 1 349 ? -28.455 -1.876 48.641 1.00 71.88 349 GLN A O 1
ATOM 2797 N N . LEU A 1 350 ? -27.677 -2.023 46.535 1.00 67.56 350 LEU A N 1
ATOM 2798 C CA . LEU A 1 350 ? -26.858 -0.810 46.595 1.00 67.56 350 LEU A CA 1
ATOM 2799 C C . LEU A 1 350 ? -27.715 0.442 46.825 1.00 67.56 350 LEU A C 1
ATOM 2801 O O . LEU A 1 350 ? -27.349 1.272 47.652 1.00 67.56 350 LEU A O 1
ATOM 2805 N N . GLN A 1 351 ? -28.880 0.549 46.179 1.00 68.38 351 GLN A N 1
ATOM 2806 C CA . GLN A 1 351 ? -29.817 1.652 46.399 1.00 68.38 351 GLN A CA 1
ATOM 2807 C C . GLN A 1 351 ? -30.400 1.646 47.822 1.00 68.38 351 GLN A C 1
ATOM 2809 O O . GLN A 1 351 ? -30.514 2.699 48.442 1.00 68.38 351 GLN A O 1
ATOM 2814 N N . THR A 1 352 ? -30.725 0.476 48.382 1.00 71.31 352 THR A N 1
ATOM 2815 C CA . THR A 1 352 ? -31.178 0.352 49.777 1.00 71.31 352 THR A CA 1
ATOM 2816 C C . THR A 1 352 ? -30.082 0.770 50.754 1.00 71.31 352 THR A C 1
ATOM 2818 O O . THR A 1 352 ? -30.360 1.532 51.675 1.00 71.31 352 THR A O 1
ATOM 2821 N N . VAL A 1 353 ? -28.833 0.343 50.537 1.00 67.06 353 VAL A N 1
ATOM 2822 C CA . VAL A 1 353 ? -27.687 0.762 51.362 1.00 67.06 353 VAL A CA 1
ATOM 2823 C C . VAL A 1 353 ? -27.428 2.268 51.228 1.00 67.06 353 VAL A C 1
ATOM 2825 O O . VAL A 1 353 ? -27.181 2.927 52.234 1.00 67.06 353 VAL A O 1
ATOM 2828 N N . ALA A 1 354 ? -27.540 2.837 50.024 1.00 63.44 354 ALA A N 1
ATOM 2829 C CA . ALA A 1 354 ? -27.418 4.276 49.790 1.00 63.44 354 ALA A CA 1
ATOM 2830 C C . ALA A 1 354 ? -28.500 5.072 50.539 1.00 63.44 354 ALA A C 1
ATOM 2832 O O . ALA A 1 354 ? -28.181 6.042 51.223 1.00 63.44 354 ALA A O 1
ATOM 2833 N N . ASN A 1 355 ? -29.758 4.627 50.475 1.00 64.06 355 ASN A N 1
ATOM 2834 C CA . ASN A 1 355 ? -30.874 5.248 51.188 1.00 64.06 355 ASN A CA 1
ATOM 2835 C C . ASN A 1 355 ? -30.708 5.138 52.715 1.00 64.06 355 ASN A C 1
ATOM 2837 O O . ASN A 1 355 ? -30.851 6.139 53.404 1.00 64.06 355 ASN A O 1
ATOM 2841 N N . GLN A 1 356 ? -30.314 3.972 53.242 1.00 64.75 356 GLN A N 1
ATOM 2842 C CA . GLN A 1 356 ? -30.035 3.781 54.674 1.00 64.75 356 GLN A CA 1
ATOM 2843 C C . GLN A 1 356 ? -28.851 4.625 55.167 1.00 64.75 356 GLN A C 1
ATOM 2845 O O . GLN A 1 356 ? -28.867 5.123 56.290 1.00 64.75 356 GLN A O 1
ATOM 2850 N N . LEU A 1 357 ? -27.807 4.793 54.348 1.00 57.78 357 LEU A N 1
ATOM 2851 C CA . LEU A 1 357 ? -26.692 5.691 54.662 1.00 57.78 357 LEU A CA 1
ATOM 2852 C C . LEU A 1 357 ? -27.123 7.158 54.619 1.00 57.78 357 LEU A C 1
ATOM 2854 O O . LEU A 1 357 ? -26.673 7.921 55.468 1.00 57.78 357 LEU A O 1
ATOM 2858 N N . LYS A 1 358 ? -28.012 7.534 53.691 1.00 60.88 358 LYS A N 1
ATOM 2859 C CA . LYS A 1 358 ? -28.615 8.869 53.646 1.00 60.88 358 LYS A CA 1
ATOM 2860 C C . LYS A 1 358 ? -29.448 9.126 54.904 1.00 60.88 358 LYS A C 1
ATOM 2862 O O . LYS A 1 358 ? -29.111 10.029 55.651 1.00 60.88 358 LYS A O 1
ATOM 2867 N N . GLU A 1 359 ? -30.419 8.273 55.228 1.00 61.44 359 GLU A N 1
ATOM 2868 C CA . GLU A 1 359 ? -31.239 8.369 56.453 1.00 61.44 359 GLU A CA 1
ATOM 2869 C C . GLU A 1 359 ? -30.408 8.430 57.747 1.00 61.44 359 GLU A C 1
ATOM 2871 O O . GLU A 1 359 ? -30.815 9.057 58.722 1.00 61.44 359 GLU A O 1
ATOM 2876 N N . LYS A 1 360 ? -29.231 7.790 57.771 1.00 53.47 360 LYS A N 1
ATOM 2877 C CA . LYS A 1 360 ? -28.338 7.745 58.938 1.00 53.47 360 LYS A CA 1
ATOM 2878 C C . LYS A 1 360 ? -27.348 8.916 59.029 1.00 53.47 360 LYS A C 1
ATOM 2880 O O . LYS A 1 360 ? -26.750 9.109 60.089 1.00 53.47 360 LYS A O 1
ATOM 2885 N N . HIS A 1 361 ? -27.143 9.663 57.945 1.00 48.69 361 HIS A N 1
ATOM 2886 C CA . HIS A 1 361 ? -26.171 10.759 57.870 1.00 48.69 361 HIS A CA 1
ATOM 2887 C C . HIS A 1 361 ? -26.740 12.084 57.333 1.00 48.69 361 HIS A C 1
ATOM 2889 O O . HIS A 1 361 ? -25.986 13.051 57.239 1.00 48.69 361 HIS A O 1
ATOM 2895 N N . ASP A 1 362 ? -28.042 12.167 57.041 1.00 40.56 362 ASP A N 1
ATOM 2896 C CA . ASP A 1 362 ? -28.733 13.431 56.774 1.00 40.56 362 ASP A CA 1
ATOM 2897 C C . ASP A 1 362 ? -28.792 14.267 58.069 1.00 40.56 362 ASP A C 1
ATOM 2899 O O . ASP A 1 362 ? -29.372 13.818 59.064 1.00 40.56 362 ASP A O 1
ATOM 2903 N N . PRO A 1 363 ? -28.218 15.484 58.102 1.00 46.94 363 PRO A N 1
ATOM 2904 C CA . PRO A 1 363 ? -28.196 16.306 59.312 1.00 46.94 363 PRO A CA 1
ATOM 2905 C C . PRO A 1 363 ? -29.571 16.886 59.692 1.00 46.94 363 PRO A C 1
ATOM 2907 O O . PRO A 1 363 ? -29.711 17.422 60.790 1.00 46.94 363 PRO A O 1
ATOM 2910 N N . GLU A 1 364 ? -30.586 16.782 58.825 1.00 45.78 364 GLU A N 1
ATOM 2911 C CA . GLU A 1 364 ? -31.922 17.350 59.062 1.00 45.78 364 GLU A CA 1
ATOM 2912 C C . GLU A 1 364 ? -32.881 16.445 59.858 1.00 45.78 364 GLU A C 1
ATOM 2914 O O . GLU A 1 364 ? -33.915 16.926 60.321 1.00 45.78 364 GLU A O 1
ATOM 2919 N N . ILE A 1 365 ? -32.550 15.166 60.097 1.00 46.81 365 ILE A N 1
ATOM 2920 C CA . ILE A 1 365 ? -33.393 14.250 60.895 1.00 46.81 365 ILE A CA 1
ATOM 2921 C C . ILE A 1 365 ? -32.691 13.854 62.201 1.00 46.81 365 ILE A C 1
ATOM 2923 O O . ILE A 1 365 ? -32.465 12.684 62.509 1.00 46.81 365 ILE A O 1
ATOM 2927 N N . ALA A 1 366 ? -32.390 14.856 63.028 1.00 34.38 366 ALA A N 1
ATOM 2928 C CA . ALA A 1 366 ? -32.153 14.622 64.448 1.00 34.38 366 ALA A CA 1
ATOM 2929 C C . ALA A 1 366 ? -33.490 14.225 65.117 1.00 34.38 366 ALA A C 1
ATOM 2931 O O . ALA A 1 366 ? -34.425 15.034 65.125 1.00 34.38 366 ALA A O 1
ATOM 2932 N N . PRO A 1 367 ? -33.633 13.012 65.688 1.00 39.09 367 PRO A N 1
ATOM 2933 C CA . PRO A 1 367 ? -34.884 12.613 66.319 1.00 39.09 367 PRO A CA 1
ATOM 2934 C C . PRO A 1 367 ? -35.167 13.500 67.535 1.00 39.09 367 PRO A C 1
ATOM 2936 O O . PRO A 1 367 ? -34.308 13.694 68.401 1.00 39.09 367 PRO A O 1
ATOM 2939 N N . ARG A 1 368 ? -36.399 14.023 67.621 1.00 39.50 368 ARG A N 1
ATOM 2940 C CA . ARG A 1 368 ? -36.888 14.695 68.832 1.00 39.50 368 ARG A CA 1
ATOM 2941 C C . ARG A 1 368 ? -36.698 13.758 70.025 1.00 39.50 368 ARG A C 1
ATOM 2943 O O . ARG A 1 368 ? -37.065 12.586 69.954 1.00 39.50 368 ARG A O 1
ATOM 2950 N N . LYS A 1 369 ? -36.141 14.287 71.119 1.00 36.34 369 LYS A N 1
ATOM 2951 C CA . LYS A 1 369 ? -36.056 13.572 72.399 1.00 36.34 369 LYS A CA 1
ATOM 2952 C C . LYS A 1 369 ? -37.457 13.068 72.784 1.00 36.34 369 LYS A C 1
ATOM 2954 O O . LYS A 1 369 ? -38.377 13.886 72.757 1.00 36.34 369 LYS A O 1
ATOM 2959 N N . PRO A 1 370 ? -37.631 11.793 73.167 1.00 36.19 370 PRO A N 1
ATOM 2960 C CA . PRO A 1 370 ? -38.819 11.393 73.901 1.00 36.19 370 PRO A CA 1
ATOM 2961 C C . PRO A 1 370 ? -38.761 12.007 75.304 1.00 36.19 370 PRO A C 1
ATOM 2963 O O . PRO A 1 370 ? -37.681 12.127 75.896 1.00 36.19 370 PRO A O 1
ATOM 2966 N N . ASP A 1 371 ? -39.918 12.414 75.817 1.00 34.78 371 ASP A N 1
ATOM 2967 C CA . ASP A 1 371 ? -40.036 12.950 77.168 1.00 34.78 371 ASP A CA 1
ATOM 2968 C C . ASP A 1 371 ? -39.731 11.899 78.240 1.00 34.78 371 ASP A C 1
ATOM 2970 O O . ASP A 1 371 ? -39.834 10.686 78.033 1.00 34.78 371 ASP A O 1
ATOM 2974 N N . LYS A 1 372 ? -39.362 12.395 79.422 1.00 40.56 372 LYS A N 1
ATOM 2975 C CA . LYS A 1 372 ? -39.330 11.581 80.634 1.00 40.56 372 LYS A CA 1
ATOM 2976 C C . LYS A 1 372 ? -40.763 11.205 81.004 1.00 40.56 372 LYS A C 1
ATOM 2978 O O . LYS A 1 372 ? -41.539 12.091 81.334 1.00 40.56 372 LYS A O 1
ATOM 2983 N N . ASP A 1 373 ? -41.082 9.916 80.957 1.00 35.97 373 ASP A N 1
ATOM 2984 C CA . ASP A 1 373 ? -41.514 9.152 82.138 1.00 35.97 373 ASP A CA 1
ATOM 2985 C C . ASP A 1 373 ? -42.086 7.789 81.732 1.00 35.97 373 ASP A C 1
ATOM 2987 O O . ASP A 1 373 ? -43.156 7.692 81.135 1.00 35.97 373 ASP A O 1
ATOM 2991 N N . SER A 1 374 ? -41.378 6.716 82.089 1.00 31.11 374 SER A N 1
ATOM 2992 C CA . SER A 1 374 ? -41.957 5.432 82.526 1.00 31.11 374 SER A CA 1
ATOM 2993 C C . SER A 1 374 ? -40.839 4.437 82.846 1.00 31.11 374 SER A C 1
ATOM 2995 O O . SER A 1 374 ? -40.119 3.955 81.975 1.00 31.11 374 SER A O 1
ATOM 2997 N N . LEU A 1 375 ? -40.702 4.119 84.131 1.00 36.62 375 LEU A N 1
ATOM 2998 C CA . LEU A 1 375 ? -40.067 2.883 84.581 1.00 36.62 375 LEU A CA 1
ATOM 2999 C C . LEU A 1 375 ? -41.062 1.734 84.387 1.00 36.62 375 LEU A C 1
ATOM 3001 O O . LEU A 1 375 ? -42.213 1.896 84.785 1.00 36.62 375 LEU A O 1
ATOM 3005 N N . MET A 1 376 ? -40.615 0.587 83.869 1.00 31.64 376 MET A N 1
ATOM 3006 C CA . MET A 1 376 ? -40.762 -0.740 84.500 1.00 31.64 376 MET A CA 1
ATOM 3007 C C . MET A 1 376 ? -40.246 -1.867 83.586 1.00 31.64 376 MET A C 1
ATOM 3009 O O . MET A 1 376 ? -40.069 -1.690 82.384 1.00 31.64 376 MET A O 1
ATOM 3013 N N . ASP A 1 377 ? -39.961 -3.002 84.223 1.00 33.16 377 ASP A N 1
ATOM 3014 C CA . ASP A 1 377 ? -39.484 -4.282 83.689 1.00 33.16 377 ASP A CA 1
ATOM 3015 C C . ASP A 1 377 ? -40.085 -4.761 82.349 1.00 33.16 377 ASP A C 1
ATOM 3017 O O . ASP A 1 377 ? -41.291 -4.694 82.145 1.00 33.16 377 ASP A O 1
ATOM 3021 N N . GLU A 1 378 ? -39.269 -5.449 81.533 1.00 30.41 378 GLU A N 1
ATOM 3022 C CA . GLU A 1 378 ? -39.399 -6.918 81.463 1.00 30.41 378 GLU A CA 1
ATOM 3023 C C . GLU A 1 378 ? -38.177 -7.649 80.871 1.00 30.41 378 GLU A C 1
ATOM 3025 O O . GLU A 1 378 ? -37.583 -7.266 79.862 1.00 30.41 378 GLU A O 1
ATOM 3030 N N . LYS A 1 379 ? -37.827 -8.781 81.496 1.00 36.25 379 LYS A N 1
ATOM 3031 C CA . LYS A 1 379 ? -36.957 -9.809 80.909 1.00 36.25 379 LYS A CA 1
ATOM 3032 C C . LYS A 1 379 ? -37.803 -10.734 80.034 1.00 36.25 379 LYS A C 1
ATOM 3034 O O . LYS A 1 379 ? -38.651 -11.426 80.584 1.00 36.25 379 LYS A O 1
ATOM 3039 N N . SER A 1 380 ? -37.437 -10.953 78.769 1.00 32.09 380 SER A N 1
ATOM 3040 C CA . SER A 1 380 ? -37.531 -12.308 78.192 1.00 32.09 380 SER A CA 1
ATOM 3041 C C . SER A 1 380 ? -36.682 -12.531 76.926 1.00 32.09 380 SER A C 1
ATOM 3043 O O . SER A 1 380 ? -36.453 -11.643 76.115 1.00 32.09 380 SER A O 1
ATOM 3045 N N . ASN A 1 381 ? -36.222 -13.779 76.789 1.00 29.20 381 ASN A N 1
ATOM 3046 C CA . ASN A 1 381 ? -35.898 -14.496 75.548 1.00 29.20 381 ASN A CA 1
ATOM 3047 C C . ASN A 1 381 ? -34.803 -13.978 74.591 1.00 29.20 381 ASN A C 1
ATOM 3049 O O . ASN A 1 381 ? -35.048 -13.501 73.487 1.00 29.20 381 ASN A O 1
ATOM 3053 N N . ARG A 1 382 ? -33.563 -14.389 74.900 1.00 33.28 382 ARG A N 1
ATOM 3054 C CA . ARG A 1 382 ? -32.660 -14.940 73.870 1.00 33.28 382 ARG A CA 1
ATOM 3055 C C . ARG A 1 382 ? -33.193 -16.298 73.376 1.00 33.28 382 ARG A C 1
ATOM 3057 O O . ARG A 1 382 ? -33.314 -17.190 74.215 1.00 33.28 382 ARG A O 1
ATOM 3064 N N . ARG A 1 383 ? -33.318 -16.518 72.056 1.00 28.86 383 ARG A N 1
ATOM 3065 C CA . ARG A 1 383 ? -32.778 -17.707 71.333 1.00 28.86 383 ARG A CA 1
ATOM 3066 C C . ARG A 1 383 ? -33.087 -17.700 69.824 1.00 28.86 383 ARG A C 1
ATOM 3068 O O . ARG A 1 383 ? -34.222 -17.477 69.435 1.00 28.86 383 ARG A O 1
ATOM 3075 N N . GLY A 1 384 ? -32.076 -18.070 69.026 1.00 26.59 384 GLY A N 1
ATOM 3076 C CA . GLY A 1 384 ? -32.141 -18.268 67.567 1.00 26.59 384 GLY A CA 1
ATOM 3077 C C . GLY A 1 384 ? -31.936 -16.977 66.758 1.00 26.59 384 GLY A C 1
ATOM 3078 O O . GLY A 1 384 ? -32.592 -15.983 67.024 1.00 26.59 384 GLY A O 1
ATOM 3079 N N . GLY A 1 385 ? -31.038 -16.897 65.773 1.00 25.69 385 GLY A N 1
ATOM 3080 C CA . GLY A 1 385 ? -30.036 -17.863 65.307 1.00 25.69 385 GLY A CA 1
ATOM 3081 C C . GLY A 1 385 ? -29.443 -17.398 63.967 1.00 25.69 385 GLY A C 1
ATOM 3082 O O . GLY A 1 385 ? -30.189 -17.193 63.020 1.00 25.69 385 GLY A O 1
ATOM 3083 N N . PHE A 1 386 ? -28.122 -17.197 63.913 1.00 29.08 386 PHE A N 1
ATOM 3084 C CA . PHE A 1 386 ? -27.332 -16.782 62.733 1.00 29.08 386 PHE A CA 1
ATOM 3085 C C . PHE A 1 386 ? -27.554 -17.708 61.497 1.00 29.08 386 PHE A C 1
ATOM 3087 O O . PHE A 1 386 ? -28.017 -18.831 61.655 1.00 29.08 386 PHE A O 1
ATOM 3094 N N . ALA A 1 387 ? -27.212 -17.341 60.251 1.00 28.27 387 ALA A N 1
ATOM 3095 C CA . ALA A 1 387 ? -26.077 -16.507 59.843 1.00 28.27 387 ALA A CA 1
ATOM 3096 C C . ALA A 1 387 ? -26.240 -15.790 58.486 1.00 28.27 387 ALA A C 1
ATOM 3098 O O . ALA A 1 387 ? -26.952 -16.251 57.599 1.00 28.27 387 ALA A O 1
ATOM 3099 N N . GLY A 1 388 ? -25.473 -14.708 58.313 1.00 26.52 388 GLY A N 1
ATOM 3100 C CA . GLY A 1 388 ? -25.347 -13.956 57.060 1.00 26.52 388 GLY A CA 1
ATOM 3101 C C . GLY A 1 388 ? -24.665 -12.599 57.263 1.00 26.52 388 GLY A C 1
ATOM 3102 O O . GLY A 1 388 ? -25.205 -11.582 56.841 1.00 26.52 388 GLY A O 1
ATOM 3103 N N . GLU A 1 389 ? -23.534 -12.553 57.982 1.00 29.59 389 GLU A N 1
ATOM 3104 C CA . GLU A 1 389 ? -22.890 -11.289 58.381 1.00 29.59 389 GLU A CA 1
ATOM 3105 C C . GLU A 1 389 ? -22.391 -10.463 57.183 1.00 29.59 389 GLU A C 1
ATOM 3107 O O . GLU A 1 389 ? -21.310 -10.679 56.631 1.00 29.59 389 GLU A O 1
ATOM 3112 N N . PHE A 1 390 ? -23.180 -9.450 56.824 1.00 38.66 390 PHE A N 1
ATOM 3113 C CA . PHE A 1 390 ? -22.796 -8.388 55.901 1.00 38.66 390 PHE A CA 1
ATOM 3114 C C . PHE A 1 390 ? -21.686 -7.531 56.523 1.00 38.66 390 PHE A C 1
ATOM 3116 O O . PHE A 1 390 ? -21.921 -6.730 57.431 1.00 38.66 390 PHE A O 1
ATOM 3123 N N . ASN A 1 391 ? -20.454 -7.682 56.033 1.00 35.19 391 ASN A N 1
ATOM 3124 C CA . ASN A 1 391 ? -19.291 -7.004 56.602 1.00 35.19 391 ASN A CA 1
ATOM 3125 C C . ASN A 1 391 ? -19.196 -5.533 56.143 1.00 35.19 391 ASN A C 1
ATOM 3127 O O . ASN A 1 391 ? -18.404 -5.170 55.269 1.00 35.19 391 ASN A O 1
ATOM 3131 N N . LEU A 1 392 ? -20.015 -4.683 56.773 1.00 39.38 392 LEU A N 1
ATOM 3132 C CA . LEU A 1 392 ? -20.177 -3.247 56.501 1.00 39.38 392 LEU A CA 1
ATOM 3133 C C . LEU A 1 392 ? -18.849 -2.461 56.457 1.00 39.38 392 LEU A C 1
ATOM 3135 O O . LEU A 1 392 ? -18.750 -1.440 55.778 1.00 39.38 392 LEU A O 1
ATOM 3139 N N . LYS A 1 393 ? -17.803 -2.945 57.145 1.00 34.91 393 LYS A N 1
ATOM 3140 C CA . LYS A 1 393 ? -16.481 -2.299 57.201 1.00 34.91 393 LYS A CA 1
ATOM 3141 C C . LYS A 1 393 ? -15.748 -2.252 55.856 1.00 34.91 393 LYS A C 1
ATOM 3143 O O . LYS A 1 393 ? -14.901 -1.381 55.696 1.00 34.91 393 LYS A O 1
ATOM 3148 N N . LYS A 1 394 ? -16.066 -3.122 54.885 1.00 41.41 394 LYS A N 1
ATOM 3149 C CA . LYS A 1 394 ? -15.487 -3.031 53.527 1.00 41.41 394 LYS A CA 1
ATOM 3150 C C . LYS A 1 394 ? -16.130 -1.951 52.647 1.00 41.41 394 LYS A C 1
ATOM 3152 O O . LYS A 1 394 ? -15.495 -1.512 51.699 1.00 41.41 394 LYS A O 1
ATOM 3157 N N . ILE A 1 395 ? -17.354 -1.517 52.956 1.00 43.31 395 ILE A N 1
ATOM 3158 C CA . ILE A 1 395 ? -18.090 -0.503 52.175 1.00 43.31 395 ILE A CA 1
ATOM 3159 C C . ILE A 1 395 ? -17.723 0.924 52.626 1.00 43.31 395 ILE A C 1
ATOM 3161 O O . ILE A 1 395 ? -17.765 1.860 51.836 1.00 43.31 395 ILE A O 1
ATOM 3165 N N . LEU A 1 396 ? -17.294 1.090 53.880 1.00 37.62 396 LEU A N 1
ATOM 3166 C CA . LEU A 1 396 ? -16.985 2.384 54.505 1.00 37.62 396 LEU A CA 1
ATOM 3167 C C . LEU A 1 396 ? -15.652 3.038 54.076 1.00 37.62 396 LEU A C 1
ATOM 3169 O O . LEU A 1 396 ? -15.287 4.066 54.642 1.00 37.62 396 LEU A O 1
ATOM 3173 N N . LEU A 1 397 ? -14.913 2.471 53.113 1.00 36.62 397 LEU A N 1
ATOM 3174 C CA . LEU A 1 397 ? -13.539 2.888 52.780 1.00 36.62 397 LEU A CA 1
ATOM 3175 C C . LEU A 1 397 ? -13.352 3.290 51.302 1.00 36.62 397 LEU A C 1
ATOM 3177 O O . LEU A 1 397 ? -12.360 2.935 50.679 1.00 36.62 397 LEU A O 1
ATOM 3181 N N . ILE A 1 398 ? -14.292 4.064 50.749 1.00 41.94 398 ILE A N 1
ATOM 3182 C CA . ILE A 1 398 ? -14.086 4.962 49.593 1.00 41.94 398 ILE A CA 1
ATOM 3183 C C . ILE A 1 398 ? -14.915 6.235 49.838 1.00 41.94 398 ILE A C 1
ATOM 3185 O O . ILE A 1 398 ? -16.104 6.154 50.142 1.00 41.94 398 ILE A O 1
ATOM 3189 N N . GLY A 1 399 ? -14.312 7.419 49.676 1.00 34.28 399 GLY A N 1
ATOM 3190 C CA . GLY A 1 399 ? -14.926 8.735 49.938 1.00 34.28 399 GLY A CA 1
ATOM 3191 C C . GLY A 1 399 ? -15.996 9.196 48.932 1.00 34.28 399 GLY A C 1
ATOM 3192 O O . GLY A 1 399 ? -16.031 10.367 48.576 1.00 34.28 399 GLY A O 1
ATOM 3193 N N . GLY A 1 400 ? -16.850 8.293 48.442 1.00 38.72 400 GLY A N 1
ATOM 3194 C CA . GLY A 1 400 ? -17.826 8.559 47.373 1.00 38.72 400 GLY A CA 1
ATOM 3195 C C . GLY A 1 400 ? -19.201 9.076 47.823 1.00 38.72 400 GLY A C 1
ATOM 3196 O O . GLY A 1 400 ? -20.051 9.333 46.974 1.00 38.72 400 GLY A O 1
ATOM 3197 N N . ILE A 1 401 ? -19.447 9.220 49.131 1.00 44.00 401 ILE A N 1
ATOM 3198 C CA . ILE A 1 401 ? -20.797 9.448 49.689 1.00 44.00 401 ILE A CA 1
ATOM 3199 C C . ILE A 1 401 ? -21.413 10.782 49.227 1.00 44.00 401 ILE A C 1
ATOM 3201 O O . ILE A 1 401 ? -22.594 10.820 48.894 1.00 44.00 401 ILE A O 1
ATOM 3205 N N . ILE A 1 402 ? -20.621 11.856 49.120 1.00 43.50 402 ILE A N 1
ATOM 3206 C CA . ILE A 1 402 ? -21.117 13.166 48.655 1.00 43.50 402 ILE A CA 1
ATOM 3207 C C . ILE A 1 402 ? -21.446 13.135 47.148 1.00 43.50 402 ILE A C 1
ATOM 3209 O O . ILE A 1 402 ? -22.460 13.687 46.725 1.00 43.50 402 ILE A O 1
ATOM 3213 N N . GLY A 1 403 ? -20.651 12.427 46.336 1.00 38.78 403 GLY A N 1
ATOM 3214 C CA . GLY A 1 403 ? -20.910 12.278 44.896 1.00 38.78 403 GLY A CA 1
ATOM 3215 C C . GLY A 1 403 ? -22.144 11.422 44.582 1.00 38.78 403 GLY A C 1
ATOM 3216 O O . GLY A 1 403 ? -22.890 11.730 43.653 1.00 38.78 403 GLY A O 1
ATOM 3217 N N . LEU A 1 404 ? -22.399 10.388 45.392 1.00 42.12 404 LEU A N 1
ATOM 3218 C CA . LEU A 1 404 ? -23.554 9.493 45.256 1.00 42.12 404 LEU A CA 1
ATOM 3219 C C . LEU A 1 404 ? -24.893 10.232 45.406 1.00 42.12 404 LEU A C 1
ATOM 3221 O O . LEU A 1 404 ? -25.831 9.960 44.661 1.00 42.12 404 LEU A O 1
ATOM 3225 N N . ILE A 1 405 ? -24.971 11.187 46.337 1.00 46.66 405 ILE A N 1
ATOM 3226 C CA . ILE A 1 405 ? -26.196 11.954 46.609 1.00 46.66 405 ILE A CA 1
ATOM 3227 C C . ILE A 1 405 ? -26.520 12.919 45.456 1.00 46.66 405 ILE A C 1
ATOM 3229 O O . ILE A 1 405 ? -27.689 13.082 45.110 1.00 46.66 405 ILE A O 1
ATOM 3233 N N . ILE A 1 406 ? -25.502 13.515 44.825 1.00 47.69 406 ILE A N 1
ATOM 3234 C CA . ILE A 1 406 ? -25.680 14.484 43.731 1.00 47.69 406 ILE A CA 1
ATOM 3235 C C . ILE A 1 406 ? -26.047 13.780 42.413 1.00 47.69 406 ILE A C 1
ATOM 3237 O O . ILE A 1 406 ? -26.966 14.215 41.721 1.00 47.69 406 ILE A O 1
ATOM 3241 N N . ALA A 1 407 ? -25.385 12.667 42.074 1.00 42.84 407 ALA A N 1
ATOM 3242 C CA . ALA A 1 407 ? -25.604 11.972 40.800 1.00 42.84 407 ALA A CA 1
ATOM 3243 C C . ALA A 1 407 ? -27.023 11.379 40.658 1.00 42.84 407 ALA A C 1
ATOM 3245 O O . ALA A 1 407 ? -27.627 11.448 39.586 1.00 42.84 407 ALA A O 1
ATOM 3246 N N . ILE A 1 408 ? -27.583 10.840 41.747 1.00 47.78 408 ILE A N 1
ATOM 3247 C CA . ILE A 1 408 ? -28.920 10.221 41.750 1.00 47.78 408 ILE A CA 1
ATOM 3248 C C . ILE A 1 408 ? -30.033 11.269 41.551 1.00 47.78 408 ILE A C 1
ATOM 3250 O O . ILE A 1 408 ? -31.081 10.948 40.997 1.00 47.78 408 ILE A O 1
ATOM 3254 N N . GLY A 1 409 ? -29.802 12.532 41.930 1.00 34.84 409 GLY A N 1
ATOM 3255 C CA . GLY A 1 409 ? -30.775 13.616 41.748 1.00 34.84 409 GLY A CA 1
ATOM 3256 C C . GLY A 1 409 ? -30.980 14.062 40.293 1.00 34.84 409 GLY A C 1
ATOM 3257 O O . GLY A 1 409 ? -32.035 14.603 39.975 1.00 34.84 409 GLY A O 1
ATOM 3258 N N . VAL A 1 410 ? -30.004 13.826 39.407 1.00 39.97 410 VAL A N 1
ATOM 3259 C CA . VAL A 1 410 ? -30.033 14.312 38.011 1.00 39.97 410 VAL A CA 1
ATOM 3260 C C . VAL A 1 410 ? -30.530 13.243 37.030 1.00 39.97 410 VAL A C 1
ATOM 3262 O O . VAL A 1 410 ? -31.192 13.566 36.050 1.00 39.97 410 VAL A O 1
ATOM 3265 N N . ALA A 1 411 ? -30.267 11.960 37.295 1.00 33.94 411 ALA A N 1
ATOM 3266 C CA . ALA A 1 411 ? -30.596 10.870 36.369 1.00 33.94 411 ALA A CA 1
ATOM 3267 C C . ALA A 1 411 ? -32.086 10.458 36.339 1.00 33.94 411 ALA A C 1
ATOM 3269 O O . ALA A 1 411 ? -32.482 9.679 35.478 1.00 33.94 411 ALA A O 1
ATOM 3270 N N . VAL A 1 412 ? -32.914 10.936 37.277 1.00 36.62 412 VAL A N 1
ATOM 3271 C CA . VAL A 1 412 ? -34.304 10.463 37.469 1.00 36.62 412 VAL A CA 1
ATOM 3272 C C . VAL A 1 412 ? -35.353 11.354 36.777 1.00 36.62 412 VAL A C 1
ATOM 3274 O O . VAL A 1 412 ? -36.508 10.958 36.652 1.00 36.62 412 VAL A O 1
ATOM 3277 N N . THR A 1 413 ? -34.979 12.541 36.291 1.00 37.62 413 THR A N 1
ATOM 3278 C CA . THR A 1 413 ? -35.921 13.527 35.717 1.00 37.62 413 THR A CA 1
ATOM 3279 C C . THR A 1 413 ? -36.018 13.521 34.190 1.00 37.62 413 THR A C 1
ATOM 3281 O O . THR A 1 413 ? -36.829 14.267 33.642 1.00 37.62 413 THR A O 1
ATOM 3284 N N . MET A 1 414 ? -35.251 12.681 33.486 1.00 34.16 414 MET A N 1
ATOM 3285 C CA . MET A 1 414 ? -35.326 12.559 32.026 1.00 34.16 414 MET A CA 1
ATOM 3286 C C . MET A 1 414 ? -35.742 11.147 31.581 1.00 34.16 414 MET A C 1
ATOM 3288 O O . MET A 1 414 ? -35.166 10.154 32.013 1.00 34.16 414 MET A O 1
ATOM 3292 N N . PHE A 1 415 ? -36.695 11.115 30.642 1.00 31.89 415 PHE A N 1
ATOM 3293 C CA . PHE A 1 415 ? -37.187 9.969 29.856 1.00 31.89 415 PHE A CA 1
ATOM 3294 C C . PHE A 1 415 ? -38.170 8.982 30.519 1.00 31.89 415 PHE A C 1
ATOM 3296 O O . PHE A 1 415 ? -37.802 7.991 31.146 1.00 31.89 415 PHE A O 1
ATOM 3303 N N . ALA A 1 416 ? -39.454 9.182 30.195 1.00 28.22 416 ALA A N 1
ATOM 3304 C CA . ALA A 1 416 ? -40.461 8.126 30.077 1.00 28.22 416 ALA A CA 1
ATOM 3305 C C . ALA A 1 416 ? -40.906 8.035 28.593 1.00 28.22 416 ALA A C 1
ATOM 3307 O O . ALA A 1 416 ? -41.194 9.085 28.014 1.00 28.22 416 ALA A O 1
ATOM 3308 N N . PRO A 1 417 ? -40.948 6.844 27.958 1.00 35.81 417 PRO A N 1
ATOM 3309 C CA . PRO A 1 417 ? -41.263 6.707 26.531 1.00 35.81 417 PRO A CA 1
ATOM 3310 C C . PRO A 1 417 ? -42.695 6.211 26.235 1.00 35.81 417 PRO A C 1
ATOM 3312 O O . PRO A 1 417 ? -43.285 5.456 27.006 1.00 35.81 417 PRO A O 1
ATOM 3315 N N . GLY A 1 418 ? -43.190 6.532 25.038 1.00 26.50 418 GLY A N 1
ATOM 3316 C CA . GLY A 1 418 ? -44.188 5.756 24.282 1.00 26.50 418 GLY A CA 1
ATOM 3317 C C . GLY A 1 418 ? -43.736 5.668 22.812 1.00 26.50 418 GLY A C 1
ATOM 3318 O O . GLY A 1 418 ? -42.763 6.324 22.463 1.00 26.50 418 GLY A O 1
ATOM 3319 N N . ILE A 1 419 ? -44.347 4.960 21.858 1.00 28.67 419 ILE A N 1
ATOM 3320 C CA . ILE A 1 419 ? -45.413 3.944 21.771 1.00 28.67 419 ILE A CA 1
ATOM 3321 C C . ILE A 1 419 ? -45.499 3.633 20.246 1.00 28.67 419 ILE A C 1
ATOM 3323 O O . ILE A 1 419 ? -45.728 4.574 19.501 1.00 28.67 419 ILE A O 1
ATOM 3327 N N . PHE A 1 420 ? -45.319 2.365 19.806 1.00 27.34 420 PHE A N 1
ATOM 3328 C CA . PHE A 1 420 ? -45.642 1.780 18.458 1.00 27.34 420 PHE A CA 1
ATOM 3329 C C . PHE A 1 420 ? -45.004 2.464 17.197 1.00 27.34 420 PHE A C 1
ATOM 3331 O O . PHE A 1 420 ? -44.531 3.583 17.294 1.00 27.34 420 PHE A O 1
ATOM 3338 N N . GLY A 1 421 ? -44.860 1.929 15.966 1.00 23.56 421 GLY A N 1
ATOM 3339 C CA . GLY A 1 421 ? -45.025 0.648 15.220 1.00 23.56 421 GLY A CA 1
ATOM 3340 C C . GLY A 1 421 ? -44.354 0.849 13.814 1.00 23.56 421 GLY A C 1
ATOM 3341 O O . GLY A 1 421 ? -43.742 1.896 13.630 1.00 23.56 421 GLY A O 1
ATOM 3342 N N . GLY A 1 422 ? -44.371 0.000 12.768 1.00 22.42 422 GLY A N 1
ATOM 3343 C CA . GLY A 1 422 ? -44.840 -1.378 12.510 1.00 22.42 422 GLY A CA 1
ATOM 3344 C C . GLY A 1 422 ? -44.836 -1.689 10.979 1.00 22.42 422 GLY A C 1
ATOM 3345 O O . GLY A 1 422 ? -45.267 -0.824 10.228 1.00 22.42 422 GLY A O 1
ATOM 3346 N N . ASP A 1 423 ? -44.387 -2.890 10.552 1.00 23.14 423 ASP A N 1
ATOM 3347 C CA . ASP A 1 423 ? -44.349 -3.462 9.163 1.00 23.14 423 ASP A CA 1
ATOM 3348 C C . ASP A 1 423 ? -43.539 -2.699 8.067 1.00 23.14 423 ASP A C 1
ATOM 3350 O O . ASP A 1 423 ? -43.360 -1.492 8.151 1.00 23.14 423 ASP A O 1
ATOM 3354 N N . GLY A 1 424 ? -42.966 -3.292 7.001 1.00 22.58 424 GLY A N 1
ATOM 3355 C CA . GLY A 1 424 ? -42.831 -4.684 6.515 1.00 22.58 424 GLY A CA 1
ATOM 3356 C C . GLY A 1 424 ? -41.870 -4.752 5.282 1.00 22.58 424 GLY A C 1
ATOM 3357 O O . GLY A 1 424 ? -41.375 -3.702 4.873 1.00 22.58 424 GLY A O 1
ATOM 3358 N N . PRO A 1 425 ? -41.547 -5.932 4.695 1.00 35.84 425 PRO A N 1
ATOM 3359 C CA . PRO A 1 425 ? -40.510 -6.082 3.648 1.00 35.84 425 PRO A CA 1
ATOM 3360 C C . PRO A 1 425 ? -41.037 -6.386 2.223 1.00 35.84 425 PRO A C 1
ATOM 3362 O O . PRO A 1 425 ? -42.085 -7.015 2.084 1.00 35.84 425 PRO A O 1
ATOM 3365 N N . THR A 1 426 ? -40.252 -6.079 1.176 1.00 25.50 426 THR A N 1
ATOM 3366 C CA . THR A 1 426 ? -40.424 -6.620 -0.199 1.00 25.50 426 THR A CA 1
ATOM 3367 C C . THR A 1 426 ? -39.100 -6.740 -0.971 1.00 25.50 426 THR A C 1
ATOM 3369 O O . THR A 1 426 ? -38.317 -5.792 -0.995 1.00 25.50 426 THR A O 1
ATOM 3372 N N . ASP A 1 427 ? -38.899 -7.881 -1.641 1.00 24.83 427 ASP A N 1
ATOM 3373 C CA . ASP A 1 427 ? -37.795 -8.179 -2.576 1.00 24.83 427 ASP A CA 1
ATOM 3374 C C . ASP A 1 427 ? -38.023 -7.614 -3.999 1.00 24.83 427 ASP A C 1
ATOM 3376 O O . ASP A 1 427 ? -39.148 -7.282 -4.375 1.00 24.83 427 ASP A O 1
ATOM 3380 N N . GLY A 1 428 ? -36.974 -7.619 -4.835 1.00 23.59 428 GLY A N 1
ATOM 3381 C CA . GLY A 1 428 ? -37.076 -7.465 -6.295 1.00 23.59 428 GLY A CA 1
ATOM 3382 C C . GLY A 1 428 ? -35.731 -7.649 -7.017 1.00 23.59 428 GLY A C 1
ATOM 3383 O O . GLY A 1 428 ? -34.759 -6.976 -6.681 1.00 23.59 428 GLY A O 1
ATOM 3384 N N . THR A 1 429 ? -35.652 -8.551 -8.007 1.00 22.98 429 THR A N 1
ATOM 3385 C CA . THR A 1 429 ? -34.374 -8.987 -8.617 1.00 22.98 429 THR A CA 1
ATOM 3386 C C . THR A 1 429 ? -34.477 -9.282 -10.124 1.00 22.98 429 THR A C 1
ATOM 3388 O O . THR A 1 429 ? -35.329 -10.077 -10.508 1.00 22.98 429 THR A O 1
ATOM 3391 N N . VAL A 1 430 ? -33.508 -8.766 -10.915 1.00 28.67 430 VAL A N 1
ATOM 3392 C CA . VAL A 1 430 ? -33.139 -9.116 -12.329 1.00 28.67 430 VAL A CA 1
ATOM 3393 C C . VAL A 1 430 ? -34.264 -8.977 -13.405 1.00 28.67 430 VAL A C 1
ATOM 3395 O O . VAL A 1 430 ? -35.415 -8.820 -13.011 1.00 28.67 430 VAL A O 1
ATOM 3398 N N . PRO A 1 431 ? -34.011 -8.969 -14.751 1.00 33.62 431 PRO A N 1
ATOM 3399 C CA . PRO A 1 431 ? -32.856 -9.474 -15.523 1.00 33.62 431 PRO A CA 1
ATOM 3400 C C . PRO A 1 431 ? -32.221 -8.507 -16.559 1.00 33.62 431 PRO A C 1
ATOM 3402 O O . PRO A 1 431 ? -32.718 -7.418 -16.822 1.00 33.62 431 PRO A O 1
ATOM 3405 N N . GLY A 1 432 ? -31.102 -8.935 -17.163 1.00 27.88 432 GLY A N 1
ATOM 3406 C CA . GLY A 1 432 ? -30.389 -8.209 -18.228 1.00 27.88 432 GLY A CA 1
ATOM 3407 C C . GLY A 1 432 ? -30.742 -8.650 -19.658 1.00 27.88 432 GLY A C 1
ATOM 3408 O O . GLY A 1 432 ? -31.499 -9.598 -19.862 1.00 27.88 432 GLY A O 1
ATOM 3409 N N . LEU A 1 433 ? -30.137 -7.984 -20.648 1.00 27.25 433 LEU A N 1
ATOM 3410 C CA . LEU A 1 433 ? -30.314 -8.226 -22.085 1.00 27.25 433 LEU A CA 1
ATOM 3411 C C . LEU A 1 433 ? -28.979 -8.117 -22.846 1.00 27.25 433 LEU A C 1
ATOM 3413 O O . LEU A 1 433 ? -28.107 -7.336 -22.478 1.00 27.25 433 LEU A O 1
ATOM 3417 N N . LYS A 1 434 ? -28.853 -8.900 -23.923 1.00 32.84 434 LYS A N 1
ATOM 3418 C CA . LYS A 1 434 ? -27.865 -8.736 -25.005 1.00 32.84 434 LYS A CA 1
ATOM 3419 C C . LYS A 1 434 ? -28.606 -8.284 -26.266 1.00 32.84 434 LYS A C 1
ATOM 3421 O O . LYS A 1 434 ? -29.726 -8.749 -26.470 1.00 32.84 434 LYS A O 1
ATOM 3426 N N . SER A 1 435 ? -27.958 -7.528 -27.151 1.00 28.52 435 SER A N 1
ATOM 3427 C CA . SER A 1 435 ? -28.300 -7.494 -28.583 1.00 28.52 435 SER A CA 1
ATOM 3428 C C . SER A 1 435 ? -27.099 -7.067 -29.436 1.00 28.52 435 SER A C 1
ATOM 3430 O O . SER A 1 435 ? -26.119 -6.547 -28.910 1.00 28.52 435 SER A O 1
ATOM 3432 N N . GLU A 1 436 ? -27.180 -7.355 -30.734 1.00 30.95 436 GLU A N 1
ATOM 3433 C CA . GLU A 1 436 ? -26.163 -7.130 -31.770 1.00 30.95 436 GLU A CA 1
ATOM 3434 C C . GLU A 1 436 ? -26.381 -5.799 -32.526 1.00 30.95 436 GLU A C 1
ATOM 3436 O O . GLU A 1 436 ? -27.417 -5.151 -32.369 1.00 30.95 436 GLU A O 1
ATOM 3441 N N . ALA A 1 437 ? -25.389 -5.402 -33.332 1.00 39.06 437 ALA A N 1
ATOM 3442 C CA . ALA A 1 437 ? -25.170 -4.030 -33.801 1.00 39.06 437 ALA A CA 1
ATOM 3443 C C . ALA A 1 437 ? -25.884 -3.606 -35.106 1.00 39.06 437 ALA A C 1
ATOM 3445 O O . ALA A 1 437 ? -26.150 -4.410 -36.002 1.00 39.06 437 ALA A O 1
ATOM 3446 N N . GLY A 1 438 ? -26.041 -2.286 -35.245 1.00 35.53 438 GLY A N 1
ATOM 3447 C CA . GLY A 1 438 ? -26.146 -1.537 -36.506 1.00 35.53 438 GLY A CA 1
ATOM 3448 C C . GLY A 1 438 ? -25.241 -0.289 -36.443 1.00 35.53 438 GLY A C 1
ATOM 3449 O O . GLY A 1 438 ? -24.528 -0.127 -35.456 1.00 35.53 438 GLY A O 1
ATOM 3450 N N . PRO A 1 439 ? -25.224 0.601 -37.454 1.00 48.72 439 PRO A N 1
ATOM 3451 C CA . PRO A 1 439 ? -24.593 1.913 -37.314 1.00 48.72 439 PRO A CA 1
ATOM 3452 C C . PRO A 1 439 ? -25.512 2.792 -36.454 1.00 48.72 439 PRO A C 1
ATOM 3454 O O . PRO A 1 439 ? -26.518 3.304 -36.941 1.00 48.72 439 PRO A O 1
ATOM 3457 N N . GLU A 1 440 ? -25.228 2.859 -35.157 1.00 57.81 440 GLU A N 1
ATOM 3458 C CA . GLU A 1 440 ? -26.137 3.450 -34.173 1.00 57.81 440 GLU A CA 1
ATOM 3459 C C . GLU A 1 440 ? -26.166 4.984 -34.224 1.00 57.81 440 GLU A C 1
ATOM 3461 O O . GLU A 1 440 ? -25.171 5.642 -34.529 1.00 57.81 440 GLU A O 1
ATOM 3466 N N . GLU A 1 441 ? -27.338 5.548 -33.925 1.00 66.69 441 GLU A N 1
ATOM 3467 C CA . GLU A 1 441 ? -27.517 6.990 -33.745 1.00 66.69 441 GLU A CA 1
ATOM 3468 C C . GLU A 1 441 ? -26.679 7.485 -32.548 1.00 66.69 441 GLU A C 1
ATOM 3470 O O . GLU A 1 441 ? -26.477 6.728 -31.592 1.00 66.69 441 GLU A O 1
ATOM 3475 N N . PRO A 1 442 ? -26.189 8.740 -32.562 1.00 78.38 442 PRO A N 1
ATOM 3476 C CA . PRO A 1 442 ? -25.414 9.278 -31.451 1.00 78.38 442 PRO A CA 1
ATOM 3477 C C . PRO A 1 442 ? -26.244 9.279 -30.162 1.00 78.38 442 PRO A C 1
ATOM 3479 O O . PRO A 1 442 ? -27.343 9.836 -30.093 1.00 78.38 442 PRO A O 1
ATOM 3482 N N . ILE A 1 443 ? -25.699 8.658 -29.121 1.00 83.62 443 ILE A N 1
ATOM 3483 C CA . ILE A 1 443 ? -26.337 8.526 -27.820 1.00 83.62 443 ILE A CA 1
ATOM 3484 C C . ILE A 1 443 ? -26.250 9.874 -27.105 1.00 83.62 443 ILE A C 1
ATOM 3486 O O . ILE A 1 443 ? -25.168 10.435 -26.937 1.00 83.62 443 ILE A O 1
ATOM 3490 N N . THR A 1 444 ? -27.402 10.379 -26.659 1.00 90.19 444 THR A N 1
ATOM 3491 C CA . THR A 1 444 ? -27.500 11.585 -25.827 1.00 90.19 444 THR A CA 1
ATOM 3492 C C . THR A 1 444 ? -27.800 11.196 -24.382 1.00 90.19 444 THR A C 1
ATOM 3494 O O . THR A 1 444 ? -28.821 10.567 -24.108 1.00 90.19 444 THR A O 1
ATOM 3497 N N . VAL A 1 445 ? -26.934 11.599 -23.453 1.00 90.94 445 VAL A N 1
ATOM 3498 C CA . VAL A 1 445 ? -27.089 11.391 -22.006 1.00 90.94 445 VAL A CA 1
ATOM 3499 C C . VAL A 1 445 ? -27.267 12.751 -21.326 1.00 90.94 445 VAL A C 1
ATOM 3501 O O . VAL A 1 445 ? -26.321 13.539 -21.321 1.00 90.94 445 VAL A O 1
ATOM 3504 N N . PRO A 1 446 ? -28.449 13.061 -20.764 1.00 93.12 446 PRO A N 1
ATOM 3505 C CA . PRO A 1 446 ? -28.646 14.258 -19.954 1.00 93.12 446 PRO A CA 1
ATOM 3506 C C . PRO A 1 446 ? -28.117 14.065 -18.523 1.00 93.12 446 PRO A C 1
ATOM 3508 O O . PRO A 1 446 ? -28.032 12.939 -18.023 1.00 93.12 446 PRO A O 1
ATOM 3511 N N . SER A 1 447 ? -27.816 15.171 -17.848 1.00 91.69 447 SER A N 1
ATOM 3512 C CA . SER A 1 447 ? -27.726 15.238 -16.389 1.00 91.69 447 SER A CA 1
ATOM 3513 C C . SER A 1 447 ? -29.099 15.092 -15.733 1.00 91.69 447 SER A C 1
ATOM 3515 O O . SER A 1 447 ? -30.147 15.295 -16.350 1.00 91.69 447 SER A O 1
ATOM 3517 N N . ASP A 1 448 ? -29.088 14.742 -14.453 1.00 81.56 448 ASP A N 1
ATOM 3518 C CA . ASP A 1 448 ? -30.267 14.585 -13.604 1.00 81.56 448 ASP A CA 1
ATOM 3519 C C . ASP A 1 448 ? -31.031 15.897 -13.344 1.00 81.56 448 ASP A C 1
ATOM 3521 O O . ASP A 1 448 ? -32.239 15.859 -13.106 1.00 81.56 448 ASP A O 1
ATOM 3525 N N . ASP A 1 449 ? -30.370 17.049 -13.479 1.00 85.75 449 ASP A N 1
ATOM 3526 C CA . ASP A 1 449 ? -30.989 18.384 -13.476 1.00 85.75 449 ASP A CA 1
ATOM 3527 C C . ASP A 1 449 ? -31.384 18.901 -14.880 1.00 85.75 449 ASP A C 1
ATOM 3529 O O . ASP A 1 449 ? -32.033 19.941 -15.002 1.00 85.75 449 ASP A O 1
ATOM 3533 N N . GLY A 1 450 ? -31.004 18.183 -15.945 1.00 86.94 450 GLY A N 1
ATOM 3534 C CA . GLY A 1 450 ? -31.271 18.531 -17.343 1.00 86.94 450 GLY A CA 1
ATOM 3535 C C . GLY A 1 450 ? -30.471 19.710 -17.915 1.00 86.94 450 GLY A C 1
ATOM 3536 O O . GLY A 1 450 ? -30.742 20.100 -19.051 1.00 86.94 450 GLY A O 1
ATOM 3537 N N . ARG A 1 451 ? -29.508 20.281 -17.175 1.00 88.94 451 ARG A N 1
ATOM 3538 C CA . ARG A 1 451 ? -28.702 21.445 -17.610 1.00 88.94 451 ARG A CA 1
ATOM 3539 C C . ARG A 1 451 ? -27.518 21.089 -18.503 1.00 88.94 451 ARG A C 1
ATOM 3541 O O . ARG A 1 451 ? -27.003 21.953 -19.212 1.00 88.94 451 ARG A O 1
ATOM 3548 N N . VAL A 1 452 ? -27.081 19.833 -18.472 1.00 93.25 452 VAL A N 1
ATOM 3549 C CA . VAL A 1 452 ? -25.926 19.343 -19.228 1.00 93.25 452 VAL A CA 1
ATOM 3550 C C . VAL A 1 452 ? -26.326 18.124 -20.043 1.00 93.25 452 VAL A C 1
ATOM 3552 O O . VAL A 1 452 ? -27.060 17.256 -19.574 1.00 93.25 452 VAL A O 1
ATOM 3555 N N . ARG A 1 453 ? -25.832 18.034 -21.278 1.00 95.12 453 ARG A N 1
ATOM 3556 C CA . ARG A 1 453 ? -26.008 16.861 -22.139 1.00 95.12 453 ARG A CA 1
ATOM 3557 C C . ARG A 1 453 ? -24.685 16.445 -22.771 1.00 95.12 453 ARG A C 1
ATOM 3559 O O . ARG A 1 453 ? -23.941 17.283 -23.269 1.00 95.12 453 ARG A O 1
ATOM 3566 N N . LEU A 1 454 ? -24.410 15.146 -22.750 1.00 93.50 454 LEU A N 1
ATOM 3567 C CA . LEU A 1 454 ? -23.290 14.507 -23.434 1.00 93.50 454 LEU A CA 1
ATOM 3568 C C . LEU A 1 454 ? -23.821 13.801 -24.684 1.00 93.50 454 LEU A C 1
ATOM 3570 O O . LEU A 1 454 ? -24.759 13.013 -24.578 1.00 93.50 454 LEU A O 1
ATOM 3574 N N . ILE A 1 455 ? -23.211 14.050 -25.838 1.00 92.19 455 ILE A N 1
ATOM 3575 C CA . ILE A 1 455 ? -23.528 13.408 -27.117 1.00 92.19 455 ILE A CA 1
ATOM 3576 C C . ILE A 1 455 ? -22.293 12.631 -27.580 1.00 92.19 455 ILE A C 1
ATOM 3578 O O . ILE A 1 455 ? -21.206 13.197 -27.694 1.00 92.19 455 ILE A O 1
ATOM 3582 N N . TYR A 1 456 ? -22.437 11.330 -27.835 1.00 88.81 456 TYR A N 1
ATOM 3583 C CA . TYR A 1 456 ? -21.330 10.469 -28.265 1.00 88.81 456 TYR A CA 1
ATOM 3584 C C . TYR A 1 456 ? -21.798 9.355 -29.214 1.00 88.81 456 TYR A C 1
ATOM 3586 O O . TYR A 1 456 ? -22.948 8.927 -29.171 1.00 88.81 456 TYR A O 1
ATOM 3594 N N . SER A 1 457 ? -20.916 8.872 -30.090 1.00 82.56 457 SER A N 1
ATOM 3595 C CA . SER A 1 457 ? -21.208 7.734 -30.980 1.00 82.56 457 SER A CA 1
ATOM 3596 C C . SER A 1 457 ? -21.101 6.407 -30.218 1.00 82.56 457 SER A C 1
ATOM 3598 O O . SER A 1 457 ? -20.208 6.273 -29.388 1.00 82.56 457 SER A O 1
ATOM 3600 N N . ASN A 1 458 ? -21.949 5.401 -30.474 1.00 70.19 458 ASN A N 1
ATOM 3601 C CA . ASN A 1 458 ? -21.906 4.158 -29.676 1.00 70.19 458 ASN A CA 1
ATOM 3602 C C . ASN A 1 458 ? -20.564 3.396 -29.787 1.00 70.19 458 ASN A C 1
ATOM 3604 O O . ASN A 1 458 ? -20.180 2.672 -28.872 1.00 70.19 458 ASN A O 1
ATOM 3608 N N . ASP A 1 459 ? -19.819 3.589 -30.877 1.00 71.31 459 ASP A N 1
ATOM 3609 C CA . ASP A 1 459 ? -18.476 3.031 -31.058 1.00 71.31 459 ASP A CA 1
ATOM 3610 C C . ASP A 1 459 ? -17.363 3.812 -30.337 1.00 71.31 459 ASP A C 1
ATOM 3612 O O . ASP A 1 459 ? -16.253 3.292 -30.226 1.00 71.31 459 ASP A O 1
ATOM 3616 N N . SER A 1 460 ? -17.633 5.010 -29.800 1.00 68.75 460 SER A N 1
ATOM 3617 C CA . SER A 1 460 ? -16.586 5.837 -29.192 1.00 68.75 460 SER A CA 1
ATOM 3618 C C . SER A 1 460 ? -16.140 5.404 -27.804 1.00 68.75 460 SER A C 1
ATOM 3620 O O . SER A 1 460 ? -15.063 5.801 -27.358 1.00 68.75 460 SER A O 1
ATOM 3622 N N . VAL A 1 461 ? -16.953 4.618 -27.097 1.00 70.44 461 VAL A N 1
ATOM 3623 C CA . VAL A 1 461 ? -16.714 4.303 -25.688 1.00 70.44 461 VAL A CA 1
ATOM 3624 C C . VAL A 1 461 ? -15.983 2.972 -25.559 1.00 70.44 461 VAL A C 1
ATOM 3626 O O . VAL A 1 461 ? -16.547 1.898 -25.769 1.00 70.44 461 VAL A O 1
ATOM 3629 N N . SER A 1 462 ? -14.728 3.016 -25.112 1.00 58.81 462 SER A N 1
ATOM 3630 C CA . SER A 1 462 ? -13.956 1.809 -24.794 1.00 58.81 462 SER A CA 1
ATOM 3631 C C . SER A 1 462 ? -14.405 1.195 -23.451 1.00 58.81 462 SER A C 1
ATOM 3633 O O . SER A 1 462 ? -13.715 1.324 -22.435 1.00 58.81 462 SER A O 1
ATOM 3635 N N . ILE A 1 463 ? -15.587 0.566 -23.416 1.00 54.00 463 ILE A N 1
ATOM 3636 C CA . ILE A 1 463 ? -16.213 0.053 -22.184 1.00 54.00 463 ILE A CA 1
ATOM 3637 C C . ILE A 1 463 ? -15.484 -1.195 -21.657 1.00 54.00 463 ILE A C 1
ATOM 3639 O O . ILE A 1 463 ? -15.678 -2.304 -22.145 1.00 54.00 463 ILE A O 1
ATOM 3643 N N . ASN A 1 464 ? -14.725 -1.017 -20.573 1.00 47.03 464 ASN A N 1
ATOM 3644 C CA . ASN A 1 464 ? -14.271 -2.083 -19.664 1.00 47.03 464 ASN A CA 1
ATOM 3645 C C . ASN A 1 464 ? -14.726 -1.789 -18.212 1.00 47.03 464 ASN A C 1
ATOM 3647 O O . ASN A 1 464 ? -13.996 -2.021 -17.251 1.00 47.03 464 ASN A O 1
ATOM 3651 N N . GLY A 1 465 ? -15.932 -1.229 -18.051 1.00 48.22 465 GLY A N 1
ATOM 3652 C CA . GLY A 1 465 ? -16.501 -0.801 -16.767 1.00 48.22 465 GLY A CA 1
ATOM 3653 C C . GLY A 1 465 ? -17.988 -1.145 -16.634 1.00 48.22 465 GLY A C 1
ATOM 3654 O O . GLY A 1 465 ? -18.692 -1.304 -17.628 1.00 48.22 465 GLY A O 1
ATOM 3655 N N . ALA A 1 466 ? -18.467 -1.300 -15.398 1.00 49.84 466 ALA A N 1
ATOM 3656 C CA . ALA A 1 466 ? -19.808 -1.809 -15.114 1.00 49.84 466 ALA A CA 1
ATOM 3657 C C . ALA A 1 466 ? -20.867 -0.694 -14.999 1.00 49.84 466 ALA A C 1
ATOM 3659 O O . ALA A 1 466 ? -21.045 -0.121 -13.926 1.00 49.84 466 ALA A O 1
ATOM 3660 N N . GLY A 1 467 ? -21.622 -0.452 -16.074 1.00 60.03 467 GLY A N 1
ATOM 3661 C CA . GLY A 1 467 ? -22.846 0.362 -16.051 1.00 60.03 467 GLY A CA 1
ATOM 3662 C C . GLY A 1 467 ? -23.017 1.277 -17.271 1.00 60.03 467 GLY A C 1
ATOM 3663 O O . GLY A 1 467 ? -22.054 1.486 -18.007 1.00 60.03 467 GLY A O 1
ATOM 3664 N N . PRO A 1 468 ? -24.232 1.808 -17.506 1.00 77.31 468 PRO A N 1
ATOM 3665 C CA . PRO A 1 468 ? -24.462 2.842 -18.513 1.00 77.31 468 PRO A CA 1
ATOM 3666 C C . PRO A 1 468 ? -23.808 4.169 -18.100 1.00 77.31 468 PRO A C 1
ATOM 3668 O O . PRO A 1 468 ? -23.691 4.457 -16.907 1.00 77.31 468 PRO A O 1
ATOM 3671 N N . LEU A 1 469 ? -23.433 4.984 -19.090 1.00 83.50 469 LEU A N 1
ATOM 3672 C CA . LEU A 1 469 ? -22.970 6.351 -18.859 1.00 83.50 469 LEU A CA 1
ATOM 3673 C C . LEU A 1 469 ? -24.090 7.217 -18.269 1.00 83.50 469 LEU A C 1
ATOM 3675 O O . LEU A 1 469 ? -25.235 7.169 -18.720 1.00 83.50 469 LEU A O 1
ATOM 3679 N N . LYS A 1 470 ? -23.735 8.023 -17.271 1.00 89.06 470 LYS A N 1
ATOM 3680 C CA . LYS A 1 470 ? -24.587 9.022 -16.620 1.00 89.06 470 LYS A CA 1
ATOM 3681 C C . LYS A 1 470 ? -23.777 10.274 -16.300 1.00 89.06 470 LYS A C 1
ATOM 3683 O O . LYS A 1 470 ? -22.578 10.192 -16.036 1.00 89.06 470 LYS A O 1
ATOM 3688 N N . ILE A 1 471 ? -24.451 11.417 -16.276 1.00 91.31 471 ILE A N 1
ATOM 3689 C CA . ILE A 1 471 ? -23.904 12.666 -15.746 1.00 91.31 471 ILE A CA 1
ATOM 3690 C C . ILE A 1 471 ? -24.555 12.889 -14.382 1.00 91.31 471 ILE A C 1
ATOM 3692 O O . ILE A 1 471 ? -25.778 12.861 -14.280 1.00 91.31 471 ILE A O 1
ATOM 3696 N N . VAL A 1 472 ? -23.740 13.058 -13.344 1.00 88.94 472 VAL A N 1
ATOM 3697 C CA . VAL A 1 472 ? -24.186 13.302 -11.967 1.00 88.94 472 VAL A CA 1
ATOM 3698 C C . VAL A 1 472 ? -23.959 14.773 -11.632 1.00 88.94 472 VAL A C 1
ATOM 3700 O O . VAL A 1 472 ? -22.804 15.204 -11.578 1.00 88.94 472 VAL A O 1
ATOM 3703 N N . HIS A 1 473 ? -25.033 15.531 -11.411 1.00 91.69 473 HIS A N 1
ATOM 3704 C CA . HIS A 1 473 ? -24.993 16.866 -10.807 1.00 91.69 473 HIS A CA 1
ATOM 3705 C C . HIS A 1 473 ? -24.598 16.778 -9.328 1.00 91.69 473 HIS A C 1
ATOM 3707 O O . HIS A 1 473 ? -24.949 15.834 -8.615 1.00 91.69 473 HIS A O 1
ATOM 3713 N N . THR A 1 474 ? -23.812 17.736 -8.840 1.00 87.81 474 THR A N 1
ATOM 3714 C CA . THR A 1 474 ? -23.483 17.857 -7.415 1.00 87.81 474 THR A CA 1
ATOM 3715 C C . THR A 1 474 ? -23.218 19.312 -7.029 1.00 87.81 474 THR A C 1
ATOM 3717 O O . THR A 1 474 ? -22.458 20.024 -7.686 1.00 87.81 474 THR A O 1
ATOM 3720 N N . GLU A 1 475 ? -23.825 19.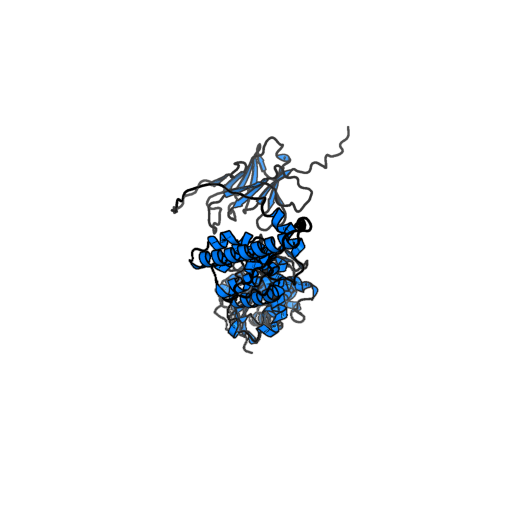737 -5.920 1.00 86.50 475 GLU A N 1
ATOM 3721 C CA . GLU A 1 475 ? -23.613 21.053 -5.309 1.00 86.50 475 GLU A CA 1
ATOM 3722 C C . GLU A 1 475 ? -22.256 21.150 -4.584 1.00 86.50 475 GLU A C 1
ATOM 3724 O O . GLU A 1 475 ? -21.792 20.198 -3.948 1.00 86.50 475 GLU A O 1
ATOM 3729 N N . GLY A 1 476 ? -21.654 22.341 -4.617 1.00 81.38 476 GLY A N 1
ATOM 3730 C CA . GLY A 1 476 ? -20.432 22.702 -3.903 1.00 81.38 476 GLY A CA 1
ATOM 3731 C C . GLY A 1 476 ? -19.164 22.305 -4.656 1.00 81.38 476 GLY A C 1
ATOM 3732 O O . GLY A 1 476 ? -18.619 21.216 -4.450 1.00 81.38 476 GLY A O 1
ATOM 3733 N N . VAL A 1 477 ? -18.640 23.207 -5.492 1.00 78.81 477 VAL A N 1
ATOM 3734 C CA . VAL A 1 477 ? -17.450 22.932 -6.319 1.00 78.81 477 VAL A CA 1
ATOM 3735 C C . VAL A 1 477 ? -16.226 22.632 -5.431 1.00 78.81 477 VAL A C 1
ATOM 3737 O O . VAL A 1 477 ? -15.829 23.471 -4.612 1.00 78.81 477 VAL A O 1
ATOM 3740 N N . PRO A 1 478 ? -15.568 21.461 -5.569 1.00 72.81 478 PRO A N 1
ATOM 3741 C CA . PRO A 1 478 ? -14.446 21.101 -4.712 1.00 72.81 478 PRO A CA 1
ATOM 3742 C C . PRO A 1 478 ? -13.277 22.086 -4.828 1.00 72.81 478 PRO A C 1
ATOM 3744 O O . PRO A 1 478 ? -12.863 22.454 -5.931 1.00 72.81 478 PRO A O 1
ATOM 3747 N N . LYS A 1 479 ? -12.737 22.463 -3.654 1.00 65.81 479 LYS A N 1
ATOM 3748 C CA . LYS A 1 479 ? -11.749 23.538 -3.429 1.00 65.81 479 LYS A CA 1
ATOM 3749 C C . LYS A 1 479 ? -10.834 23.811 -4.625 1.00 65.81 479 LYS A C 1
ATOM 3751 O O . LYS A 1 479 ? -9.950 23.017 -4.949 1.00 65.81 479 LYS A O 1
ATOM 3756 N N . ILE A 1 480 ? -11.017 24.993 -5.202 1.00 60.72 480 ILE A N 1
ATOM 3757 C CA . ILE A 1 480 ? -10.222 25.520 -6.306 1.00 60.72 480 ILE A CA 1
ATOM 3758 C C . ILE A 1 480 ? -8.788 25.772 -5.813 1.00 60.72 480 ILE A C 1
ATOM 3760 O O . ILE A 1 480 ? -8.580 26.416 -4.785 1.00 60.72 480 ILE A O 1
ATOM 3764 N N . GLY A 1 481 ? -7.791 25.258 -6.540 1.00 49.31 481 GLY A N 1
ATOM 3765 C CA . GLY A 1 481 ? -6.370 25.433 -6.200 1.00 49.31 481 GLY A CA 1
ATOM 3766 C C . GLY A 1 481 ? -5.835 26.856 -6.424 1.00 49.31 481 GLY A C 1
ATOM 3767 O O . GLY A 1 481 ? -4.792 27.202 -5.875 1.00 49.31 481 GLY A O 1
ATOM 3768 N N . ASN A 1 482 ? -6.566 27.674 -7.187 1.00 52.44 482 ASN A N 1
ATOM 3769 C CA . ASN A 1 482 ? -6.245 29.059 -7.524 1.00 52.44 482 ASN A CA 1
ATOM 3770 C C . ASN A 1 482 ? -7.365 29.968 -6.994 1.00 52.44 482 ASN A C 1
ATOM 3772 O O . ASN A 1 482 ? -8.532 29.751 -7.310 1.00 52.44 482 ASN A O 1
ATOM 3776 N N . GLY A 1 483 ? -7.028 30.991 -6.206 1.00 54.66 483 GLY A N 1
ATOM 3777 C CA . GLY A 1 483 ? -8.004 31.861 -5.527 1.00 54.66 483 GLY A CA 1
ATOM 3778 C C . GLY A 1 483 ? -8.671 32.935 -6.398 1.00 54.66 483 GLY A C 1
ATOM 3779 O O . GLY A 1 483 ? -9.131 33.931 -5.853 1.00 54.66 483 GLY A O 1
ATOM 3780 N N . GLU A 1 484 ? -8.670 32.770 -7.723 1.00 62.59 484 GLU A N 1
ATOM 3781 C CA . GLU A 1 484 ? -9.039 33.808 -8.705 1.00 62.59 484 GLU A CA 1
ATOM 3782 C C . GLU A 1 484 ? -10.237 33.417 -9.591 1.00 62.59 484 GLU A C 1
ATOM 3784 O O . GLU A 1 484 ? -10.629 34.182 -10.469 1.00 62.59 484 GLU A O 1
ATOM 3789 N N . TRP A 1 485 ? -10.804 32.223 -9.396 1.00 74.06 485 TRP A N 1
ATOM 3790 C CA . TRP A 1 485 ? -11.932 31.716 -10.183 1.00 74.06 485 TRP A CA 1
ATOM 3791 C C . TRP A 1 485 ? -13.229 31.822 -9.379 1.00 74.06 485 TRP A C 1
ATOM 3793 O O . TRP A 1 485 ? -13.273 31.435 -8.210 1.00 74.06 485 TRP A O 1
ATOM 3803 N N . PHE A 1 486 ? -14.291 32.313 -10.017 1.00 80.38 486 PHE A N 1
ATOM 3804 C CA . PHE A 1 486 ? -15.612 32.467 -9.409 1.00 80.38 486 PHE A CA 1
ATOM 3805 C C . PHE A 1 486 ? -16.577 31.442 -10.003 1.00 80.38 486 PHE A C 1
ATOM 3807 O O . PHE A 1 486 ? -16.763 31.411 -11.218 1.00 80.38 486 PHE A O 1
ATOM 3814 N N . ASN A 1 487 ? -17.196 30.615 -9.158 1.00 83.25 487 ASN A N 1
ATOM 3815 C CA . ASN A 1 487 ? -18.189 29.629 -9.595 1.00 83.25 487 ASN A CA 1
ATOM 3816 C C . ASN A 1 487 ? -19.410 30.343 -10.196 1.00 83.25 487 ASN A C 1
ATOM 3818 O O . ASN A 1 487 ? -19.883 31.338 -9.644 1.00 83.25 487 ASN A O 1
ATOM 3822 N N . TYR A 1 488 ? -19.939 29.821 -11.300 1.00 83.44 488 TYR A N 1
ATOM 3823 C CA . TYR A 1 488 ? -21.116 30.377 -11.969 1.00 83.44 488 TYR A CA 1
ATOM 3824 C C . TYR A 1 488 ? -22.408 30.172 -11.151 1.00 83.44 488 TYR A C 1
ATOM 3826 O O . TYR A 1 488 ? -23.166 31.127 -10.942 1.00 83.44 488 TYR A O 1
ATOM 3834 N N . ASP A 1 489 ? -22.624 28.941 -10.675 1.00 83.00 489 ASP A N 1
ATOM 3835 C CA . ASP A 1 489 ? -23.807 28.453 -9.941 1.00 83.00 489 ASP A CA 1
ATOM 3836 C C . ASP A 1 489 ? -23.457 27.493 -8.776 1.00 83.00 489 ASP A C 1
ATOM 3838 O O . ASP A 1 489 ? -24.329 26.818 -8.236 1.00 83.00 489 ASP A O 1
ATOM 3842 N N . ASP A 1 490 ? -22.175 27.428 -8.397 1.00 82.75 490 ASP A N 1
ATOM 3843 C CA . ASP A 1 490 ? -21.606 26.504 -7.396 1.00 82.75 490 ASP A CA 1
ATOM 3844 C C . ASP A 1 490 ? -21.931 25.010 -7.618 1.00 82.75 490 ASP A C 1
ATOM 3846 O O . ASP A 1 490 ? -21.902 24.216 -6.679 1.00 82.75 490 ASP A O 1
ATOM 3850 N N . SER A 1 491 ? -22.197 24.611 -8.866 1.00 88.06 491 SER A N 1
ATOM 3851 C CA . SER A 1 491 ? -22.452 23.221 -9.254 1.00 88.06 491 SER A CA 1
ATOM 3852 C C . SER A 1 491 ? -21.298 22.624 -10.063 1.00 88.06 491 SER A C 1
ATOM 3854 O O . SER A 1 491 ? -20.565 23.326 -10.764 1.00 88.06 491 SER A O 1
ATOM 3856 N N . TYR A 1 492 ? -21.144 21.302 -9.994 1.00 91.94 492 TYR A N 1
ATOM 3857 C CA . TYR A 1 492 ? -20.294 20.545 -10.910 1.00 91.94 492 TYR A CA 1
ATOM 3858 C C . TYR A 1 492 ? -20.975 19.256 -11.372 1.00 91.94 492 TYR A C 1
ATOM 3860 O O . TYR A 1 492 ? -21.885 18.737 -10.728 1.00 91.94 492 TYR A O 1
ATOM 3868 N N . TYR A 1 493 ? -20.502 18.740 -12.499 1.00 93.19 493 TYR A N 1
ATOM 3869 C CA . TYR A 1 493 ? -21.067 17.605 -13.212 1.00 93.19 493 TYR A CA 1
ATOM 3870 C C . TYR A 1 493 ? -19.980 16.551 -13.397 1.00 93.19 493 TYR A C 1
ATOM 3872 O O . TYR A 1 493 ? -18.891 16.861 -13.884 1.00 93.19 493 TYR A O 1
ATOM 3880 N N . THR A 1 494 ? -20.258 15.311 -13.001 1.00 91.44 494 THR A N 1
ATOM 3881 C CA . THR A 1 494 ? -19.310 14.19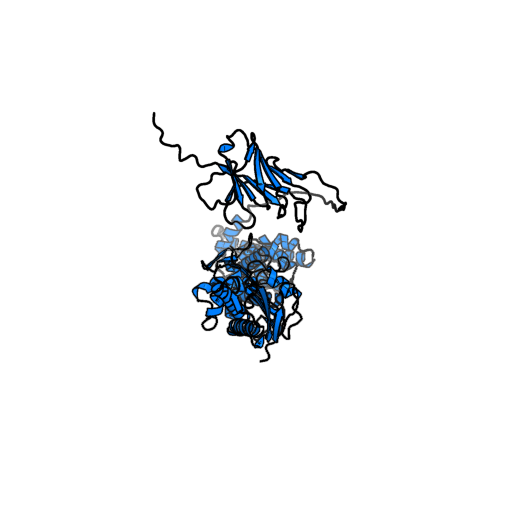2 -13.112 1.00 91.44 494 THR A CA 1
ATOM 3882 C C . THR A 1 494 ? -19.841 13.164 -14.100 1.00 91.44 494 THR A C 1
ATOM 3884 O O . THR A 1 494 ? -20.955 12.671 -13.933 1.00 91.44 494 THR A O 1
ATOM 3887 N N . ILE A 1 495 ? -19.051 12.835 -15.124 1.00 90.00 495 ILE A N 1
ATOM 3888 C CA . ILE A 1 495 ? -19.387 11.781 -16.091 1.00 90.00 495 ILE A CA 1
ATOM 3889 C C . ILE A 1 495 ? -18.914 10.436 -15.523 1.00 90.00 495 ILE A C 1
ATOM 3891 O O . ILE A 1 495 ? -17.717 10.239 -15.335 1.00 90.00 495 ILE A O 1
ATOM 3895 N N . GLU A 1 496 ? -19.841 9.515 -15.255 1.00 84.69 496 GLU A N 1
ATOM 3896 C CA . GLU A 1 496 ? -19.554 8.177 -14.715 1.00 84.69 496 GLU A CA 1
ATOM 3897 C C . GLU A 1 496 ? -20.144 7.073 -15.615 1.00 84.69 496 GLU A C 1
ATOM 3899 O O . GLU A 1 496 ? -21.265 7.242 -16.098 1.00 84.69 496 GLU A O 1
ATOM 3904 N N . PRO A 1 497 ? -19.488 5.905 -15.788 1.00 78.44 497 PRO A N 1
ATOM 3905 C CA . PRO A 1 497 ? -18.166 5.536 -15.270 1.00 78.44 497 PRO A CA 1
ATOM 3906 C C . PRO A 1 497 ? -17.016 6.219 -16.031 1.00 78.44 497 PRO A C 1
ATOM 3908 O O . PRO A 1 497 ? -17.233 6.848 -17.063 1.00 78.44 497 PRO A O 1
ATOM 3911 N N . ASP A 1 498 ? -15.784 6.058 -15.534 1.00 77.69 498 ASP A N 1
ATOM 3912 C CA . ASP A 1 498 ? -14.600 6.615 -16.194 1.00 77.69 498 ASP A CA 1
ATOM 3913 C C . ASP A 1 498 ? -14.335 5.961 -17.561 1.00 77.69 498 ASP A C 1
ATOM 3915 O O . ASP A 1 498 ? -14.088 4.753 -17.645 1.00 77.69 498 ASP A O 1
ATOM 3919 N N . VAL A 1 499 ? -14.353 6.761 -18.630 1.00 81.00 499 VAL A N 1
ATOM 3920 C CA . VAL A 1 499 ? -14.242 6.310 -20.026 1.00 81.00 499 VAL A CA 1
ATOM 3921 C C . VAL A 1 499 ? -13.380 7.246 -20.875 1.00 81.00 499 VAL A C 1
ATOM 3923 O O . VAL A 1 499 ? -13.126 8.398 -20.525 1.00 81.00 499 VAL A O 1
ATOM 3926 N N . ARG A 1 500 ? -12.945 6.741 -22.032 1.00 83.19 500 ARG A N 1
ATOM 3927 C CA . ARG A 1 500 ? -12.377 7.540 -23.123 1.00 83.19 500 ARG A CA 1
ATOM 3928 C C . ARG A 1 500 ? -13.292 7.492 -24.334 1.00 83.19 500 ARG A C 1
ATOM 3930 O O . ARG A 1 500 ? -13.908 6.456 -24.576 1.00 83.19 500 ARG A O 1
ATOM 3937 N N . PHE A 1 501 ? -13.334 8.610 -25.050 1.00 82.94 501 PHE A N 1
ATOM 3938 C CA . PHE A 1 501 ? -14.119 8.822 -26.259 1.00 82.94 501 PHE A CA 1
ATOM 3939 C C . PHE A 1 501 ? -13.178 8.896 -27.468 1.00 82.94 501 PHE A C 1
ATOM 3941 O O . PHE A 1 501 ? -12.410 9.853 -27.612 1.00 82.94 501 PHE A O 1
ATOM 3948 N N . ASP A 1 502 ? -13.218 7.870 -28.316 1.00 80.25 502 ASP A N 1
ATOM 3949 C CA . ASP A 1 502 ? -12.515 7.810 -29.601 1.00 80.25 502 ASP A CA 1
ATOM 3950 C C . ASP A 1 502 ? -13.434 7.155 -30.656 1.00 80.25 502 ASP A C 1
ATOM 3952 O O . ASP A 1 502 ? -13.493 5.926 -30.711 1.00 80.25 502 ASP A O 1
ATOM 3956 N N . PRO A 1 503 ? -14.209 7.928 -31.450 1.00 83.19 503 PRO A N 1
ATOM 3957 C CA . PRO A 1 503 ? -14.099 9.376 -31.673 1.00 83.19 503 PRO A CA 1
ATOM 3958 C C . PRO A 1 503 ? -14.559 10.267 -30.496 1.00 83.19 503 PRO A C 1
ATOM 3960 O O . PRO A 1 503 ? -15.280 9.807 -29.616 1.00 83.19 503 PRO A O 1
ATOM 3963 N N . PRO A 1 504 ? -14.177 11.558 -30.460 1.00 86.81 504 PRO A N 1
ATOM 3964 C CA . PRO A 1 504 ? -14.482 12.450 -29.336 1.00 86.81 504 PRO A CA 1
ATOM 3965 C C . PRO A 1 504 ? -15.988 12.662 -29.128 1.00 86.81 504 PRO A C 1
ATOM 3967 O O . PRO A 1 504 ? -16.768 12.586 -30.077 1.00 86.81 504 PRO A O 1
ATOM 3970 N N . ALA A 1 505 ? -16.385 12.970 -27.894 1.00 91.12 505 ALA A N 1
ATOM 3971 C CA . ALA A 1 505 ? -17.764 13.300 -27.532 1.00 91.12 505 ALA A CA 1
ATOM 3972 C C . ALA A 1 505 ? -17.975 14.820 -27.414 1.00 91.12 505 ALA A C 1
ATOM 3974 O O . ALA A 1 505 ? -17.021 15.577 -27.232 1.00 91.12 505 ALA A O 1
ATOM 3975 N N . GLU A 1 506 ? -19.228 15.265 -27.473 1.00 94.69 506 GLU A N 1
ATOM 3976 C CA . GLU A 1 506 ? -19.625 16.661 -27.263 1.00 94.69 506 GLU A CA 1
ATOM 3977 C C . GLU A 1 506 ? -20.345 16.805 -25.921 1.00 94.69 506 GLU A C 1
ATOM 3979 O O . GLU A 1 506 ? -21.351 16.144 -25.668 1.00 94.69 506 GLU A O 1
ATOM 3984 N N . LEU A 1 507 ? -19.835 17.677 -25.055 1.00 95.50 507 LEU A N 1
ATOM 3985 C CA . LEU A 1 507 ? -20.441 18.041 -23.779 1.00 95.50 507 LEU A CA 1
ATOM 3986 C C . LEU A 1 507 ? -21.019 19.452 -23.890 1.00 95.50 507 LEU A C 1
ATOM 3988 O O . LEU A 1 507 ? -20.288 20.392 -24.196 1.00 95.50 507 LEU A O 1
ATOM 3992 N N . ILE A 1 508 ? -22.318 19.599 -23.648 1.00 95.25 508 ILE A N 1
ATOM 3993 C CA . ILE A 1 508 ? -23.049 20.855 -23.839 1.00 95.25 508 ILE A CA 1
ATOM 3994 C C . ILE A 1 508 ? -23.678 21.281 -22.514 1.00 95.25 508 ILE A C 1
ATOM 3996 O O . ILE A 1 508 ? -24.438 20.511 -21.927 1.00 95.25 508 ILE A O 1
ATOM 4000 N N . PHE A 1 509 ? -23.389 22.506 -22.074 1.00 93.56 509 PHE A N 1
ATOM 4001 C CA . PHE A 1 509 ? -24.010 23.157 -20.917 1.00 93.56 509 PHE A CA 1
ATOM 4002 C C . PHE A 1 509 ? -24.993 24.219 -21.399 1.00 93.56 509 PHE A C 1
ATOM 4004 O O . PHE A 1 509 ? -24.587 25.127 -22.120 1.00 93.56 509 PHE A O 1
ATOM 4011 N N . THR A 1 510 ? -26.245 24.153 -20.961 1.00 91.31 510 THR A N 1
ATOM 4012 C CA . THR A 1 510 ? -27.225 25.220 -21.194 1.00 91.31 510 THR A CA 1
ATOM 4013 C C . THR A 1 510 ? -27.223 26.176 -19.999 1.00 91.31 510 THR A C 1
ATOM 4015 O O . THR A 1 510 ? -27.431 25.748 -18.862 1.00 91.31 510 THR A O 1
ATOM 4018 N N . VAL A 1 511 ? -26.979 27.467 -20.238 1.00 87.69 511 VAL A N 1
ATOM 4019 C CA . VAL A 1 511 ? -26.889 28.505 -19.192 1.00 87.69 511 VAL A CA 1
ATOM 4020 C C . VAL A 1 511 ? -28.106 29.444 -19.164 1.00 87.69 511 VAL A C 1
ATOM 4022 O O . VAL A 1 511 ? -28.797 29.632 -20.161 1.00 87.69 511 VAL A O 1
ATOM 4025 N N . ASP A 1 512 ? -28.392 30.018 -17.989 1.00 79.06 512 ASP A N 1
ATOM 4026 C CA . ASP A 1 512 ? -29.514 30.948 -17.769 1.00 79.06 512 ASP A CA 1
ATOM 4027 C C . ASP A 1 512 ? -29.091 32.425 -17.949 1.00 79.06 512 ASP A C 1
ATOM 4029 O O . ASP A 1 512 ? -28.207 32.872 -17.218 1.00 79.06 512 ASP A O 1
ATOM 4033 N N . ASP A 1 513 ? -29.780 33.193 -18.813 1.00 61.75 513 ASP A N 1
ATOM 4034 C CA . ASP A 1 513 ? -29.903 34.678 -18.919 1.00 61.75 513 ASP A CA 1
ATOM 4035 C C . ASP A 1 513 ? -28.650 35.595 -18.806 1.00 61.75 513 ASP A C 1
ATOM 4037 O O . ASP A 1 513 ? -28.744 36.813 -18.992 1.00 61.75 513 ASP A O 1
ATOM 4041 N N . ARG A 1 514 ? -27.465 35.062 -18.511 1.00 67.31 514 ARG A N 1
ATOM 4042 C CA . ARG A 1 514 ? -26.180 35.767 -18.413 1.00 67.31 514 ARG A CA 1
ATOM 4043 C C . ARG A 1 514 ? -25.472 35.741 -19.767 1.00 67.31 514 ARG A C 1
ATOM 4045 O O . ARG A 1 514 ? -25.811 34.937 -20.626 1.00 67.31 514 ARG A O 1
ATOM 4052 N N . ASN A 1 515 ? -24.483 36.619 -19.970 1.00 76.19 515 ASN A N 1
ATOM 4053 C CA . ASN A 1 515 ? -23.715 36.595 -21.216 1.00 76.19 515 ASN A CA 1
ATOM 4054 C C . ASN A 1 515 ? -22.796 35.355 -21.248 1.00 76.19 515 ASN A C 1
ATOM 4056 O O . ASN A 1 515 ? -21.879 35.302 -20.421 1.00 76.19 515 ASN A O 1
ATOM 4060 N N . PRO A 1 516 ? -22.983 34.394 -22.175 1.00 78.50 516 PRO A N 1
ATOM 4061 C CA . PRO A 1 516 ? -22.173 33.180 -22.204 1.00 78.50 516 PRO A CA 1
ATOM 4062 C C . PRO A 1 516 ? -20.698 33.458 -22.519 1.00 78.50 516 PRO A C 1
ATOM 4064 O O . PRO A 1 516 ? -19.841 32.722 -22.044 1.00 78.50 516 PRO A O 1
ATOM 4067 N N . ASP A 1 517 ? -20.384 34.569 -23.205 1.00 76.88 517 ASP A N 1
ATOM 4068 C CA . ASP A 1 517 ? -19.005 35.008 -23.495 1.00 76.88 517 ASP A CA 1
ATOM 4069 C C . ASP A 1 517 ? -18.142 35.224 -22.234 1.00 76.88 517 ASP A C 1
ATOM 4071 O O . ASP A 1 517 ? -16.921 35.313 -22.324 1.00 76.88 517 ASP A O 1
ATOM 4075 N N . GLN A 1 518 ? -18.765 35.368 -21.058 1.00 81.19 518 GLN A N 1
ATOM 4076 C CA . GLN A 1 518 ? -18.080 35.560 -19.773 1.00 81.19 518 GLN A CA 1
ATOM 4077 C C . GLN A 1 518 ? -17.894 34.251 -18.993 1.00 81.19 518 GLN A C 1
ATOM 4079 O O . GLN A 1 518 ? -17.436 34.286 -17.847 1.00 81.19 518 GLN A O 1
ATOM 4084 N N . ILE A 1 519 ? -18.277 33.112 -19.576 1.00 84.81 519 ILE A N 1
ATOM 4085 C CA . ILE A 1 519 ? -18.275 31.800 -18.935 1.00 84.81 519 ILE A CA 1
ATOM 4086 C C . ILE A 1 519 ? -17.244 30.907 -19.624 1.00 84.81 519 ILE A C 1
ATOM 4088 O O . ILE A 1 519 ? -17.267 30.731 -20.839 1.00 84.81 519 ILE A O 1
ATOM 4092 N N . TYR A 1 520 ? -16.370 30.288 -18.836 1.00 87.31 520 TYR A N 1
ATOM 4093 C CA . TYR A 1 520 ? -15.505 29.202 -19.293 1.00 87.31 520 TYR A CA 1
ATOM 4094 C C . TYR A 1 520 ? -15.808 27.923 -18.517 1.00 87.31 520 TYR A C 1
ATOM 4096 O O . TYR A 1 520 ? -16.329 27.949 -17.394 1.00 87.31 520 TYR A O 1
ATOM 4104 N N . ILE A 1 521 ? -15.472 26.786 -19.121 1.00 88.38 521 ILE A N 1
ATOM 4105 C CA . ILE A 1 521 ? -15.629 25.484 -18.484 1.00 88.38 521 ILE A CA 1
ATOM 4106 C C . ILE A 1 521 ? -14.328 25.185 -17.749 1.00 88.38 521 ILE A C 1
ATOM 4108 O O . ILE A 1 521 ? -13.248 25.139 -18.334 1.00 88.38 521 ILE A O 1
ATOM 4112 N N . GLY A 1 522 ? -14.414 24.971 -16.443 1.00 87.69 522 GLY A N 1
ATOM 4113 C CA . GLY A 1 522 ? -13.341 24.319 -15.716 1.00 87.69 522 GLY A CA 1
ATOM 4114 C C . GLY A 1 522 ? -13.500 22.818 -15.878 1.00 87.69 522 GLY A C 1
ATOM 4115 O O . GLY A 1 522 ? -14.498 22.251 -15.438 1.00 87.69 522 GLY A O 1
ATOM 4116 N N . HIS A 1 523 ? -12.508 22.171 -16.474 1.00 88.69 523 HIS A N 1
ATOM 4117 C CA . HIS A 1 523 ? -12.400 20.721 -16.530 1.00 88.69 523 HIS A CA 1
ATOM 4118 C C . HIS A 1 523 ? -11.427 20.241 -15.451 1.00 88.69 523 HIS A C 1
ATOM 4120 O O . HIS A 1 523 ? -10.391 20.848 -15.186 1.00 88.69 523 HIS A O 1
ATOM 4126 N N . LYS A 1 524 ? -11.751 19.133 -14.798 1.00 82.19 524 LYS A N 1
ATOM 4127 C CA . LYS A 1 524 ? -10.845 18.409 -13.918 1.00 82.19 524 LYS A CA 1
ATOM 4128 C C . LYS A 1 524 ? -10.957 16.930 -14.247 1.00 82.19 524 LYS A C 1
ATOM 4130 O O . LYS A 1 524 ? -11.825 16.226 -13.729 1.00 82.19 524 LYS A O 1
ATOM 4135 N N . SER A 1 525 ? -10.071 16.471 -15.128 1.00 68.94 525 SER A N 1
ATOM 4136 C CA . SER A 1 525 ? -9.995 15.055 -15.473 1.00 68.94 525 SER A CA 1
ATOM 4137 C C . SER A 1 525 ? -9.603 14.214 -14.264 1.00 68.94 525 SER A C 1
ATOM 4139 O O . SER A 1 525 ? -8.983 14.706 -13.312 1.00 68.94 525 SER A O 1
ATOM 4141 N N . CYS A 1 526 ? -9.870 12.911 -14.339 1.00 55.75 526 CYS A N 1
ATOM 4142 C CA . CYS A 1 526 ? -9.540 11.920 -13.310 1.00 55.75 526 CYS A CA 1
ATOM 4143 C C . CYS A 1 526 ? -8.023 11.635 -13.164 1.00 55.75 526 CYS A C 1
ATOM 4145 O O . CYS A 1 526 ? -7.592 10.535 -12.820 1.00 55.75 526 CYS A O 1
ATOM 4147 N N . SER A 1 527 ? -7.185 12.639 -13.426 1.00 52.97 527 SER A N 1
ATOM 4148 C CA . SER A 1 527 ? -5.750 12.685 -13.127 1.00 52.97 527 SER A CA 1
ATOM 4149 C C . SER A 1 527 ? -5.271 14.074 -12.663 1.00 52.97 527 SER A C 1
ATOM 4151 O O . SER A 1 527 ? -4.189 14.190 -12.079 1.00 52.97 527 SER A O 1
ATOM 4153 N N . ALA A 1 528 ? -6.073 15.125 -12.866 1.00 56.91 528 ALA A N 1
ATOM 4154 C CA . ALA A 1 528 ? -5.726 16.498 -12.534 1.00 56.91 528 ALA A CA 1
ATOM 4155 C C . ALA A 1 528 ? -6.032 16.825 -11.060 1.00 56.91 528 ALA A C 1
ATOM 4157 O O . ALA A 1 528 ? -7.112 16.555 -10.536 1.00 56.91 528 ALA A O 1
ATOM 4158 N N . LEU A 1 529 ? -5.075 17.448 -10.364 1.00 60.16 529 LEU A N 1
ATOM 4159 C CA . LEU A 1 529 ? -5.292 17.953 -8.999 1.00 60.16 529 LEU A CA 1
ATOM 4160 C C . LEU A 1 529 ? -6.046 19.293 -8.998 1.00 60.16 529 LEU A C 1
ATOM 4162 O O . LEU A 1 529 ? -6.862 19.542 -8.106 1.00 60.16 529 LEU A O 1
ATOM 4166 N N . ASN A 1 530 ? -5.806 20.105 -10.027 1.00 72.31 530 ASN A N 1
ATOM 4167 C CA . ASN A 1 530 ? -6.388 21.427 -10.238 1.00 72.31 530 ASN A CA 1
ATOM 4168 C C . ASN A 1 530 ? -7.377 21.393 -11.408 1.00 72.31 530 ASN A C 1
ATOM 4170 O O . ASN A 1 530 ? -7.273 20.530 -12.275 1.00 72.31 530 ASN A O 1
ATOM 4174 N N . TRP A 1 531 ? -8.282 22.366 -11.444 1.00 80.44 531 TRP A N 1
ATOM 4175 C CA . TRP A 1 531 ? -9.105 22.652 -12.616 1.00 80.44 531 TRP A CA 1
ATOM 4176 C C . TRP A 1 531 ? -8.242 23.260 -13.741 1.00 80.44 531 TRP A C 1
ATOM 4178 O O . TRP A 1 531 ? -7.407 24.130 -13.473 1.00 80.44 531 TRP A O 1
ATOM 4188 N N . THR A 1 532 ? -8.427 22.804 -14.980 1.00 84.25 532 THR A N 1
ATOM 4189 C CA . THR A 1 532 ? -7.926 23.420 -16.219 1.00 84.25 532 THR A CA 1
ATOM 4190 C C . THR A 1 532 ? -9.047 24.224 -16.870 1.00 84.25 532 THR A C 1
ATOM 4192 O O . THR A 1 532 ? -10.213 23.851 -16.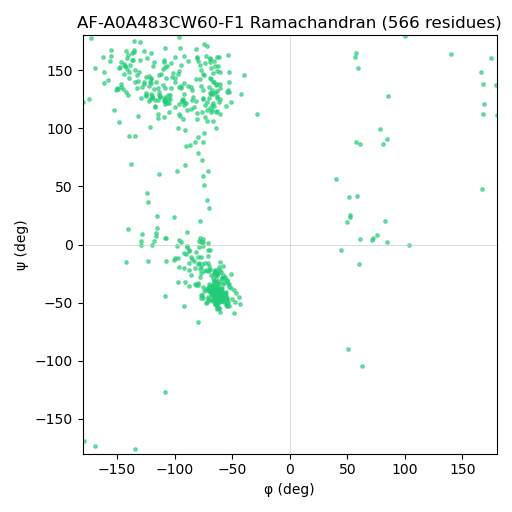770 1.00 84.25 532 THR A 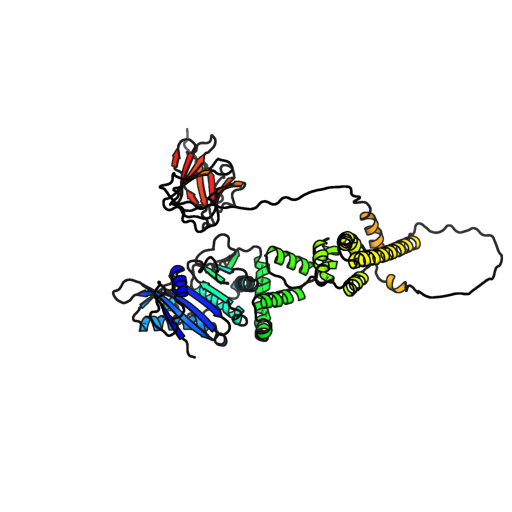O 1
ATOM 4195 N N . ARG A 1 533 ? -8.714 25.368 -17.480 1.00 87.44 533 ARG A N 1
ATOM 4196 C CA . ARG A 1 533 ? -9.686 26.177 -18.225 1.00 87.44 533 ARG A CA 1
ATOM 4197 C C . ARG A 1 533 ? -9.782 25.611 -19.634 1.00 87.44 533 ARG A C 1
ATOM 4199 O O . ARG A 1 533 ? -8.764 25.531 -20.313 1.00 87.44 533 ARG A O 1
ATOM 4206 N N . GLU A 1 534 ? -10.996 25.272 -20.036 1.00 87.75 534 GLU A N 1
ATOM 4207 C CA . GLU A 1 534 ? -11.378 24.935 -21.400 1.00 87.75 534 GLU A CA 1
ATOM 4208 C C . GLU A 1 534 ? -12.322 26.038 -21.900 1.00 87.75 534 GLU A C 1
ATOM 4210 O O . GLU A 1 534 ? -13.305 26.380 -21.232 1.00 87.75 534 GLU A O 1
ATOM 4215 N N . ASP A 1 535 ? -12.021 26.618 -23.060 1.00 87.62 535 ASP A N 1
ATOM 4216 C CA . ASP A 1 535 ? -12.863 27.645 -23.676 1.00 87.62 535 ASP A CA 1
ATOM 4217 C C . ASP A 1 535 ? -13.913 26.963 -24.586 1.00 87.62 535 ASP A C 1
ATOM 4219 O O . ASP A 1 535 ? -13.529 26.302 -25.557 1.00 87.62 535 ASP A O 1
ATOM 4223 N N . PRO A 1 536 ? -15.224 27.064 -24.288 1.00 90.38 536 PRO A N 1
ATOM 4224 C CA . PRO A 1 536 ? -16.274 26.432 -25.087 1.00 90.38 536 PRO A CA 1
ATOM 4225 C C . PRO A 1 536 ? -16.515 27.141 -26.425 1.00 90.38 536 PRO A C 1
ATOM 4227 O O . PRO A 1 536 ? -16.325 28.349 -26.561 1.00 90.38 536 PRO A O 1
ATOM 4230 N N . SER A 1 537 ? -17.058 26.402 -27.395 1.00 92.06 537 SER A N 1
ATOM 4231 C CA . SER A 1 537 ? -17.794 27.004 -28.510 1.00 92.06 537 SER A CA 1
ATOM 4232 C C . SER A 1 537 ? -19.168 27.452 -28.015 1.00 92.06 537 SER A C 1
ATOM 4234 O O . SER A 1 537 ? -19.860 26.684 -27.350 1.00 92.06 537 SER A O 1
ATOM 4236 N N . ILE A 1 538 ? -19.578 28.672 -28.354 1.00 90.06 538 ILE A N 1
ATOM 4237 C CA . ILE A 1 538 ? -20.818 29.286 -27.864 1.00 90.06 538 ILE A CA 1
ATOM 4238 C C . ILE A 1 538 ? -21.844 29.341 -28.999 1.00 90.06 538 ILE A C 1
ATOM 4240 O O . ILE A 1 538 ? -21.567 29.938 -30.040 1.00 90.06 538 ILE A O 1
ATOM 4244 N N . ASP A 1 539 ? -23.029 28.761 -28.793 1.00 88.19 539 ASP A N 1
ATOM 4245 C CA . ASP A 1 539 ? -24.191 28.941 -29.674 1.00 88.19 539 ASP A CA 1
ATOM 4246 C C . ASP A 1 539 ? -25.448 29.263 -28.850 1.00 88.19 539 ASP A C 1
ATOM 4248 O O . ASP A 1 539 ? -25.966 28.438 -28.097 1.00 88.19 539 ASP A O 1
ATOM 4252 N N . GLY A 1 540 ? -25.935 30.501 -28.949 1.00 88.06 540 GLY A N 1
ATOM 4253 C CA . GLY A 1 540 ? -27.073 30.976 -28.160 1.00 88.06 540 GLY A CA 1
ATOM 4254 C C . GLY A 1 540 ? -26.787 30.976 -26.655 1.00 88.06 540 GLY A C 1
ATOM 4255 O O . GLY A 1 540 ? -26.119 31.878 -26.165 1.00 88.06 540 GLY A O 1
ATOM 4256 N N . GLN A 1 541 ? -27.343 30.000 -25.932 1.00 88.50 541 GLN A N 1
ATOM 4257 C CA . GLN A 1 541 ? -27.123 29.758 -24.495 1.00 88.50 541 GLN A CA 1
ATOM 4258 C C . GLN A 1 541 ? -26.447 28.395 -24.232 1.00 88.50 541 GLN A C 1
ATOM 4260 O O . GLN A 1 541 ? -26.324 27.984 -23.081 1.00 88.50 541 GLN A O 1
ATOM 4265 N N . ASP A 1 542 ? -26.023 27.689 -25.285 1.00 91.19 542 ASP A N 1
ATOM 4266 C CA . ASP A 1 542 ? -25.360 26.390 -25.196 1.00 91.19 542 ASP A CA 1
ATOM 4267 C C . ASP A 1 542 ? -23.834 26.567 -25.332 1.00 91.19 542 ASP A C 1
ATOM 4269 O O . ASP A 1 542 ? -23.316 27.029 -26.353 1.00 91.19 542 ASP A O 1
ATOM 4273 N N . LEU A 1 543 ? -23.104 26.179 -24.283 1.00 92.12 543 LEU A N 1
ATOM 4274 C CA . LEU A 1 543 ? -21.643 26.127 -24.227 1.00 92.12 543 LEU A CA 1
ATOM 4275 C C . LEU A 1 543 ? -21.189 24.703 -24.564 1.00 92.12 543 LEU A C 1
ATOM 4277 O O . LEU A 1 543 ? -21.406 23.782 -23.777 1.00 92.12 543 LEU A O 1
ATOM 4281 N N . THR A 1 544 ? -20.564 24.515 -25.724 1.00 93.31 544 THR A N 1
ATOM 4282 C CA . THR A 1 544 ? -20.179 23.200 -26.260 1.00 93.31 544 THR A CA 1
ATOM 4283 C C . THR A 1 544 ? -18.675 22.964 -26.149 1.00 93.31 544 THR A C 1
ATOM 4285 O O . THR A 1 544 ? -17.875 23.776 -26.615 1.00 93.31 544 THR A O 1
ATOM 4288 N N . LEU A 1 545 ? -18.287 21.822 -25.581 1.00 94.75 545 LEU A N 1
ATOM 4289 C CA . LEU A 1 545 ? -16.904 21.371 -25.442 1.00 94.75 545 LEU A CA 1
ATOM 4290 C C . LEU A 1 545 ? -16.718 19.981 -26.060 1.00 94.75 545 LEU A C 1
ATOM 4292 O O . LEU A 1 545 ? -17.446 19.045 -25.736 1.00 94.75 545 LEU A O 1
ATOM 4296 N N . THR A 1 546 ? -15.700 19.821 -26.903 1.00 93.19 546 THR A N 1
ATOM 4297 C CA . THR A 1 546 ? -15.275 18.505 -27.398 1.00 93.19 546 THR A CA 1
ATOM 4298 C C . THR A 1 546 ? -14.391 17.822 -26.354 1.00 93.19 546 THR A C 1
ATOM 4300 O O . THR A 1 546 ? -13.361 18.373 -25.966 1.00 93.19 546 THR A O 1
ATOM 4303 N N . ILE A 1 547 ? -14.763 16.620 -25.908 1.00 90.94 547 ILE A N 1
ATOM 4304 C CA . ILE A 1 547 ? -14.058 15.875 -24.856 1.00 90.94 547 ILE A CA 1
ATOM 4305 C C . ILE A 1 547 ? -13.561 14.505 -25.343 1.00 90.94 547 ILE A C 1
ATOM 4307 O O . ILE A 1 547 ? -14.225 13.803 -26.104 1.00 90.94 547 ILE A O 1
ATOM 4311 N N . HIS A 1 548 ? -12.375 14.113 -24.870 1.00 88.19 548 HIS A N 1
ATOM 4312 C CA . HIS A 1 548 ? -11.725 12.829 -25.182 1.00 88.19 548 HIS A CA 1
ATOM 4313 C C . HIS A 1 548 ? -11.744 11.832 -24.010 1.00 88.19 548 HIS A C 1
ATOM 4315 O O . HIS A 1 548 ? -11.455 10.647 -24.183 1.00 88.19 548 HIS A O 1
ATOM 4321 N N . GLU A 1 549 ? -12.057 12.297 -22.803 1.00 86.06 549 GLU A N 1
ATOM 4322 C CA . GLU A 1 549 ? -12.136 11.495 -21.584 1.00 86.06 549 GLU A CA 1
ATOM 4323 C C . GLU A 1 549 ? -13.232 12.038 -20.666 1.00 86.06 549 GLU A C 1
ATOM 4325 O O . GLU A 1 549 ? -13.624 13.197 -20.791 1.00 86.06 549 GLU A O 1
ATOM 4330 N N . SER A 1 550 ? -13.741 11.190 -19.775 1.00 86.56 550 SER A N 1
ATOM 4331 C CA . SER A 1 550 ? -14.610 11.597 -18.673 1.00 86.56 550 SER A CA 1
ATOM 4332 C C . SER A 1 550 ? -13.850 12.413 -17.621 1.00 86.56 550 SER A C 1
ATOM 4334 O O . SER A 1 550 ? -12.628 12.321 -17.468 1.00 86.56 550 SER A O 1
ATOM 4336 N N . GLY A 1 551 ? -14.600 13.175 -16.832 1.00 88.25 551 GLY A N 1
ATOM 4337 C CA . GLY A 1 551 ? -14.052 13.976 -15.750 1.00 88.25 551 GLY A CA 1
ATOM 4338 C C . GLY A 1 551 ? -15.135 14.719 -14.984 1.00 88.25 551 GLY A C 1
ATOM 4339 O O . GLY A 1 551 ? -16.334 14.479 -15.162 1.00 88.25 551 GLY A O 1
ATOM 4340 N N . MET A 1 552 ? -14.684 15.636 -14.132 1.00 91.06 552 MET A N 1
ATOM 4341 C CA . MET A 1 552 ? -15.529 16.626 -13.475 1.00 91.06 552 MET A CA 1
ATOM 4342 C C . MET A 1 552 ? -15.507 17.915 -14.296 1.00 91.06 552 MET A C 1
ATOM 4344 O O . MET A 1 552 ? -14.435 18.367 -14.704 1.00 91.06 552 MET A O 1
ATOM 4348 N N . TYR A 1 553 ? -16.662 18.540 -14.484 1.00 92.56 553 TYR A N 1
ATOM 4349 C CA . TYR A 1 553 ? -16.794 19.806 -15.199 1.00 92.56 553 TYR A CA 1
ATOM 4350 C C . TYR A 1 553 ? -17.638 20.784 -14.386 1.00 92.56 553 TYR A C 1
ATOM 4352 O O . TYR A 1 553 ? -18.629 20.388 -13.777 1.00 92.56 553 TYR A O 1
ATOM 4360 N N . ALA A 1 554 ? -17.258 22.055 -14.372 1.00 91.44 554 ALA A N 1
ATOM 4361 C CA . ALA A 1 554 ? -17.998 23.120 -13.701 1.00 91.44 554 ALA A CA 1
ATOM 4362 C C . ALA A 1 554 ? -17.901 24.420 -14.504 1.00 91.44 554 ALA A C 1
ATOM 4364 O O . ALA A 1 554 ? -16.953 24.619 -15.266 1.00 91.44 554 ALA A O 1
ATOM 4365 N N . LEU A 1 555 ? -18.878 25.305 -14.326 1.00 91.25 555 LEU A N 1
ATOM 4366 C CA . LEU A 1 555 ? -18.914 26.604 -14.992 1.00 91.25 555 LEU A CA 1
ATOM 4367 C C . LEU A 1 555 ? -18.309 27.684 -14.094 1.00 91.25 555 LEU A C 1
ATOM 4369 O O . LEU A 1 555 ? -18.634 27.786 -12.906 1.00 91.25 555 LEU A O 1
ATOM 4373 N N . PHE A 1 556 ? -17.453 28.520 -14.674 1.00 87.81 556 PHE A N 1
ATOM 4374 C CA . PHE A 1 556 ? -16.767 29.602 -13.974 1.00 87.81 556 PHE A CA 1
ATOM 4375 C C . PHE A 1 556 ? -16.887 30.913 -14.746 1.00 87.81 556 PHE A C 1
ATOM 4377 O O . PHE A 1 556 ? -16.944 30.926 -15.974 1.00 87.81 556 PHE A O 1
ATOM 4384 N N . LEU A 1 557 ? -16.911 32.022 -14.011 1.00 84.31 557 LEU A N 1
ATOM 4385 C CA . LEU A 1 557 ? -16.966 33.373 -14.560 1.00 84.31 557 LEU A CA 1
ATOM 4386 C C . LEU A 1 557 ? -15.560 33.946 -14.755 1.00 84.31 557 LEU A C 1
ATOM 4388 O O . LEU A 1 557 ? -14.682 33.794 -13.897 1.00 84.31 557 LEU A O 1
ATOM 4392 N N . GLU A 1 558 ? -15.354 34.643 -15.871 1.00 73.31 558 GLU A N 1
ATOM 4393 C CA . GLU A 1 558 ? -14.145 35.429 -16.106 1.00 73.31 558 GLU A CA 1
ATOM 4394 C C . GLU A 1 558 ? -14.087 36.632 -15.154 1.00 73.31 558 GLU A C 1
ATOM 4396 O O . GLU A 1 558 ? -15.072 37.338 -14.927 1.00 73.31 558 GLU A O 1
ATOM 4401 N N . ASN A 1 559 ? -12.923 36.840 -14.538 1.00 61.94 559 ASN A N 1
ATOM 4402 C CA . ASN A 1 559 ? -12.761 37.816 -13.469 1.00 61.94 559 ASN A CA 1
ATOM 4403 C C . ASN A 1 559 ? -12.619 39.234 -14.049 1.00 61.94 559 ASN A C 1
ATOM 4405 O O . ASN A 1 559 ? -11.518 39.679 -14.373 1.00 61.94 559 ASN A O 1
ATOM 4409 N N . VAL A 1 560 ? -13.740 39.950 -14.186 1.00 52.12 560 VAL A N 1
ATOM 4410 C CA . VAL A 1 560 ? -13.795 41.318 -14.740 1.00 52.12 560 VAL A CA 1
ATOM 4411 C C . VAL A 1 560 ? -13.289 42.364 -13.727 1.00 52.12 560 VAL A C 1
ATOM 4413 O O . VAL A 1 560 ? -14.007 43.285 -13.338 1.00 52.12 560 VAL A O 1
ATOM 4416 N N . THR A 1 561 ? -12.036 42.232 -13.283 1.00 44.72 561 THR A N 1
ATOM 4417 C CA . THR A 1 561 ? -11.326 43.270 -12.511 1.00 44.72 561 THR A CA 1
ATOM 4418 C C . THR A 1 561 ? -10.439 44.169 -13.371 1.00 44.72 561 THR A C 1
ATOM 4420 O O . THR A 1 561 ? -10.175 45.296 -12.960 1.00 44.72 561 THR A O 1
ATOM 4423 N N . ASP A 1 562 ? -10.071 43.742 -14.584 1.00 38.75 562 ASP A N 1
ATOM 4424 C CA . ASP A 1 562 ? -9.377 44.577 -15.576 1.00 38.75 562 ASP A CA 1
ATOM 4425 C C . ASP A 1 562 ? -10.358 45.166 -16.602 1.00 38.75 562 ASP A C 1
ATOM 4427 O O . ASP A 1 562 ? -10.276 44.939 -17.810 1.00 38.75 562 ASP A O 1
ATOM 4431 N N . ALA A 1 563 ? -11.285 45.996 -16.118 1.00 31.23 563 ALA A N 1
ATOM 4432 C CA . ALA A 1 563 ? -11.848 47.027 -16.982 1.00 31.23 563 ALA A CA 1
ATOM 4433 C C . ALA A 1 563 ? -10.716 48.021 -17.311 1.00 31.23 563 ALA A C 1
ATOM 4435 O O . ALA A 1 563 ? -10.137 48.593 -16.379 1.00 31.23 563 ALA A O 1
ATOM 4436 N N . PRO A 1 564 ? -10.367 48.259 -18.591 1.00 35.06 564 PRO A N 1
ATOM 4437 C CA . PRO A 1 564 ? -9.338 49.232 -18.916 1.00 35.06 564 PRO A CA 1
ATOM 4438 C C . PRO A 1 564 ? -9.768 50.606 -18.404 1.00 35.06 564 PRO A C 1
ATOM 4440 O O . PRO A 1 564 ? -10.920 51.012 -18.564 1.00 35.06 564 PRO A O 1
ATOM 4443 N N . SER A 1 565 ? -8.823 51.347 -17.829 1.00 42.19 565 SER A N 1
ATOM 4444 C CA . SER A 1 565 ? -8.990 52.738 -17.408 1.00 42.19 565 SER A CA 1
ATOM 4445 C C . SER A 1 565 ? -9.089 53.683 -18.619 1.00 42.19 565 SER A C 1
ATOM 4447 O O . SER A 1 565 ? -8.254 54.559 -18.836 1.00 42.19 565 SER A O 1
ATOM 4449 N N . GLY A 1 566 ? -10.135 53.492 -19.425 1.00 31.75 566 GLY A N 1
ATOM 4450 C CA . GLY A 1 566 ? -10.564 54.389 -20.488 1.00 31.75 566 GLY A CA 1
ATOM 4451 C C . GLY A 1 566 ? -11.362 55.542 -19.892 1.00 31.75 566 GLY A C 1
ATOM 4452 O O . GLY A 1 566 ? -12.477 55.350 -19.410 1.00 31.75 566 GLY A O 1
ATOM 4453 N N . GLY A 1 567 ? -10.760 56.729 -19.882 1.00 32.84 567 GLY A N 1
ATOM 4454 C CA . GLY A 1 567 ? -11.404 57.948 -19.404 1.00 32.84 567 GLY A CA 1
ATOM 4455 C C . GLY A 1 567 ? -12.493 58.483 -20.339 1.00 32.84 567 GLY A C 1
ATOM 4456 O O . GLY A 1 567 ? -12.651 58.029 -21.472 1.00 32.84 567 GLY A O 1
ATOM 4457 N N . VAL A 1 568 ? -13.202 59.483 -19.807 1.00 36.12 568 VAL A N 1
ATOM 4458 C CA . VAL A 1 568 ? -14.090 60.422 -20.519 1.00 36.12 568 VAL A CA 1
ATOM 4459 C C . VAL A 1 568 ? -13.333 61.175 -21.616 1.00 36.12 568 VAL A C 1
ATOM 4461 O O . VAL A 1 568 ? -12.182 61.581 -21.334 1.00 36.12 568 VAL A O 1
#

Organism: NCBI:txid2052832

Foldseek 3Di:
DDKWKWKAALCQHTDDTDPNPCSVVSVLQSVLQFLWKWKFAQFKIKIKFWFWKDAVPDDIGIMMMIIMDTLVPDDLCVVLVRLVVVCVVCVVVRIDTQAGQPHNCVSVCSVVQDAEDDPLLLLVLLLLLLCLLLVHAAEEEAQDVSLVSSSVSSNCVLCSLPSNQMFMETEGCDFRPPPDGGSYYYHHADAFPDFYAYSVVSDTRDPCSVLSSLLSVLSNVCVVVSNVCCVPQVHSVSSSAVSLVVVCVPDDLVVNVVSVVSCVVVVRDYDDQQDLRNQLCCCQPVLPLVSVLSNCPPPDDLVVNLVVLVPDDLVSNLSSLVSNLVSLVVPPDPSSVVSSVVSVVVNVVSVVVLVVVCVVPVPPDPDDDDDDDDDDDDDDDDDDDDDDDDPCVVVPPDPCNVVVVVVVVPPPPDDDDDDDDDDDDDDDDDDDDDDDDDQDDWDWEAAPVRQKIKTAGPVFWPDPDDDDKHKYKDAADPDAPDPQWAFPRRIKIFIPDKTFGVVWMKMKGFDPDDDCQFKWKFWDASRRPHTDTDHFDDDDRIGIDTGGITTMIGIIGHRPPPPDPDDD

Solvent-accessible surface area (backbone atoms only — not comparable to full-atom values): 32879 Å² total; per-residue (Å²): 131,90,70,44,33,17,34,25,38,52,88,15,48,76,73,48,72,78,52,80,83,50,35,73,55,29,28,49,32,41,74,22,42,13,42,36,37,40,36,32,51,56,63,36,32,39,38,35,30,22,34,38,27,32,39,89,96,55,68,76,48,59,38,28,42,36,38,41,47,51,45,93,70,71,48,78,61,53,66,54,51,48,52,55,51,47,55,50,55,39,40,75,73,56,32,47,80,58,30,46,65,80,37,56,60,56,70,80,36,57,92,74,61,82,72,63,68,58,83,88,48,50,68,52,52,17,25,45,46,6,26,41,51,58,75,36,78,22,41,31,21,40,83,47,65,70,60,51,52,13,48,52,47,40,44,50,60,59,38,54,62,53,39,50,56,50,48,34,36,36,32,22,68,43,80,51,52,86,90,68,54,40,40,32,39,30,22,56,54,76,60,62,100,52,58,33,33,36,69,82,81,63,47,63,56,43,100,58,41,72,61,27,24,50,50,14,42,50,46,56,79,39,38,81,68,40,57,81,34,53,92,76,35,81,39,58,65,48,44,36,45,58,49,49,58,54,56,50,73,78,43,56,49,70,54,42,51,56,49,50,55,51,29,59,75,68,69,37,92,79,74,82,74,67,46,66,64,36,28,49,42,33,28,55,79,65,66,34,48,68,56,30,49,56,28,66,74,54,92,58,49,71,67,62,47,51,50,54,53,71,68,42,58,70,69,58,36,51,50,29,47,68,66,39,47,64,61,36,60,65,39,92,47,76,60,25,51,51,51,45,52,56,51,52,54,49,53,50,51,52,50,51,51,50,51,53,50,43,73,73,63,48,85,86,70,70,79,78,81,79,79,93,82,81,89,79,89,83,92,80,81,90,81,88,80,88,88,79,86,76,68,62,76,76,69,75,76,64,96,50,68,72,60,54,62,58,55,61,69,63,69,73,82,64,89,84,87,88,79,92,87,81,90,87,90,86,89,89,81,89,85,89,87,87,86,85,88,74,93,64,72,65,47,74,41,55,26,83,83,64,46,35,38,38,40,33,48,72,78,13,54,73,81,88,68,96,69,74,77,42,37,44,70,44,78,64,59,75,82,69,81,58,98,73,72,42,64,66,80,42,41,30,37,35,42,38,65,88,44,41,30,61,60,64,24,41,39,35,38,57,62,78,98,62,71,60,92,46,50,35,37,32,39,29,42,80,70,52,93,46,70,43,84,43,83,50,52,80,54,94,52,36,38,36,38,84,36,53,56,41,32,38,38,30,50,27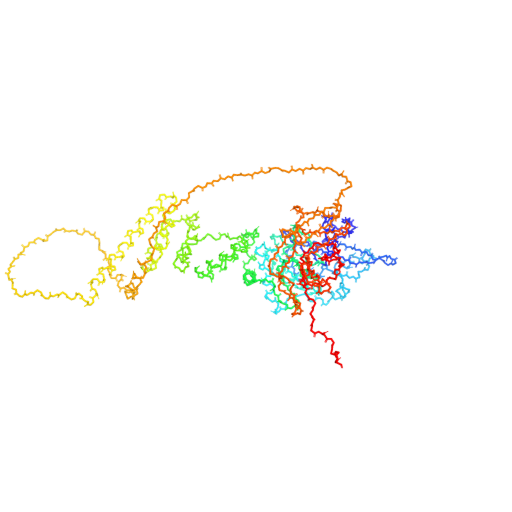,39,64,71,84,78,79,68,75,93,74,77,134

Secondary structure (DSSP, 8-state):
---EEEEE-TTS-EEEES----HHHHHHHHHTT-SEEEEEETTEEEEEEEEEEE-TTS-EEEEEEEEEEEGGG--THHHHHHHHHHHHHHHHTTPEEEEETTBHHHHHHGGG------GGGHHHHHHHHHHHHTT--EEEE-S-HHHHHHHHHHHHHHHGGGGGGT-EEEE-SS-S-SSS--SEEEESSPPTT--EEETTT--EE-TTHHHHHHHHHHHHHHHHHHHTTHHHH-SHHHHHHHHHHHHHHTS-HHHHHHHHHHHHHTT--------HHHHHHHHHHH--HHHHHHHHTSS--HHHHHHHHHTS-HHHHHHHHHHHHHHHHH-SSHHHHHHHHHHHHHHHHHHHHHHHHHHHH-TT-PPPPPPS-------------------GGGTSSSS-HHHHHHHHHHTTSS------------------------SPPPEEEEBTTSSEEEEE-TTSB---SSS--EEEEEES----SSTT-EEEEEEEEEEES--EEEEEEEEEEE--SS-GGGEEEEEEETT-SSPEEE--EEETTEEEEEEEE-EEEEEEE--TT-------

pLDDT: mean 75.87, std 20.35, range [22.42, 96.81]